Protein AF-A0A9D9ZDJ6-F1 (afdb_monomer_lite)

pLDDT: mean 80.18, std 16.84, range [27.55, 97.69]

Structure (mmCIF, N/CA/C/O backbone):
data_AF-A0A9D9ZDJ6-F1
#
_entry.id   AF-A0A9D9ZDJ6-F1
#
loop_
_atom_site.group_PDB
_atom_site.id
_atom_site.type_symbol
_atom_site.label_atom_id
_atom_site.label_alt_id
_atom_site.label_comp_id
_atom_site.label_asym_id
_atom_site.label_entity_id
_atom_site.label_seq_id
_atom_site.pdbx_PDB_ins_code
_atom_site.Cartn_x
_atom_site.Cartn_y
_atom_site.Cartn_z
_atom_site.occupancy
_atom_site.B_iso_or_equiv
_atom_site.auth_seq_id
_atom_site.auth_comp_id
_atom_site.auth_asym_id
_atom_site.auth_atom_id
_atom_site.pdbx_PDB_model_num
ATOM 1 N N . MET A 1 1 ? 28.593 -0.647 -3.769 1.00 45.50 1 MET A N 1
ATOM 2 C CA . MET A 1 1 ? 28.976 -0.254 -5.151 1.00 45.50 1 MET A CA 1
ATOM 3 C C . MET A 1 1 ? 28.340 -1.105 -6.255 1.00 45.50 1 MET A C 1
ATOM 5 O O . MET A 1 1 ? 27.781 -0.520 -7.170 1.00 45.50 1 MET A O 1
ATOM 9 N N . LYS A 1 2 ? 28.355 -2.447 -6.188 1.00 47.50 2 LYS A N 1
ATOM 10 C CA . LYS A 1 2 ? 27.922 -3.322 -7.303 1.00 47.50 2 LYS A CA 1
ATOM 11 C C . LYS A 1 2 ? 26.455 -3.158 -7.761 1.00 47.50 2 LYS A C 1
ATOM 13 O O . LYS A 1 2 ? 26.200 -3.196 -8.957 1.00 47.50 2 LYS A O 1
ATOM 18 N N . LEU A 1 3 ? 25.512 -2.895 -6.850 1.00 37.53 3 LEU A N 1
ATOM 19 C CA . LEU A 1 3 ? 24.085 -2.752 -7.193 1.00 37.53 3 LEU A CA 1
ATOM 20 C C . LEU A 1 3 ? 23.770 -1.459 -7.970 1.00 37.53 3 LEU A C 1
ATOM 22 O O . LEU A 1 3 ? 22.987 -1.479 -8.913 1.00 37.53 3 LEU A O 1
ATOM 26 N N . ARG A 1 4 ? 24.439 -0.346 -7.633 1.00 35.84 4 ARG A N 1
ATOM 27 C CA . ARG A 1 4 ? 24.275 0.941 -8.335 1.00 35.84 4 ARG A CA 1
ATOM 28 C C . ARG A 1 4 ? 24.712 0.852 -9.796 1.00 35.84 4 ARG A C 1
ATOM 30 O O . ARG A 1 4 ? 24.039 1.408 -10.649 1.00 35.84 4 ARG A O 1
ATOM 37 N N . HIS A 1 5 ? 25.798 0.138 -10.094 1.00 45.09 5 HIS A N 1
ATOM 38 C CA . HIS A 1 5 ? 26.274 -0.042 -11.472 1.00 45.09 5 HIS A CA 1
ATOM 39 C C . HIS A 1 5 ? 25.372 -0.971 -12.289 1.00 45.09 5 HIS A C 1
ATOM 41 O O . HIS A 1 5 ? 25.206 -0.756 -13.484 1.00 45.09 5 HIS A O 1
ATOM 47 N N . LEU A 1 6 ? 24.734 -1.947 -11.640 1.00 39.38 6 LEU A N 1
ATOM 48 C CA . LEU A 1 6 ? 23.770 -2.841 -12.280 1.00 39.38 6 LEU A CA 1
ATOM 49 C C . LEU A 1 6 ? 22.470 -2.101 -12.637 1.00 39.38 6 LEU A C 1
ATOM 51 O O . LEU A 1 6 ? 21.963 -2.253 -13.743 1.00 39.38 6 LEU A O 1
ATOM 55 N N . ILE A 1 7 ? 21.996 -1.221 -11.746 1.00 42.19 7 ILE A N 1
ATOM 56 C CA . ILE A 1 7 ? 20.846 -0.332 -11.991 1.00 42.19 7 ILE A CA 1
ATOM 57 C C . ILE A 1 7 ? 21.171 0.701 -13.079 1.00 42.19 7 ILE A C 1
ATOM 59 O O . ILE A 1 7 ? 20.355 0.923 -13.969 1.00 42.19 7 ILE A O 1
ATOM 63 N N . LEU A 1 8 ? 22.368 1.296 -13.058 1.00 37.19 8 LEU A N 1
ATOM 64 C CA . LEU A 1 8 ? 22.795 2.250 -14.087 1.00 37.19 8 LEU A CA 1
ATOM 65 C C . LEU A 1 8 ? 22.929 1.577 -15.464 1.00 37.19 8 LEU A C 1
ATOM 67 O O . LEU A 1 8 ? 22.479 2.132 -16.460 1.00 37.19 8 LEU A O 1
ATOM 71 N N . GLY A 1 9 ? 23.490 0.363 -15.515 1.00 36.59 9 GLY A N 1
ATOM 72 C CA . GLY A 1 9 ? 23.576 -0.443 -16.735 1.00 36.59 9 GLY A CA 1
ATOM 73 C C . GLY A 1 9 ? 22.201 -0.849 -17.268 1.00 36.59 9 GLY A C 1
ATOM 74 O O . GLY A 1 9 ? 21.970 -0.801 -18.473 1.00 36.59 9 GLY A O 1
ATOM 75 N N . PHE A 1 10 ? 21.261 -1.166 -16.376 1.00 45.09 10 PHE A N 1
ATOM 76 C CA . PHE A 1 10 ? 19.872 -1.470 -16.723 1.00 45.09 10 PHE A CA 1
ATOM 77 C C . PHE A 1 10 ? 19.115 -0.244 -17.266 1.00 45.09 10 PHE A C 1
ATOM 79 O O . PHE A 1 10 ? 18.423 -0.350 -18.277 1.00 45.09 10 PHE A O 1
ATOM 86 N N . LEU A 1 11 ? 19.297 0.933 -16.656 1.00 38.56 11 LEU A N 1
ATOM 87 C CA . LEU A 1 11 ? 18.736 2.202 -17.141 1.00 38.56 11 LEU A CA 1
ATOM 88 C C . LEU A 1 11 ? 19.340 2.621 -18.491 1.00 38.56 11 LEU A C 1
ATOM 90 O O . LEU A 1 11 ? 18.616 3.101 -19.360 1.00 38.56 11 LEU A O 1
ATOM 94 N N . LEU A 1 12 ? 20.639 2.381 -18.700 1.00 41.00 12 LEU A N 1
ATOM 95 C CA . LEU A 1 12 ? 21.308 2.588 -19.989 1.00 41.00 12 LEU A CA 1
ATOM 96 C C . LEU A 1 12 ? 20.769 1.638 -21.068 1.00 41.00 12 LEU A C 1
ATOM 98 O O . LEU A 1 12 ? 20.484 2.083 -22.174 1.00 41.00 12 LEU A O 1
ATOM 102 N N . LEU A 1 13 ? 20.555 0.357 -20.748 1.00 44.22 13 LEU A N 1
ATOM 103 C CA . LEU A 1 13 ? 19.951 -0.621 -21.663 1.00 44.22 13 LEU A CA 1
ATOM 104 C C . LEU A 1 13 ? 18.507 -0.252 -22.035 1.00 44.22 13 LEU A C 1
ATOM 106 O O . LEU A 1 13 ? 18.166 -0.297 -23.212 1.00 44.22 13 LEU A O 1
ATOM 110 N N . LEU A 1 14 ? 17.682 0.186 -21.076 1.00 40.25 14 LEU A N 1
ATOM 111 C CA . LEU A 1 14 ? 16.331 0.708 -21.339 1.00 40.25 14 LEU A CA 1
ATOM 112 C C . LEU A 1 14 ? 16.350 1.986 -22.198 1.00 40.25 14 LEU A C 1
ATOM 114 O O . LEU A 1 14 ? 15.518 2.141 -23.094 1.00 40.25 14 LEU A O 1
ATOM 118 N N . GLY A 1 15 ? 17.317 2.880 -21.969 1.00 34.09 15 GLY A N 1
ATOM 119 C CA . GLY A 1 15 ? 17.536 4.069 -22.795 1.00 34.09 15 GLY A CA 1
ATOM 120 C C . GLY A 1 15 ? 17.919 3.734 -24.241 1.00 34.09 15 GLY A C 1
ATOM 121 O O . GLY A 1 15 ? 17.436 4.389 -25.167 1.00 34.09 15 GLY A O 1
ATOM 122 N N . ILE A 1 16 ? 18.717 2.680 -24.450 1.00 41.81 16 ILE A N 1
ATOM 123 C CA . ILE A 1 16 ? 19.115 2.176 -25.777 1.00 41.81 16 ILE A CA 1
ATOM 124 C C . ILE A 1 16 ? 17.918 1.566 -26.528 1.00 41.81 16 ILE A C 1
ATOM 126 O O . ILE A 1 16 ? 17.799 1.760 -27.736 1.00 41.81 16 ILE A O 1
ATOM 130 N N . VAL A 1 17 ? 16.990 0.893 -25.833 1.00 43.97 17 VAL A N 1
ATOM 131 C CA . VAL A 1 17 ? 15.765 0.334 -26.446 1.00 43.97 17 VAL A CA 1
ATOM 132 C C . VAL A 1 17 ? 14.890 1.437 -27.049 1.00 43.97 17 VAL A C 1
ATOM 134 O O . VAL A 1 17 ? 14.493 1.333 -28.207 1.00 43.97 17 VAL A O 1
ATOM 137 N N . ASN A 1 18 ? 14.643 2.524 -26.311 1.00 35.16 18 ASN A N 1
ATOM 138 C CA . ASN A 1 18 ? 13.823 3.635 -26.810 1.00 35.16 18 ASN A CA 1
ATOM 139 C C . ASN A 1 18 ? 14.508 4.431 -27.928 1.00 35.16 18 ASN A C 1
ATOM 141 O O . ASN A 1 18 ? 13.839 4.893 -28.849 1.00 35.16 18 ASN A O 1
ATOM 145 N N . SER A 1 19 ? 15.835 4.572 -27.880 1.00 34.38 19 SER A N 1
ATOM 146 C CA . SER A 1 19 ? 16.583 5.307 -28.908 1.00 34.38 19 SER A CA 1
ATOM 147 C C . SER A 1 19 ? 16.812 4.493 -30.188 1.00 34.38 19 SER A C 1
ATOM 149 O O . SER A 1 19 ? 16.868 5.079 -31.267 1.00 34.38 19 SER A O 1
ATOM 151 N N . MET A 1 20 ? 16.860 3.155 -30.118 1.00 40.81 20 MET A N 1
ATOM 152 C CA . MET A 1 20 ? 16.918 2.301 -31.315 1.00 40.81 20 MET A CA 1
ATOM 153 C C . MET A 1 20 ? 15.549 1.986 -31.923 1.00 40.81 20 MET A C 1
ATOM 155 O O . MET A 1 20 ? 15.468 1.832 -33.138 1.00 40.81 20 MET A O 1
ATOM 159 N N . ALA A 1 21 ? 14.469 1.994 -31.135 1.00 39.56 21 ALA A N 1
ATOM 160 C CA . ALA A 1 21 ? 13.101 1.939 -31.662 1.00 39.56 21 ALA A CA 1
ATOM 161 C C . ALA A 1 21 ? 12.709 3.204 -32.460 1.00 39.56 21 ALA A C 1
ATOM 163 O O . ALA A 1 21 ? 11.774 3.168 -33.255 1.00 39.56 21 ALA A O 1
ATOM 164 N N . GLN A 1 22 ? 13.432 4.318 -32.278 1.00 33.66 22 GLN A N 1
ATOM 165 C CA . GLN A 1 22 ? 13.225 5.584 -32.996 1.00 33.66 22 GLN A CA 1
ATOM 166 C C . GLN A 1 22 ? 14.108 5.756 -34.245 1.00 33.66 22 GLN A C 1
ATOM 168 O O . GLN A 1 22 ? 14.016 6.780 -34.924 1.00 33.66 22 GLN A O 1
ATOM 173 N N . LEU A 1 23 ? 14.961 4.783 -34.587 1.00 34.88 23 LEU A N 1
ATOM 174 C CA . LEU A 1 23 ? 15.835 4.871 -35.760 1.00 34.88 23 LEU A CA 1
ATOM 175 C C . LEU A 1 23 ? 15.060 4.550 -37.047 1.00 34.88 23 LEU A C 1
ATOM 177 O O . LEU A 1 23 ? 15.150 3.455 -37.597 1.00 34.88 23 LEU A O 1
ATOM 181 N N . HIS A 1 24 ? 14.315 5.536 -37.550 1.00 37.00 24 HIS A N 1
ATOM 182 C CA . HIS A 1 24 ? 13.721 5.483 -38.883 1.00 37.00 24 HIS A CA 1
ATOM 183 C C . HIS A 1 24 ? 14.638 6.111 -39.948 1.00 37.00 24 HIS A C 1
ATOM 185 O O . HIS A 1 24 ? 15.231 7.166 -39.742 1.00 37.00 24 HIS A O 1
ATOM 191 N N . HIS A 1 25 ? 14.730 5.396 -41.077 1.00 42.84 25 HIS A N 1
ATOM 192 C CA . HIS A 1 25 ? 15.232 5.740 -42.415 1.00 42.84 25 HIS A CA 1
ATOM 193 C C . HIS A 1 25 ? 16.458 6.664 -42.564 1.00 42.84 25 HIS A C 1
ATOM 195 O O . HIS A 1 25 ? 16.370 7.880 -42.431 1.00 42.84 25 HIS A O 1
ATOM 201 N N . GLY A 1 26 ? 17.580 6.106 -43.053 1.00 37.84 26 GLY A N 1
ATOM 202 C CA . GLY A 1 26 ? 18.521 6.950 -43.803 1.00 37.84 26 GLY A CA 1
ATOM 203 C C . GLY A 1 26 ? 19.908 6.415 -44.157 1.00 37.84 26 GLY A C 1
ATOM 204 O O . GLY A 1 26 ? 20.477 6.898 -45.130 1.00 37.84 26 GLY A O 1
ATOM 205 N N . LYS A 1 27 ? 20.501 5.454 -43.434 1.00 44.69 27 LYS A N 1
ATOM 206 C CA . LYS A 1 27 ? 21.886 5.022 -43.734 1.00 44.69 27 LYS A CA 1
ATOM 207 C C . LYS A 1 27 ? 22.084 3.509 -43.651 1.00 44.69 27 LYS A C 1
ATOM 209 O O . LYS A 1 27 ? 21.646 2.858 -42.700 1.00 44.69 27 LYS A O 1
ATOM 214 N N . HIS A 1 28 ? 22.766 2.950 -44.655 1.00 53.06 28 HIS A N 1
ATOM 215 C CA . HIS A 1 28 ? 23.314 1.594 -44.625 1.00 53.06 28 HIS A CA 1
ATOM 216 C C . HIS A 1 28 ? 24.345 1.507 -43.491 1.00 53.06 28 HIS A C 1
ATOM 218 O O . HIS A 1 28 ? 25.485 1.930 -43.654 1.00 53.06 28 HIS A O 1
ATOM 224 N N . ASN A 1 29 ? 23.949 0.994 -42.323 1.00 61.12 29 ASN A N 1
ATOM 225 C CA . ASN A 1 29 ? 24.905 0.673 -41.264 1.00 61.12 29 ASN A CA 1
ATOM 226 C C . ASN A 1 29 ? 25.916 -0.360 -41.787 1.00 61.12 29 ASN A C 1
ATOM 228 O O . ASN A 1 29 ? 25.536 -1.307 -42.480 1.00 61.12 29 ASN A O 1
ATOM 232 N N . THR A 1 30 ? 27.187 -0.181 -41.441 1.00 73.56 30 THR A N 1
ATOM 233 C CA . THR A 1 30 ? 28.295 -1.036 -41.875 1.00 73.56 30 THR A CA 1
ATOM 234 C C . THR A 1 30 ? 28.044 -2.498 -41.500 1.00 73.56 30 THR A C 1
ATOM 236 O O . THR A 1 30 ? 27.839 -2.813 -40.330 1.00 73.56 30 THR A O 1
ATOM 239 N N . ASN A 1 31 ? 28.063 -3.395 -42.490 1.00 81.62 31 ASN A N 1
ATOM 240 C CA . ASN A 1 31 ? 28.054 -4.838 -42.259 1.00 81.62 31 ASN A CA 1
ATOM 241 C C . ASN A 1 31 ? 29.501 -5.315 -42.068 1.00 81.62 31 ASN A C 1
ATOM 243 O O . ASN A 1 31 ? 30.268 -5.338 -43.029 1.00 81.62 31 ASN A O 1
ATOM 247 N N . ILE A 1 32 ? 29.876 -5.679 -40.840 1.00 86.12 32 ILE A N 1
ATOM 248 C CA . ILE A 1 32 ? 31.195 -6.240 -40.503 1.00 86.12 32 ILE A CA 1
ATOM 249 C C . ILE A 1 32 ? 31.020 -7.750 -40.341 1.00 86.12 32 ILE A C 1
ATOM 251 O O . ILE A 1 32 ? 31.068 -8.287 -39.229 1.00 86.12 32 ILE A O 1
ATOM 255 N N . ALA A 1 33 ? 30.735 -8.416 -41.459 1.00 84.75 33 ALA A N 1
ATOM 256 C CA . ALA A 1 33 ? 30.451 -9.841 -41.492 1.00 84.75 33 ALA A CA 1
ATOM 257 C C . ALA A 1 33 ? 30.849 -10.493 -42.817 1.00 84.75 33 ALA A C 1
ATOM 259 O O . ALA A 1 33 ? 30.777 -9.885 -43.887 1.00 84.75 33 ALA A O 1
ATOM 260 N N . LEU A 1 34 ? 31.265 -11.752 -42.719 1.00 85.44 34 LEU A N 1
ATOM 261 C CA . LEU A 1 34 ? 31.530 -12.638 -43.841 1.00 85.44 34 LEU A CA 1
ATOM 262 C C . LEU A 1 34 ? 30.254 -13.424 -44.127 1.00 85.44 34 LEU A C 1
ATOM 264 O O . LEU A 1 34 ? 29.711 -14.085 -43.243 1.00 85.44 34 LEU A O 1
ATOM 268 N N . GLY A 1 35 ? 29.765 -13.363 -45.362 1.00 84.56 35 GLY A N 1
ATOM 269 C CA . GLY A 1 35 ? 28.516 -14.025 -45.697 1.00 84.56 35 GLY A CA 1
ATOM 270 C C . GLY A 1 35 ? 28.356 -14.397 -47.161 1.00 84.56 35 GLY A C 1
ATOM 271 O O . GLY A 1 35 ? 28.913 -13.761 -48.056 1.00 84.56 35 GLY A O 1
ATOM 272 N N . ILE A 1 36 ? 27.549 -15.430 -47.390 1.00 87.94 36 ILE A N 1
ATOM 273 C CA . ILE A 1 36 ? 27.058 -15.851 -48.699 1.00 87.94 36 ILE A CA 1
ATOM 274 C C . ILE A 1 36 ? 25.866 -14.956 -49.034 1.00 87.94 36 ILE A C 1
ATOM 276 O O . ILE A 1 36 ? 24.720 -15.238 -48.668 1.00 87.94 36 ILE A O 1
ATOM 280 N N . ASN A 1 37 ? 26.166 -13.850 -49.709 1.00 86.56 37 ASN A N 1
ATOM 281 C CA . ASN A 1 37 ? 25.207 -12.800 -50.018 1.00 86.56 37 ASN A CA 1
ATOM 282 C C . ASN A 1 37 ? 24.910 -12.753 -51.520 1.00 86.56 37 ASN A C 1
ATOM 284 O O . ASN A 1 37 ? 25.816 -12.820 -52.348 1.00 86.56 37 ASN A O 1
ATOM 288 N N . ARG A 1 38 ? 23.639 -12.571 -51.871 1.00 86.06 38 ARG A N 1
ATOM 289 C CA . ARG A 1 38 ? 23.169 -12.266 -53.221 1.00 86.06 38 ARG A CA 1
ATOM 290 C C . ARG A 1 38 ? 22.625 -10.843 -53.223 1.00 86.06 38 ARG A C 1
ATOM 292 O O . ARG A 1 38 ? 21.746 -10.525 -52.427 1.00 86.06 38 ARG A O 1
ATOM 299 N N . LYS A 1 39 ? 23.130 -9.998 -54.122 1.00 83.38 39 LYS A N 1
ATOM 300 C CA . LYS A 1 39 ? 22.530 -8.684 -54.372 1.00 83.38 39 LYS A CA 1
ATOM 301 C C . LYS A 1 39 ? 21.405 -8.817 -55.398 1.00 83.38 39 LYS A C 1
ATOM 303 O O . LYS A 1 39 ? 21.621 -9.396 -56.463 1.00 83.38 39 LYS A O 1
ATOM 308 N N . GLY A 1 40 ? 20.216 -8.337 -55.051 1.00 74.88 40 GLY A N 1
ATOM 309 C CA . GLY A 1 40 ? 19.085 -8.201 -55.966 1.00 74.88 40 GLY A CA 1
ATOM 310 C C . GLY A 1 40 ? 19.298 -7.067 -56.972 1.00 74.88 40 GLY A C 1
ATOM 311 O O . GLY A 1 40 ? 20.179 -6.223 -56.804 1.00 74.88 40 GLY A O 1
ATOM 312 N N . SER A 1 41 ? 18.473 -7.030 -58.020 1.00 71.81 41 SER A N 1
ATOM 313 C CA . SER A 1 41 ? 18.459 -5.942 -59.012 1.00 71.81 41 SER A CA 1
ATOM 314 C C . SER A 1 41 ? 18.052 -4.591 -58.415 1.00 71.81 41 SER A C 1
ATOM 316 O O . SER A 1 41 ? 18.408 -3.548 -58.948 1.00 71.81 41 SER A O 1
ATOM 318 N N . ASP A 1 42 ? 17.342 -4.606 -57.288 1.00 75.25 42 ASP A N 1
ATOM 319 C CA . ASP A 1 42 ? 16.957 -3.446 -56.480 1.00 75.25 42 ASP A CA 1
ATOM 320 C C . ASP A 1 42 ? 18.013 -3.074 -55.418 1.00 75.25 42 ASP A C 1
ATOM 322 O O . ASP A 1 42 ? 17.730 -2.334 -54.481 1.00 75.25 42 ASP A O 1
ATOM 326 N N . SER A 1 43 ? 19.242 -3.587 -55.557 1.00 76.88 43 SER A N 1
ATOM 327 C CA . SER A 1 43 ? 20.356 -3.425 -54.610 1.00 76.88 43 SER A CA 1
ATOM 328 C C . SER A 1 43 ? 20.151 -4.065 -53.232 1.00 76.88 43 SER A C 1
ATOM 330 O O . SER A 1 43 ? 20.992 -3.871 -52.353 1.00 76.88 43 SER A O 1
ATOM 332 N N . THR A 1 44 ? 19.101 -4.869 -53.035 1.00 80.19 44 THR A N 1
ATOM 333 C CA . THR A 1 44 ? 18.877 -5.574 -51.763 1.00 80.19 44 THR A CA 1
ATOM 334 C C . THR A 1 44 ? 19.928 -6.636 -51.495 1.00 80.19 44 THR A C 1
ATOM 336 O O . THR A 1 44 ? 20.266 -7.439 -52.364 1.00 80.19 44 THR A O 1
ATOM 339 N N . LEU A 1 45 ? 20.432 -6.682 -50.267 1.00 81.88 45 LEU A N 1
ATOM 340 C CA . LEU A 1 45 ? 21.338 -7.721 -49.804 1.00 81.88 45 LEU A CA 1
ATOM 341 C C . LEU A 1 45 ? 20.549 -8.881 -49.182 1.00 81.88 45 LEU A C 1
ATOM 343 O O . LEU A 1 45 ? 20.172 -8.827 -48.009 1.00 81.88 45 LEU A O 1
ATOM 347 N N . VAL A 1 46 ? 20.340 -9.946 -49.961 1.00 89.00 46 VAL A N 1
ATOM 348 C CA . VAL A 1 46 ? 19.751 -11.205 -49.484 1.00 89.00 46 VAL A CA 1
ATOM 349 C C . VAL A 1 46 ? 20.868 -12.148 -49.060 1.00 89.00 46 VAL A C 1
ATOM 351 O O . VAL A 1 46 ? 21.710 -12.521 -49.877 1.00 89.00 46 VAL A O 1
ATOM 354 N N . SER A 1 47 ? 20.884 -12.566 -47.799 1.00 90.12 47 SER A N 1
ATOM 355 C CA . SER A 1 47 ? 21.909 -13.477 -47.289 1.00 90.12 47 SER A CA 1
ATOM 356 C C . SER A 1 47 ? 21.367 -14.869 -47.000 1.00 90.12 47 SER A C 1
ATOM 358 O O . SER A 1 47 ? 20.295 -15.007 -46.417 1.00 90.12 47 SER A O 1
ATOM 360 N N . LYS A 1 48 ? 22.126 -15.906 -47.373 1.00 91.94 48 LYS A N 1
ATOM 361 C CA . LYS A 1 48 ? 21.874 -17.296 -46.948 1.00 91.94 48 LYS A CA 1
ATOM 362 C C . LYS A 1 48 ? 22.694 -17.689 -45.718 1.00 91.94 48 LYS A C 1
ATOM 364 O O . LYS A 1 48 ? 22.280 -18.545 -44.943 1.00 91.94 48 LYS A O 1
ATOM 369 N N . ALA A 1 49 ? 23.862 -17.078 -45.551 1.00 91.81 49 ALA A N 1
ATOM 370 C CA . ALA A 1 49 ? 24.738 -17.273 -44.406 1.00 91.81 49 ALA A CA 1
ATOM 371 C C . ALA A 1 49 ? 25.464 -15.955 -44.129 1.00 91.81 49 ALA A C 1
ATOM 373 O O . ALA A 1 49 ? 26.092 -15.442 -45.049 1.00 91.81 49 ALA A O 1
ATOM 374 N N . ASN A 1 50 ? 25.410 -15.411 -42.914 1.00 92.06 50 ASN A N 1
ATOM 375 C CA . ASN A 1 50 ? 26.111 -14.170 -42.564 1.00 92.06 50 ASN A CA 1
ATOM 376 C C . ASN A 1 50 ? 26.672 -14.231 -41.141 1.00 92.06 50 ASN A C 1
ATOM 378 O O . ASN A 1 50 ? 25.907 -14.257 -40.182 1.00 92.06 50 ASN A O 1
ATOM 382 N N . ILE A 1 51 ? 27.995 -14.256 -40.992 1.0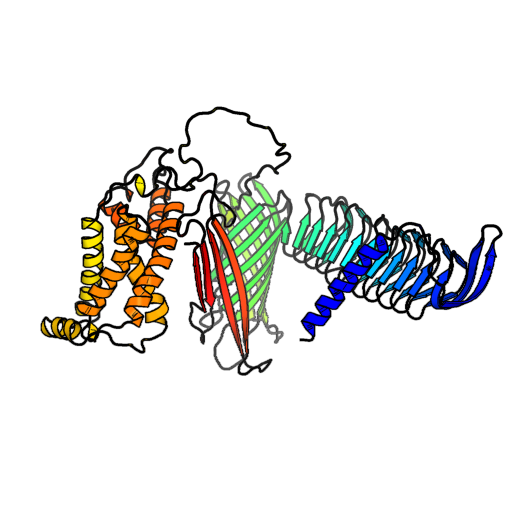0 93.50 51 ILE A N 1
ATOM 383 C CA . ILE A 1 51 ? 28.677 -14.426 -39.705 1.00 93.50 51 ILE A CA 1
ATOM 384 C C . ILE A 1 51 ? 29.673 -13.284 -39.508 1.00 93.50 51 ILE A C 1
ATOM 386 O O . ILE A 1 51 ? 30.569 -13.084 -40.327 1.00 93.50 51 ILE A O 1
ATOM 390 N N . GLY A 1 52 ? 29.546 -12.522 -38.424 1.00 90.12 52 GLY A N 1
ATOM 391 C CA . GLY A 1 52 ? 30.423 -11.377 -38.179 1.00 90.12 52 GLY A CA 1
ATOM 392 C C . GLY A 1 52 ? 30.244 -10.723 -36.825 1.00 90.12 52 GLY A C 1
ATOM 393 O O . GLY A 1 52 ? 29.449 -11.178 -36.017 1.00 90.12 52 GLY A O 1
ATOM 394 N N . LEU A 1 53 ? 30.973 -9.634 -36.572 1.00 87.88 53 LEU A N 1
ATOM 395 C CA . LEU A 1 53 ? 30.844 -8.865 -35.330 1.00 87.88 53 LEU A CA 1
ATOM 396 C C . LEU A 1 53 ? 29.563 -8.017 -35.337 1.00 87.88 53 LEU A C 1
ATOM 398 O O . LEU A 1 53 ? 28.824 -7.998 -34.354 1.00 87.88 53 LEU A O 1
ATOM 402 N N . ILE A 1 54 ? 29.288 -7.361 -36.466 1.00 89.38 54 ILE A N 1
ATOM 403 C CA . ILE A 1 54 ? 28.061 -6.602 -36.732 1.00 89.38 54 ILE A CA 1
ATOM 404 C C . ILE A 1 54 ? 27.467 -7.184 -38.009 1.00 89.38 54 ILE A C 1
ATOM 406 O O . ILE A 1 54 ? 27.894 -6.831 -39.109 1.00 89.38 54 ILE A O 1
ATOM 410 N N . ALA A 1 55 ? 26.523 -8.111 -37.862 1.00 89.44 55 ALA A N 1
ATOM 411 C CA . ALA A 1 55 ? 25.871 -8.758 -38.989 1.00 89.44 55 ALA A CA 1
ATOM 412 C C . ALA A 1 55 ? 24.654 -7.925 -39.408 1.00 89.44 55 ALA A C 1
ATOM 414 O O . ALA A 1 55 ? 23.700 -7.791 -38.652 1.00 89.44 55 ALA A O 1
ATOM 415 N N . ASN A 1 56 ? 24.679 -7.351 -40.606 1.00 90.81 56 ASN A N 1
ATOM 416 C CA . ASN A 1 56 ? 23.623 -6.482 -41.115 1.00 90.81 56 ASN A CA 1
ATOM 417 C C . ASN A 1 56 ? 23.255 -6.846 -42.559 1.00 90.81 56 ASN A C 1
ATOM 419 O O . ASN A 1 56 ? 24.107 -6.798 -43.448 1.00 90.81 56 ASN A O 1
ATOM 423 N N . THR A 1 57 ? 21.993 -7.203 -42.789 1.00 89.69 57 THR A N 1
ATOM 424 C CA . THR A 1 57 ? 21.458 -7.634 -44.093 1.00 89.69 57 THR A CA 1
ATOM 425 C C . THR A 1 57 ? 20.092 -7.021 -44.357 1.00 89.69 57 THR A C 1
ATOM 427 O O . THR A 1 57 ? 19.346 -6.730 -43.424 1.00 89.69 57 THR A O 1
ATOM 430 N N . ASP A 1 58 ? 19.720 -6.867 -45.628 1.00 89.31 58 ASP A N 1
ATOM 431 C CA . ASP A 1 58 ? 18.373 -6.400 -45.958 1.00 89.31 58 ASP A CA 1
ATOM 432 C C . ASP A 1 58 ? 17.351 -7.520 -45.776 1.00 89.31 58 ASP A C 1
ATOM 434 O O . ASP A 1 58 ? 16.294 -7.296 -45.199 1.00 89.31 58 ASP A O 1
ATOM 438 N N . SER A 1 59 ? 17.662 -8.742 -46.213 1.00 91.62 59 SER A N 1
ATOM 439 C CA . SER A 1 59 ? 16.811 -9.917 -45.989 1.00 91.62 59 SER A CA 1
ATOM 440 C C . SER A 1 59 ? 17.648 -11.154 -45.688 1.00 91.62 59 SER A C 1
ATOM 442 O O . SER A 1 59 ? 18.701 -11.365 -46.294 1.00 91.62 59 SER A O 1
ATOM 444 N N . LEU A 1 60 ? 17.171 -11.987 -44.767 1.00 94.06 60 LEU A N 1
ATOM 445 C CA . LEU A 1 60 ? 17.818 -13.239 -44.383 1.00 94.06 60 LEU A CA 1
ATOM 446 C C . LEU A 1 60 ? 16.984 -14.425 -44.882 1.00 94.06 60 LEU A C 1
ATOM 448 O O . LEU A 1 60 ? 15.788 -14.500 -44.625 1.00 94.06 60 LEU A O 1
ATOM 452 N N . GLN A 1 61 ? 17.617 -15.353 -45.595 1.00 94.38 61 GLN A N 1
ATOM 453 C CA . GLN A 1 61 ? 17.043 -16.621 -46.058 1.00 94.38 61 GLN A CA 1
ATOM 454 C C . GLN A 1 61 ? 17.996 -17.771 -45.699 1.00 94.38 61 GLN A C 1
ATOM 456 O O . GLN A 1 61 ? 18.585 -18.410 -46.574 1.00 94.38 61 GLN A O 1
ATOM 461 N N . GLY A 1 62 ? 18.218 -17.981 -44.401 1.00 93.75 62 GLY A N 1
ATOM 462 C CA . GLY A 1 62 ? 19.167 -18.967 -43.891 1.00 93.75 62 GLY A CA 1
ATOM 463 C C . GLY A 1 62 ? 19.654 -18.643 -42.481 1.00 93.75 62 GLY A C 1
ATOM 464 O O . GLY A 1 62 ? 18.837 -18.500 -41.576 1.00 93.75 62 GLY A O 1
ATOM 465 N N . VAL A 1 63 ? 20.972 -18.572 -42.274 1.00 95.69 63 VAL A N 1
ATOM 466 C CA . VAL A 1 63 ? 21.574 -18.424 -40.934 1.00 95.69 63 VAL A CA 1
ATOM 467 C C . VAL A 1 63 ? 22.359 -17.120 -40.803 1.00 95.69 63 VAL A C 1
ATOM 469 O O . VAL A 1 63 ? 23.217 -16.820 -41.630 1.00 95.69 63 VAL A O 1
ATOM 472 N N . GLN A 1 64 ? 22.124 -16.367 -39.732 1.00 95.44 64 GLN A N 1
ATOM 473 C CA . GLN A 1 64 ? 22.903 -15.183 -39.376 1.00 95.44 64 GLN A CA 1
ATOM 474 C C . GLN A 1 64 ? 23.424 -15.283 -37.943 1.00 95.44 64 GLN A C 1
ATOM 476 O O . GLN A 1 64 ? 22.676 -15.641 -37.038 1.00 95.44 64 GLN A O 1
ATOM 481 N N . ILE A 1 65 ? 24.702 -14.960 -37.738 1.00 94.88 65 ILE A N 1
ATOM 482 C CA . ILE A 1 65 ? 25.359 -14.931 -36.428 1.00 94.88 65 ILE A CA 1
ATOM 483 C C . ILE A 1 65 ? 26.134 -13.615 -36.298 1.00 94.88 65 ILE A C 1
ATOM 485 O O . ILE A 1 65 ? 27.176 -13.424 -36.923 1.00 94.88 65 ILE A O 1
ATOM 489 N N . GLY A 1 66 ? 25.623 -12.701 -35.480 1.00 92.69 66 GLY A N 1
ATOM 490 C CA . GLY A 1 66 ? 26.280 -11.454 -35.104 1.00 92.69 66 GLY A CA 1
ATOM 491 C C . GLY A 1 66 ? 26.912 -11.560 -33.719 1.00 92.69 66 GLY A C 1
ATOM 492 O O . GLY A 1 66 ? 26.206 -11.814 -32.753 1.00 92.69 66 GLY A O 1
ATOM 493 N N . GLY A 1 67 ? 28.219 -11.343 -33.586 1.00 86.81 67 GLY A N 1
ATOM 494 C CA . GLY A 1 67 ? 28.943 -11.413 -32.313 1.00 86.81 67 GLY A CA 1
ATOM 495 C C . GLY A 1 67 ? 28.552 -10.312 -31.323 1.00 86.81 67 GLY A C 1
ATOM 496 O O . GLY A 1 67 ? 28.516 -10.560 -30.124 1.00 86.81 67 GLY A O 1
ATOM 497 N N . LEU A 1 68 ? 28.213 -9.115 -31.811 1.00 87.94 68 LEU A N 1
ATOM 498 C CA . LEU A 1 68 ? 27.686 -8.008 -31.006 1.00 87.94 68 LEU A CA 1
ATOM 499 C C . LEU A 1 68 ? 26.229 -7.714 -31.365 1.00 87.94 68 LEU A C 1
ATOM 501 O O . LEU A 1 68 ? 25.370 -7.681 -30.481 1.00 87.94 68 LEU A O 1
ATOM 505 N N . SER A 1 69 ? 25.936 -7.545 -32.655 1.00 90.31 69 SER A N 1
ATOM 506 C CA . SER A 1 69 ? 24.579 -7.289 -33.138 1.00 90.31 69 SER A CA 1
ATOM 507 C C . SER A 1 69 ? 24.259 -8.032 -34.428 1.00 90.31 69 SER A C 1
ATOM 509 O O . SER A 1 69 ? 25.128 -8.255 -35.276 1.00 90.31 69 SER A O 1
ATOM 511 N N . SER A 1 70 ? 22.984 -8.388 -34.564 1.00 92.56 70 SER A N 1
ATOM 512 C CA . SER A 1 70 ? 22.397 -8.899 -35.795 1.00 92.56 70 SER A CA 1
ATOM 513 C C . SER A 1 70 ? 21.199 -8.042 -36.206 1.00 92.56 70 SER A C 1
ATOM 515 O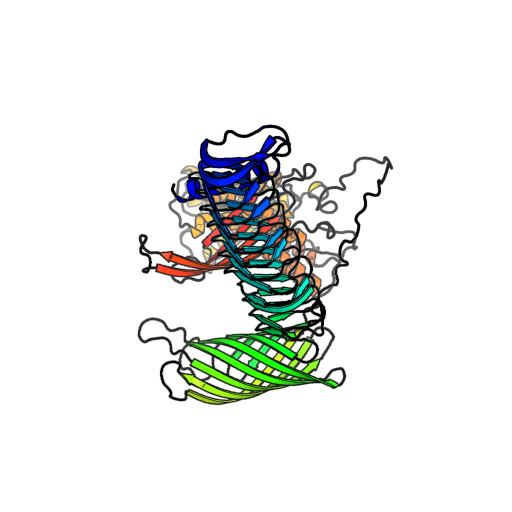 O . SER A 1 70 ? 20.296 -7.817 -35.403 1.00 92.56 70 SER A O 1
ATOM 517 N N . ILE A 1 71 ? 21.207 -7.515 -37.428 1.00 92.06 71 ILE A N 1
ATOM 518 C CA . ILE A 1 71 ? 20.203 -6.581 -37.945 1.00 92.06 71 ILE A CA 1
ATOM 519 C C . ILE A 1 71 ? 19.692 -7.097 -39.294 1.00 92.06 71 ILE A C 1
ATOM 521 O O . ILE A 1 71 ? 20.473 -7.312 -40.225 1.00 92.06 71 ILE A O 1
ATOM 525 N N . VAL A 1 72 ? 18.371 -7.247 -39.406 1.00 92.19 72 VAL A N 1
ATOM 526 C CA . VAL A 1 72 ? 17.664 -7.582 -40.649 1.00 92.19 72 VAL A CA 1
ATOM 527 C C . VAL A 1 72 ? 16.633 -6.491 -40.942 1.00 92.19 72 VAL A C 1
ATOM 529 O O . VAL A 1 72 ? 15.759 -6.222 -40.126 1.00 92.19 72 VAL A O 1
ATOM 532 N N . ARG A 1 73 ? 16.731 -5.815 -42.089 1.00 89.06 73 ARG A N 1
ATOM 533 C CA . ARG A 1 73 ? 15.877 -4.640 -42.379 1.00 89.06 73 ARG A CA 1
ATOM 534 C C . ARG A 1 73 ? 14.512 -4.965 -42.976 1.00 89.06 73 ARG A C 1
ATOM 536 O O . ARG A 1 73 ? 13.645 -4.107 -42.998 1.00 89.06 73 ARG A O 1
ATOM 543 N N . ARG A 1 74 ? 14.345 -6.154 -43.538 1.00 89.06 74 ARG A N 1
ATOM 544 C CA . ARG A 1 74 ? 13.083 -6.639 -44.095 1.00 89.06 74 ARG A CA 1
ATOM 545 C C . ARG A 1 74 ? 12.778 -7.976 -43.431 1.00 89.06 74 ARG A C 1
ATOM 547 O O . ARG A 1 74 ? 12.717 -8.044 -42.209 1.00 89.06 74 ARG A O 1
ATOM 554 N N . GLU A 1 75 ? 12.636 -9.037 -44.211 1.00 92.69 75 GLU A N 1
ATOM 555 C CA . GLU A 1 75 ? 12.232 -10.346 -43.715 1.00 92.69 75 GLU A CA 1
ATOM 556 C C . GLU A 1 75 ? 13.416 -11.213 -43.282 1.00 92.69 75 GLU A C 1
ATOM 558 O O . GLU A 1 75 ? 14.481 -11.222 -43.913 1.00 92.69 75 GLU A O 1
ATOM 563 N N . SER A 1 76 ? 13.191 -11.993 -42.225 1.00 95.38 76 SER A N 1
ATOM 564 C CA . SER A 1 76 ? 14.113 -13.004 -41.722 1.00 95.38 76 SER A CA 1
ATOM 565 C C . SER A 1 76 ? 13.468 -14.384 -41.760 1.00 95.38 76 SER A C 1
ATOM 567 O O . SER A 1 76 ? 12.689 -14.744 -40.882 1.00 95.38 76 SER A O 1
ATOM 569 N N . ASN A 1 77 ? 13.851 -15.188 -42.745 1.00 96.69 77 ASN A N 1
ATOM 570 C CA . ASN A 1 77 ? 13.415 -16.568 -42.913 1.00 96.69 77 ASN A CA 1
ATOM 571 C C . ASN A 1 77 ? 14.576 -17.508 -42.548 1.00 96.69 77 ASN A C 1
ATOM 573 O O . ASN A 1 77 ? 15.506 -17.687 -43.337 1.00 96.69 77 ASN A O 1
ATOM 577 N N . GLY A 1 78 ? 14.549 -18.089 -41.345 1.00 95.06 78 GLY A N 1
ATOM 578 C CA . GLY A 1 78 ? 15.586 -19.001 -40.848 1.00 95.06 78 GLY A CA 1
ATOM 579 C C . GLY A 1 78 ? 16.024 -18.737 -39.404 1.00 95.06 78 GLY A C 1
ATOM 580 O O . GLY A 1 78 ? 15.189 -18.524 -38.527 1.00 95.06 78 GLY A O 1
ATOM 581 N N . LEU A 1 79 ? 17.334 -18.812 -39.144 1.00 96.56 79 LEU A N 1
ATOM 582 C CA . LEU A 1 79 ? 17.934 -18.677 -37.812 1.00 96.56 79 LEU A CA 1
ATOM 583 C C . LEU A 1 79 ? 18.763 -17.393 -37.718 1.00 96.56 79 LEU A C 1
ATOM 585 O O . LEU A 1 79 ? 19.760 -17.241 -38.419 1.00 96.56 79 LEU A O 1
ATOM 589 N N . ASN A 1 80 ? 18.391 -16.505 -36.804 1.00 96.19 80 ASN A N 1
ATOM 590 C CA . ASN A 1 80 ? 19.092 -15.255 -36.543 1.00 96.19 80 ASN A CA 1
ATOM 591 C C . ASN A 1 80 ? 19.613 -15.222 -35.094 1.00 96.19 80 ASN A C 1
ATOM 593 O O . ASN A 1 80 ? 18.832 -15.266 -34.147 1.00 96.19 80 ASN A O 1
ATOM 597 N N . ILE A 1 81 ? 20.930 -15.140 -34.908 1.00 95.88 81 ILE A N 1
ATOM 598 C CA . ILE A 1 81 ? 21.591 -15.107 -33.600 1.00 95.88 81 ILE A CA 1
ATOM 599 C C . ILE A 1 81 ? 22.354 -13.788 -33.453 1.00 95.88 81 ILE A C 1
ATOM 601 O O . ILE A 1 81 ? 23.224 -13.482 -34.263 1.00 95.88 81 ILE A O 1
ATOM 605 N N . GLY A 1 82 ? 22.066 -13.015 -32.405 1.00 93.31 82 GLY A N 1
ATOM 606 C CA . GLY A 1 82 ? 22.802 -11.796 -32.048 1.00 93.31 82 GLY A CA 1
ATOM 607 C C . GLY A 1 82 ? 23.435 -11.889 -30.660 1.00 93.31 82 GLY A C 1
ATOM 608 O O . GLY A 1 82 ? 22.780 -12.287 -29.706 1.00 93.31 82 GLY A O 1
ATOM 609 N N . GLY A 1 83 ? 24.698 -11.504 -30.503 1.00 89.38 83 GLY A N 1
ATOM 610 C CA . GLY A 1 83 ? 25.412 -11.627 -29.231 1.00 89.38 83 GLY A CA 1
ATOM 611 C C . GLY A 1 83 ? 24.776 -10.804 -28.117 1.00 89.38 83 GLY A C 1
ATOM 612 O O . GLY A 1 83 ? 24.383 -11.362 -27.101 1.00 89.38 83 GLY A O 1
ATOM 613 N N . LEU A 1 84 ? 24.599 -9.496 -28.318 1.00 88.50 84 LEU A N 1
ATOM 614 C CA . LEU A 1 84 ? 23.861 -8.632 -27.389 1.00 88.50 84 LEU A CA 1
ATOM 615 C C . LEU A 1 84 ? 22.496 -8.248 -27.956 1.00 88.50 84 LEU A C 1
ATOM 617 O O . LEU A 1 84 ? 21.485 -8.363 -27.263 1.00 88.50 84 LEU A O 1
ATOM 621 N N . PHE A 1 85 ? 22.466 -7.835 -29.222 1.00 90.62 85 PHE A N 1
ATOM 622 C CA . PHE A 1 85 ? 21.276 -7.264 -29.844 1.00 90.62 85 PHE A CA 1
ATOM 623 C C . PHE A 1 85 ? 20.858 -8.034 -31.092 1.00 90.62 85 PHE A C 1
ATOM 625 O O . PHE A 1 85 ? 21.700 -8.384 -31.922 1.00 90.62 85 PHE A O 1
ATOM 632 N N . SER A 1 86 ? 19.557 -8.245 -31.259 1.00 92.62 86 SER A N 1
ATOM 633 C CA . SER A 1 86 ? 18.985 -8.721 -32.515 1.00 92.62 86 SER A CA 1
ATOM 634 C C . SER A 1 86 ? 17.776 -7.869 -32.894 1.00 92.62 86 SER A C 1
ATOM 636 O O . SER A 1 86 ? 16.834 -7.753 -32.114 1.00 92.62 86 SER A O 1
ATOM 638 N N . PHE A 1 87 ? 17.814 -7.255 -34.074 1.00 93.38 87 PHE A N 1
ATOM 639 C CA . PHE A 1 87 ? 16.762 -6.376 -34.580 1.00 93.38 87 PHE A CA 1
ATOM 640 C C . PHE A 1 87 ? 16.270 -6.878 -35.935 1.00 93.38 87 PHE A C 1
ATOM 642 O O . PHE A 1 87 ? 17.069 -7.150 -36.832 1.00 93.38 87 PHE A O 1
ATOM 649 N N . THR A 1 88 ? 14.958 -7.003 -36.104 1.00 93.75 88 THR A N 1
ATOM 650 C CA . THR A 1 88 ? 14.335 -7.279 -37.402 1.00 93.75 88 THR A CA 1
ATOM 651 C C . THR A 1 88 ? 13.163 -6.338 -37.626 1.00 93.75 88 THR A C 1
ATOM 653 O O . THR A 1 88 ? 12.250 -6.294 -36.811 1.00 93.75 88 THR A O 1
ATOM 656 N N . ASP A 1 89 ? 13.201 -5.553 -38.698 1.00 90.81 89 ASP A N 1
ATOM 657 C CA . ASP A 1 89 ? 12.158 -4.550 -38.958 1.00 90.81 89 ASP A CA 1
ATOM 658 C C . ASP A 1 89 ? 10.938 -5.137 -39.695 1.00 90.81 89 ASP A C 1
ATOM 660 O O . ASP A 1 89 ? 9.829 -4.630 -39.577 1.00 90.81 89 ASP A O 1
ATOM 664 N N . GLY A 1 90 ? 11.112 -6.238 -40.430 1.00 90.81 90 GLY A N 1
ATOM 665 C CA . GLY A 1 90 ? 10.012 -6.967 -41.065 1.00 90.81 90 GLY A CA 1
ATOM 666 C C . GLY A 1 90 ? 9.582 -8.215 -40.294 1.00 90.81 90 GLY A C 1
ATOM 667 O O . GLY A 1 90 ? 9.755 -8.326 -39.077 1.00 90.81 90 GLY A O 1
ATOM 668 N N . ASP A 1 91 ? 9.016 -9.167 -41.034 1.00 95.00 91 ASP A N 1
ATOM 669 C CA . ASP A 1 91 ? 8.517 -10.425 -40.487 1.00 95.00 91 ASP A CA 1
ATOM 670 C C . ASP A 1 91 ? 9.645 -11.443 -40.261 1.00 95.00 91 ASP A C 1
ATOM 672 O O . ASP A 1 91 ? 10.619 -11.527 -41.018 1.00 95.00 91 ASP A O 1
ATOM 676 N N . VAL A 1 92 ? 9.491 -12.257 -39.218 1.00 96.69 92 VAL A N 1
ATOM 677 C CA . VAL A 1 92 ? 10.421 -13.329 -38.854 1.00 96.69 92 VAL A CA 1
ATOM 678 C C . VAL A 1 92 ? 9.703 -14.667 -38.957 1.00 96.69 92 VAL A C 1
ATOM 680 O O . VAL A 1 92 ? 8.764 -14.932 -38.210 1.00 96.69 92 VAL A O 1
ATOM 683 N N . HIS A 1 93 ? 10.194 -15.550 -39.823 1.00 97.38 93 HIS A N 1
ATOM 684 C CA . HIS A 1 93 ? 9.759 -16.941 -39.912 1.00 97.38 93 HIS A CA 1
ATOM 685 C C . HIS A 1 93 ? 10.926 -17.849 -39.515 1.00 97.38 93 HIS A C 1
ATOM 687 O O . HIS A 1 93 ? 11.873 -18.034 -40.281 1.00 97.38 93 HIS A O 1
ATOM 693 N N . GLY A 1 94 ? 10.878 -18.413 -38.308 1.00 96.00 94 GLY A N 1
ATOM 694 C CA . GLY A 1 94 ? 11.948 -19.265 -37.781 1.00 96.00 94 GLY A CA 1
ATOM 695 C C . GLY A 1 94 ? 12.340 -18.925 -36.346 1.00 96.00 94 GLY A C 1
ATOM 696 O O . GLY A 1 94 ? 11.474 -18.813 -35.481 1.00 96.00 94 GLY A O 1
ATOM 697 N N . ALA A 1 95 ? 13.640 -18.823 -36.066 1.00 96.69 95 ALA A N 1
ATOM 698 C CA . ALA A 1 95 ? 14.156 -18.629 -34.712 1.00 96.69 95 ALA A CA 1
ATOM 699 C C . ALA A 1 95 ? 15.067 -17.402 -34.610 1.00 96.69 95 ALA A C 1
ATOM 701 O O . ALA A 1 95 ? 15.990 -17.240 -35.408 1.00 96.69 95 ALA A O 1
ATOM 702 N N . GLN A 1 96 ? 14.848 -16.577 -33.587 1.00 96.06 96 GLN A N 1
ATOM 703 C CA . GLN A 1 96 ? 15.681 -15.416 -33.291 1.00 96.06 96 GLN A CA 1
ATOM 704 C C . GLN A 1 96 ? 16.164 -15.452 -31.843 1.00 96.06 96 GLN A C 1
ATOM 706 O O . GLN A 1 96 ? 15.363 -15.412 -30.909 1.00 96.06 96 GLN A O 1
ATOM 711 N N . LEU A 1 97 ? 17.479 -15.521 -31.651 1.00 96.19 97 LEU A N 1
ATOM 712 C CA . LEU A 1 97 ? 18.120 -15.667 -30.346 1.00 96.19 97 LEU A CA 1
ATOM 713 C C . LEU A 1 97 ? 19.041 -14.480 -30.085 1.00 96.19 97 LEU A C 1
ATOM 715 O O . LEU A 1 97 ? 19.823 -14.104 -30.961 1.00 96.19 97 LEU A O 1
ATOM 719 N N . CYS A 1 98 ? 19.023 -13.925 -28.875 1.00 92.81 98 CYS A N 1
ATOM 720 C CA . CYS A 1 98 ? 20.053 -12.975 -28.481 1.00 92.81 98 CYS A CA 1
ATOM 721 C C . CYS A 1 98 ? 20.448 -13.022 -27.006 1.00 92.81 98 CYS A C 1
ATOM 723 O O . CYS A 1 98 ? 19.716 -13.526 -26.156 1.00 92.81 98 CYS A O 1
ATOM 725 N N . GLY A 1 99 ? 21.610 -12.449 -26.687 1.00 88.00 99 GLY A N 1
ATOM 726 C CA . GLY A 1 99 ? 22.089 -12.376 -25.309 1.00 88.00 99 GLY A CA 1
ATOM 727 C C . GLY A 1 99 ? 21.421 -11.299 -24.457 1.00 88.00 99 GLY A C 1
ATOM 728 O O . GLY A 1 99 ? 21.349 -11.491 -23.253 1.00 88.00 99 GLY A O 1
ATOM 729 N N . ALA A 1 100 ? 20.900 -10.198 -25.016 1.00 89.75 100 ALA A N 1
ATOM 730 C CA . ALA A 1 100 ? 20.265 -9.144 -24.213 1.00 89.75 100 ALA A CA 1
ATOM 731 C C . ALA A 1 100 ? 18.887 -8.713 -24.729 1.00 89.75 100 ALA A C 1
ATOM 733 O O . ALA A 1 100 ? 17.893 -8.983 -24.055 1.00 89.75 100 ALA A O 1
ATOM 734 N N . ILE A 1 101 ? 18.816 -8.042 -25.882 1.00 90.00 101 ILE A N 1
ATOM 735 C CA . ILE A 1 101 ? 17.579 -7.431 -26.399 1.00 90.00 101 ILE A CA 1
ATOM 736 C C . ILE A 1 101 ? 17.279 -7.922 -27.814 1.00 90.00 101 ILE A C 1
ATOM 738 O O . ILE A 1 101 ? 18.117 -7.819 -28.712 1.00 90.00 101 ILE A O 1
ATOM 742 N N . ASN A 1 102 ? 16.055 -8.405 -27.997 1.00 92.81 102 ASN A N 1
ATOM 743 C CA . ASN A 1 102 ? 15.519 -8.896 -29.254 1.00 92.81 102 ASN A CA 1
ATOM 744 C C . ASN A 1 102 ? 14.290 -8.065 -29.629 1.00 92.81 102 ASN A C 1
ATOM 746 O O . ASN A 1 102 ? 13.367 -7.946 -28.824 1.00 92.81 102 ASN A O 1
ATOM 750 N N . SER A 1 103 ? 14.257 -7.487 -30.823 1.00 94.50 103 SER A N 1
ATOM 751 C CA . SER A 1 103 ? 13.121 -6.683 -31.273 1.00 94.50 103 SER A CA 1
ATOM 752 C C . SER A 1 103 ? 12.735 -7.034 -32.699 1.00 94.50 103 SER A C 1
ATOM 754 O O . SER A 1 103 ? 13.578 -7.032 -33.597 1.00 94.50 103 SER A O 1
ATOM 756 N N . VAL A 1 104 ? 11.444 -7.289 -32.894 1.00 94.12 104 VAL A N 1
ATOM 757 C CA . VAL A 1 104 ? 10.825 -7.592 -34.184 1.00 94.12 104 VAL A CA 1
ATOM 758 C C . VAL A 1 104 ? 9.680 -6.619 -34.418 1.00 94.12 104 VAL A C 1
ATOM 760 O O . VAL A 1 104 ? 8.666 -6.689 -33.727 1.00 94.12 104 VAL A O 1
ATOM 763 N N . SER A 1 105 ? 9.833 -5.696 -35.363 1.00 92.12 105 SER A N 1
ATOM 764 C CA . SER A 1 105 ? 8.784 -4.711 -35.661 1.00 92.12 105 SER A CA 1
ATOM 765 C C . SER A 1 105 ? 7.601 -5.334 -36.418 1.00 92.12 105 SER A C 1
ATOM 767 O O . SER A 1 105 ? 6.497 -4.801 -36.349 1.00 92.12 105 SER A O 1
ATOM 769 N N . GLY A 1 106 ? 7.806 -6.462 -37.110 1.00 90.38 106 GLY A N 1
ATOM 770 C CA . GLY A 1 106 ? 6.763 -7.215 -37.810 1.00 90.38 106 GLY A CA 1
ATOM 771 C C . GLY A 1 106 ? 6.184 -8.394 -37.018 1.00 90.38 106 GLY A C 1
ATOM 772 O O . GLY A 1 106 ? 6.232 -8.462 -35.784 1.00 90.38 106 GLY A O 1
ATOM 773 N N . ASN A 1 107 ? 5.618 -9.347 -37.754 1.00 94.62 107 ASN A N 1
ATOM 774 C CA . ASN A 1 107 ? 5.066 -10.586 -37.224 1.00 94.62 107 ASN A CA 1
ATOM 775 C C . ASN A 1 107 ? 6.175 -11.622 -37.017 1.00 94.62 107 ASN A C 1
ATOM 777 O O . ASN A 1 107 ? 6.955 -11.904 -37.926 1.00 94.62 107 ASN A O 1
ATOM 781 N N . LEU A 1 108 ? 6.210 -12.248 -35.842 1.00 96.00 108 LEU A N 1
ATOM 782 C CA . LEU A 1 108 ? 7.077 -13.387 -35.569 1.00 96.00 108 LEU A CA 1
ATOM 783 C C . LEU A 1 108 ? 6.274 -14.686 -35.606 1.00 96.00 108 LEU A C 1
ATOM 785 O O . LEU A 1 108 ? 5.408 -14.920 -34.765 1.00 96.00 108 LEU A O 1
ATOM 789 N N . SER A 1 109 ? 6.608 -15.565 -36.545 1.00 97.38 109 SER A N 1
ATOM 790 C CA . SER A 1 109 ? 6.117 -16.938 -36.618 1.00 97.38 109 SER A CA 1
ATOM 791 C C . SER A 1 109 ? 7.252 -17.909 -36.289 1.00 97.38 109 SER A C 1
ATOM 793 O O . SER A 1 109 ? 8.054 -18.259 -37.158 1.00 97.38 109 SER A O 1
ATOM 795 N N . GLY A 1 110 ? 7.324 -18.353 -35.032 1.00 96.44 110 GLY A N 1
ATOM 796 C CA . GLY A 1 110 ? 8.353 -19.288 -34.569 1.00 96.44 110 GLY A CA 1
ATOM 797 C C . GLY A 1 110 ? 8.828 -19.044 -33.135 1.00 96.44 110 GLY A C 1
ATOM 798 O O . GLY A 1 110 ? 8.006 -18.964 -32.223 1.00 96.44 110 GLY A O 1
ATOM 799 N N . PHE A 1 111 ? 10.145 -18.992 -32.917 1.00 97.38 111 PHE A N 1
ATOM 800 C CA . PHE A 1 111 ? 10.762 -18.933 -31.586 1.00 97.38 111 PHE A CA 1
ATOM 801 C C . PHE A 1 111 ? 11.592 -17.662 -31.383 1.00 97.38 111 PHE A C 1
ATOM 803 O O . PHE A 1 111 ? 12.439 -17.330 -32.211 1.00 97.38 111 PHE A O 1
ATOM 810 N N . GLN A 1 112 ? 11.409 -16.988 -30.249 1.00 96.69 112 GLN A N 1
ATOM 811 C CA . GLN A 1 112 ? 12.183 -15.805 -29.877 1.00 96.69 112 GLN A CA 1
ATOM 812 C C . GLN A 1 112 ? 12.772 -15.957 -28.471 1.00 96.69 112 GLN A C 1
ATOM 814 O O . GLN A 1 112 ? 12.057 -16.307 -27.529 1.00 96.69 112 GLN A O 1
ATOM 819 N N . PHE A 1 113 ? 14.065 -15.663 -28.320 1.00 97.00 113 PHE A N 1
ATOM 820 C CA . PHE A 1 113 ? 14.765 -15.712 -27.037 1.00 97.00 113 PHE A CA 1
ATOM 821 C C . PHE A 1 113 ? 15.651 -14.490 -26.793 1.00 97.00 113 PHE A C 1
ATOM 823 O O . PHE A 1 113 ? 16.372 -14.051 -27.694 1.00 97.00 113 PHE A O 1
ATOM 830 N N . ALA A 1 114 ? 15.647 -14.019 -25.543 1.00 94.19 114 ALA A N 1
ATOM 831 C CA . ALA A 1 114 ? 16.545 -12.994 -25.017 1.00 94.19 114 ALA A CA 1
ATOM 832 C C . ALA A 1 114 ? 16.731 -13.153 -23.501 1.00 94.19 114 ALA A C 1
ATOM 834 O O . ALA A 1 114 ? 15.797 -13.534 -22.805 1.00 94.19 114 ALA A O 1
ATOM 835 N N . PHE A 1 115 ? 17.879 -12.791 -22.919 1.00 89.12 115 PHE A N 1
ATOM 836 C CA . PHE A 1 115 ? 17.962 -12.761 -21.447 1.00 89.12 115 PHE A CA 1
ATOM 837 C C . PHE A 1 115 ? 17.239 -11.563 -20.829 1.00 89.12 115 PHE A C 1
ATOM 839 O O . PHE A 1 115 ? 16.719 -11.686 -19.725 1.00 89.12 115 PHE A O 1
ATOM 846 N N . ILE A 1 116 ? 17.186 -10.410 -21.501 1.00 87.81 116 ILE A N 1
ATOM 847 C CA . ILE A 1 116 ? 16.547 -9.215 -20.940 1.00 87.81 116 ILE A CA 1
ATOM 848 C C . ILE A 1 116 ? 15.167 -9.040 -21.559 1.00 87.81 116 ILE A C 1
ATOM 850 O O . ILE A 1 116 ? 14.169 -9.335 -20.907 1.00 87.81 116 ILE A O 1
ATOM 854 N N . ASN A 1 117 ? 15.086 -8.577 -22.802 1.00 89.75 117 ASN A N 1
ATOM 855 C CA . ASN A 1 117 ? 13.810 -8.170 -23.378 1.00 89.75 117 ASN A CA 1
ATOM 856 C C . ASN A 1 117 ? 13.589 -8.769 -24.763 1.00 89.75 117 ASN A C 1
ATOM 858 O O . ASN A 1 117 ? 14.472 -8.680 -25.614 1.00 89.75 117 ASN A O 1
ATOM 862 N N . ASN A 1 118 ? 12.397 -9.319 -24.984 1.00 94.75 118 ASN A N 1
ATOM 863 C CA . ASN A 1 118 ? 11.885 -9.563 -26.323 1.00 94.75 118 ASN A CA 1
ATOM 864 C C . ASN A 1 118 ? 10.718 -8.617 -26.612 1.00 94.75 118 ASN A C 1
ATOM 866 O O . ASN A 1 118 ? 9.744 -8.581 -25.860 1.00 94.75 118 ASN A O 1
ATOM 870 N N . THR A 1 119 ? 10.772 -7.919 -27.739 1.00 94.19 119 THR A N 1
ATOM 871 C CA . THR A 1 119 ? 9.666 -7.118 -28.266 1.00 94.19 119 THR A CA 1
ATOM 872 C C . THR A 1 119 ? 9.255 -7.661 -29.630 1.00 94.19 119 THR A C 1
ATOM 874 O O . THR A 1 119 ? 10.102 -7.983 -30.463 1.00 94.19 119 THR A O 1
ATOM 877 N N . THR A 1 120 ? 7.952 -7.794 -29.854 1.00 93.38 120 THR A N 1
ATOM 878 C CA . THR A 1 120 ? 7.376 -8.179 -31.145 1.00 93.38 120 THR A CA 1
ATOM 879 C C . THR A 1 120 ? 6.072 -7.427 -31.399 1.00 93.38 120 THR A C 1
ATOM 881 O O . THR A 1 120 ? 5.406 -7.002 -30.448 1.00 93.38 120 THR A O 1
ATOM 884 N N . HIS A 1 121 ? 5.688 -7.238 -32.661 1.00 92.25 121 HIS A N 1
ATOM 885 C CA . HIS A 1 121 ? 4.366 -6.711 -32.972 1.00 92.25 121 HIS A CA 1
ATOM 886 C C . HIS A 1 121 ? 3.291 -7.774 -32.758 1.00 92.25 121 HIS A C 1
ATOM 888 O O . HIS A 1 121 ? 2.471 -7.636 -31.855 1.00 92.25 121 HIS A O 1
ATOM 894 N N . SER A 1 122 ? 3.334 -8.879 -33.501 1.00 93.19 122 SER A N 1
ATOM 895 C CA . SER A 1 122 ? 2.454 -10.034 -33.285 1.00 93.19 122 SER A CA 1
ATOM 896 C C . SER A 1 122 ? 3.265 -11.319 -33.239 1.00 93.19 122 SER A C 1
ATOM 898 O O . SER A 1 122 ? 4.172 -11.516 -34.042 1.00 93.19 122 SER A O 1
ATOM 900 N N . LEU A 1 123 ? 2.908 -12.214 -32.320 1.00 95.25 123 LEU A N 1
ATOM 901 C CA . LEU A 1 123 ? 3.541 -13.518 -32.164 1.00 95.25 123 LEU A CA 1
ATOM 902 C C . LEU A 1 123 ? 2.583 -14.642 -32.584 1.00 95.25 123 LEU A C 1
ATOM 904 O O . LEU A 1 123 ? 1.432 -14.706 -32.149 1.00 95.25 123 LEU A O 1
ATOM 908 N N . ASN A 1 124 ? 3.085 -15.571 -33.386 1.00 97.50 124 ASN A N 1
ATOM 909 C CA . ASN A 1 124 ? 2.513 -16.891 -33.603 1.00 97.50 124 ASN A CA 1
ATOM 910 C C . ASN A 1 124 ? 3.576 -17.945 -33.270 1.00 97.50 124 ASN A C 1
ATOM 912 O O . ASN A 1 124 ? 4.331 -18.380 -34.139 1.00 97.50 124 ASN A O 1
ATOM 916 N N . GLY A 1 125 ? 3.692 -18.308 -31.992 1.00 96.25 125 GLY A N 1
ATOM 917 C CA . GLY A 1 125 ? 4.746 -19.216 -31.541 1.00 96.25 125 GLY A CA 1
ATOM 918 C C . GLY A 1 125 ? 5.145 -19.045 -30.079 1.00 96.25 125 GLY A C 1
ATOM 919 O O . GLY A 1 125 ? 4.287 -18.949 -29.203 1.00 96.25 125 GLY A O 1
ATOM 920 N N . PHE A 1 126 ? 6.446 -19.063 -29.801 1.00 97.50 126 PHE A N 1
ATOM 921 C CA . PHE A 1 126 ? 6.986 -19.111 -28.444 1.00 97.50 126 PHE A CA 1
ATOM 922 C C . PHE A 1 126 ? 8.010 -18.004 -28.199 1.00 97.50 126 PHE A C 1
ATOM 924 O O . PHE A 1 126 ? 8.953 -17.835 -28.970 1.00 97.50 126 PHE A O 1
ATOM 931 N N . GLN A 1 127 ? 7.846 -17.283 -27.095 1.00 96.50 127 GLN A N 1
ATOM 932 C CA . GLN A 1 127 ? 8.705 -16.170 -26.708 1.00 96.50 127 GLN A CA 1
ATOM 933 C C . GLN A 1 127 ? 9.204 -16.382 -25.275 1.00 96.50 127 GLN A C 1
ATOM 935 O O . GLN A 1 127 ? 8.403 -16.538 -24.351 1.00 96.50 127 GLN A O 1
ATOM 940 N N . LEU A 1 128 ? 10.525 -16.403 -25.088 1.00 97.50 128 LEU A N 1
ATOM 941 C CA . LEU A 1 128 ? 11.174 -16.649 -23.799 1.00 97.50 128 LEU A CA 1
ATOM 942 C C . LEU A 1 128 ? 12.150 -15.528 -23.452 1.00 97.50 128 LEU A C 1
ATOM 944 O O . LEU A 1 128 ? 13.137 -15.324 -24.160 1.00 97.50 128 LEU A O 1
ATOM 948 N N . ALA A 1 129 ? 11.898 -14.841 -22.337 1.00 94.56 129 ALA A N 1
ATOM 949 C CA . ALA A 1 129 ? 12.784 -13.812 -21.804 1.00 94.56 129 ALA A CA 1
ATOM 950 C C . ALA A 1 129 ? 13.237 -14.112 -20.374 1.00 94.56 129 ALA A C 1
ATOM 952 O O . ALA A 1 129 ? 12.471 -14.623 -19.564 1.00 94.56 129 ALA A O 1
ATOM 953 N N . GLY A 1 130 ? 14.452 -13.713 -20.004 1.00 88.06 130 GLY A N 1
ATOM 954 C CA . GLY A 1 130 ? 14.839 -13.698 -18.589 1.00 88.06 130 GLY A CA 1
ATOM 955 C C . GLY A 1 130 ? 14.138 -12.583 -17.799 1.00 88.06 130 GLY A C 1
ATOM 956 O O . GLY A 1 130 ? 13.749 -12.811 -16.658 1.00 88.06 130 GLY A O 1
ATOM 957 N N . PHE A 1 131 ? 13.899 -11.408 -18.399 1.00 87.75 131 PHE A N 1
ATOM 958 C CA . PHE A 1 131 ? 13.230 -10.282 -17.730 1.00 87.75 131 PHE A CA 1
ATOM 959 C C . PHE A 1 131 ? 11.808 -10.040 -18.261 1.00 87.75 131 PHE A C 1
ATOM 961 O O . PHE A 1 131 ? 10.851 -10.258 -17.516 1.00 87.75 131 PHE A O 1
ATOM 968 N N . SER A 1 132 ? 11.639 -9.616 -19.521 1.00 90.62 132 SER A N 1
ATOM 969 C CA . SER A 1 132 ? 10.323 -9.215 -20.043 1.00 90.62 132 SER A CA 1
ATOM 970 C C . SER A 1 132 ? 10.062 -9.577 -21.507 1.00 90.62 132 SER A C 1
ATOM 972 O O . SER A 1 132 ? 10.949 -9.465 -22.349 1.00 90.62 132 SER A O 1
ATOM 974 N N . ASN A 1 133 ? 8.820 -9.963 -21.808 1.00 95.12 133 ASN A N 1
ATOM 975 C CA . ASN A 1 133 ? 8.307 -10.097 -23.173 1.00 95.12 133 ASN A CA 1
ATOM 976 C C . ASN A 1 133 ? 7.205 -9.068 -23.437 1.00 95.12 133 ASN A C 1
ATOM 978 O O . ASN A 1 133 ? 6.317 -8.885 -22.601 1.00 95.12 133 ASN A O 1
ATOM 982 N N . ILE A 1 134 ? 7.220 -8.446 -24.616 1.00 93.81 134 ILE A N 1
ATOM 983 C CA . ILE A 1 134 ? 6.253 -7.428 -25.036 1.00 93.81 134 ILE A CA 1
ATOM 984 C C . ILE A 1 134 ? 5.693 -7.786 -26.420 1.00 93.81 134 ILE A C 1
ATOM 986 O O . ILE A 1 134 ? 6.455 -8.022 -27.355 1.00 93.81 134 ILE A O 1
ATOM 990 N N . SER A 1 135 ? 4.361 -7.792 -26.547 1.00 93.69 135 SER A N 1
ATOM 991 C CA . SER A 1 135 ? 3.626 -7.929 -27.815 1.00 93.69 135 SER A CA 1
ATOM 992 C C . SER A 1 135 ? 2.699 -6.729 -28.027 1.00 93.69 135 SER A C 1
ATOM 994 O O . SER A 1 135 ? 1.747 -6.538 -27.261 1.00 93.69 135 SER A O 1
ATOM 996 N N . THR A 1 136 ? 2.951 -5.917 -29.057 1.00 91.88 136 THR A N 1
ATOM 997 C CA . THR A 1 136 ? 2.171 -4.689 -29.342 1.00 91.88 136 THR A CA 1
ATOM 998 C C . THR A 1 136 ? 0.911 -4.930 -30.183 1.00 91.88 136 THR A C 1
ATOM 1000 O O . THR A 1 136 ? 0.165 -4.008 -30.484 1.00 91.88 136 THR A O 1
ATOM 1003 N N . ALA A 1 137 ? 0.613 -6.178 -30.523 1.00 92.19 137 ALA A N 1
ATOM 1004 C CA . ALA A 1 137 ? -0.631 -6.620 -31.134 1.00 92.19 137 ALA A CA 1
ATOM 1005 C C . ALA A 1 137 ? -1.065 -7.967 -30.527 1.00 92.19 137 ALA A C 1
ATOM 1007 O O . ALA A 1 137 ? -0.297 -8.604 -29.791 1.00 92.19 137 ALA A O 1
ATOM 1008 N N . PRO A 1 138 ? -2.306 -8.420 -30.791 1.00 94.44 138 PRO A N 1
ATOM 1009 C CA . PRO A 1 138 ? -2.771 -9.703 -30.292 1.00 94.44 138 PRO A CA 1
ATOM 1010 C C . PRO A 1 138 ? -1.954 -10.875 -30.837 1.00 94.44 138 PRO A C 1
ATOM 1012 O O . PRO A 1 138 ? -1.708 -10.948 -32.044 1.00 94.44 138 PRO A O 1
ATOM 1015 N N . PHE A 1 139 ? -1.608 -11.822 -29.966 1.00 95.19 139 PHE A N 1
ATOM 1016 C CA . PHE A 1 139 ? -0.775 -12.970 -30.322 1.00 95.19 139 PHE A CA 1
ATOM 1017 C C . PHE A 1 139 ? -1.460 -14.326 -30.093 1.00 95.19 139 PHE A C 1
ATOM 1019 O O . PHE A 1 139 ? -2.471 -14.429 -29.387 1.00 95.19 139 PHE A O 1
ATOM 1026 N N . ARG A 1 140 ? -0.893 -15.374 -30.701 1.00 97.62 140 ARG A N 1
ATOM 1027 C CA . ARG A 1 140 ? -1.221 -16.790 -30.490 1.00 97.62 140 ARG A CA 1
ATOM 1028 C C . ARG A 1 140 ? 0.042 -17.547 -30.074 1.00 97.62 140 ARG A C 1
ATOM 1030 O O . ARG A 1 140 ? 1.063 -17.453 -30.745 1.00 97.62 140 ARG A O 1
ATOM 1037 N N . GLY A 1 141 ? -0.017 -18.303 -28.981 1.00 96.56 141 GLY A N 1
ATOM 1038 C CA . GLY A 1 141 ? 1.122 -19.093 -28.501 1.00 96.56 141 GLY A CA 1
ATOM 1039 C C . GLY A 1 141 ? 1.500 -18.835 -27.044 1.00 96.56 141 GLY A C 1
ATOM 1040 O O . GLY A 1 141 ? 0.621 -18.639 -26.210 1.00 96.56 141 GLY A O 1
ATOM 1041 N N . ILE A 1 142 ? 2.789 -18.894 -26.705 1.00 97.69 142 ILE A N 1
ATOM 1042 C CA . ILE A 1 142 ? 3.261 -18.914 -25.310 1.00 97.69 142 ILE A CA 1
ATOM 1043 C C . ILE A 1 142 ? 4.306 -17.819 -25.074 1.00 97.69 142 ILE A C 1
ATOM 1045 O O . ILE A 1 142 ? 5.291 -17.730 -25.804 1.00 97.69 142 ILE A O 1
ATOM 1049 N N . GLN A 1 143 ? 4.116 -17.037 -24.011 1.00 97.25 143 GLN A N 1
ATOM 1050 C CA . GLN A 1 143 ? 5.115 -16.118 -23.468 1.00 97.25 143 GLN A CA 1
ATOM 1051 C C . GLN A 1 143 ? 5.574 -16.602 -22.089 1.00 97.25 143 GLN A C 1
ATOM 1053 O O . GLN A 1 143 ? 4.763 -16.724 -21.168 1.00 97.25 143 GLN A O 1
ATOM 1058 N N . LEU A 1 144 ? 6.874 -16.856 -21.944 1.00 97.62 144 LEU A N 1
ATOM 1059 C CA . LEU A 1 144 ? 7.521 -17.190 -20.677 1.00 97.62 144 LEU A CA 1
ATOM 1060 C C . LEU A 1 144 ? 8.518 -16.095 -20.309 1.00 97.62 144 LEU A C 1
ATOM 1062 O O . LEU A 1 144 ? 9.424 -15.800 -21.093 1.00 97.62 144 LEU A O 1
ATOM 1066 N N . SER A 1 145 ? 8.397 -15.516 -19.118 1.00 95.19 145 SER A N 1
ATOM 1067 C CA . SER A 1 145 ? 9.391 -14.565 -18.622 1.00 95.19 145 SER A CA 1
ATOM 1068 C C . SER A 1 145 ? 9.744 -14.779 -17.162 1.00 95.19 145 SER A C 1
ATOM 1070 O O . SER A 1 145 ? 8.977 -15.365 -16.401 1.00 95.19 145 SER A O 1
ATOM 1072 N N . GLY A 1 146 ? 10.910 -14.290 -16.741 1.00 86.62 146 GLY A N 1
ATOM 1073 C CA . GLY A 1 146 ? 11.222 -14.237 -15.317 1.00 86.62 146 GLY A CA 1
ATOM 1074 C C . GLY A 1 146 ? 10.343 -13.222 -14.586 1.00 86.62 146 GLY A C 1
ATOM 1075 O O . GLY A 1 146 ? 9.814 -13.526 -13.524 1.00 86.62 146 GLY A O 1
ATOM 1076 N N . ILE A 1 147 ? 10.137 -12.026 -15.144 1.00 87.94 147 ILE A N 1
ATOM 1077 C CA . ILE A 1 147 ? 9.484 -10.929 -14.416 1.00 87.94 147 ILE A CA 1
ATOM 1078 C C . ILE A 1 147 ? 8.142 -10.563 -15.039 1.00 87.94 147 ILE A C 1
ATOM 1080 O O . ILE A 1 147 ? 7.124 -10.754 -14.372 1.00 87.94 147 ILE A O 1
ATOM 1084 N N . THR A 1 148 ? 8.104 -10.053 -16.275 1.00 89.38 148 THR A N 1
ATOM 1085 C CA . THR A 1 148 ? 6.843 -9.562 -16.858 1.00 89.38 148 THR A CA 1
ATOM 1086 C C . THR A 1 148 ? 6.536 -10.064 -18.261 1.00 89.38 148 THR A C 1
ATOM 1088 O O . THR A 1 148 ? 7.420 -10.192 -19.103 1.00 89.38 148 THR A O 1
ATOM 1091 N N . ASN A 1 149 ? 5.268 -10.344 -18.545 1.00 95.25 149 ASN A N 1
ATOM 1092 C CA . ASN A 1 149 ? 4.769 -10.498 -19.912 1.00 95.25 149 ASN A CA 1
ATOM 1093 C C . ASN A 1 149 ? 3.693 -9.444 -20.163 1.00 95.25 149 ASN A C 1
ATOM 1095 O O . ASN A 1 149 ? 2.726 -9.366 -19.405 1.00 95.25 149 ASN A O 1
ATOM 1099 N N . THR A 1 150 ? 3.834 -8.674 -21.238 1.00 94.38 150 THR A N 1
ATOM 1100 C CA . THR A 1 150 ? 2.880 -7.636 -21.633 1.00 94.38 150 THR A CA 1
ATOM 1101 C C . THR A 1 150 ? 2.374 -7.918 -23.037 1.00 94.38 150 THR A C 1
ATOM 1103 O O . THR A 1 150 ? 3.160 -8.112 -23.964 1.00 94.38 150 THR A O 1
ATOM 1106 N N . ALA A 1 151 ? 1.058 -7.908 -23.217 1.00 93.25 151 ALA A N 1
ATOM 1107 C CA . ALA A 1 151 ? 0.450 -8.057 -24.530 1.00 93.25 151 ALA A CA 1
ATOM 1108 C C . ALA A 1 151 ? -0.759 -7.143 -24.709 1.00 93.25 151 ALA A C 1
ATOM 1110 O O . ALA A 1 151 ? -1.563 -6.957 -23.794 1.00 93.25 151 ALA A O 1
ATOM 1111 N N . MET A 1 152 ? -0.943 -6.628 -25.923 1.00 91.56 152 MET A N 1
ATOM 1112 C CA . MET A 1 152 ? -2.185 -5.938 -26.276 1.00 91.56 152 MET A CA 1
ATOM 1113 C C . MET A 1 152 ? -3.367 -6.902 -26.440 1.00 91.56 152 MET A C 1
ATOM 1115 O O . MET A 1 152 ? -4.506 -6.472 -26.321 1.00 91.56 152 MET A O 1
ATOM 1119 N N . GLY A 1 153 ? -3.133 -8.203 -26.644 1.00 92.69 153 GLY A N 1
ATOM 1120 C CA . GLY A 1 153 ? -4.176 -9.232 -26.621 1.00 92.69 153 GLY A CA 1
ATOM 1121 C C . GLY A 1 153 ? -3.619 -10.654 -26.707 1.00 92.69 153 GLY A C 1
ATOM 1122 O O . GLY A 1 153 ? -2.550 -10.877 -27.273 1.00 92.69 153 GLY A O 1
ATOM 1123 N N . VAL A 1 154 ? -4.359 -11.631 -26.184 1.00 96.06 154 VAL A N 1
ATOM 1124 C CA . VAL A 1 154 ? -4.028 -13.063 -26.265 1.00 96.06 154 VAL A CA 1
ATOM 1125 C C . VAL A 1 154 ? -5.209 -13.799 -26.894 1.00 96.06 154 VAL A C 1
ATOM 1127 O O . VAL A 1 154 ? -6.237 -14.006 -26.246 1.00 96.06 154 VAL A O 1
ATOM 1130 N N . LYS A 1 155 ? -5.075 -14.183 -28.170 1.00 94.38 155 LYS A N 1
ATOM 1131 C CA . LYS A 1 155 ? -6.133 -14.866 -28.936 1.00 94.38 155 LYS A CA 1
ATOM 1132 C C . LYS A 1 155 ? -6.340 -16.300 -28.484 1.00 94.38 155 LYS A C 1
ATOM 1134 O O . LYS A 1 155 ? -7.469 -16.697 -28.230 1.00 94.38 155 LYS A O 1
ATOM 1139 N N . GLU A 1 156 ? -5.257 -17.063 -28.436 1.00 95.06 156 GLU A N 1
ATOM 1140 C CA . GLU A 1 156 ? -5.204 -18.429 -27.917 1.00 95.06 156 GLU A CA 1
ATOM 1141 C C . GLU A 1 156 ? -3.779 -18.649 -27.417 1.00 95.06 156 GLU A C 1
ATOM 1143 O O . GLU A 1 156 ? -2.847 -18.731 -28.221 1.00 95.06 156 GLU A O 1
ATOM 1148 N N . GLY A 1 157 ? -3.577 -18.662 -26.101 1.00 95.00 157 GLY A N 1
ATOM 1149 C CA . GLY A 1 157 ? -2.212 -18.713 -25.597 1.00 95.00 157 GLY A CA 1
ATOM 1150 C C . GLY A 1 157 ? -2.033 -18.768 -24.092 1.00 95.00 157 GLY A C 1
ATOM 1151 O O . GLY A 1 157 ? -2.988 -18.863 -23.323 1.00 95.00 157 GLY A O 1
ATOM 1152 N N . MET A 1 158 ? -0.770 -18.720 -23.680 1.00 97.38 158 MET A N 1
ATOM 1153 C CA . MET A 1 158 ? -0.367 -18.758 -22.280 1.00 97.38 158 MET A CA 1
ATOM 1154 C C . MET A 1 158 ? 0.636 -17.649 -21.979 1.00 97.38 158 MET A C 1
ATOM 1156 O O . MET A 1 158 ? 1.550 -17.408 -22.766 1.00 97.38 158 MET A O 1
ATOM 1160 N N . GLN A 1 159 ? 0.488 -17.007 -20.825 1.00 97.56 159 GLN A N 1
ATOM 1161 C CA . GLN A 1 159 ? 1.496 -16.101 -20.277 1.00 97.56 159 GLN A CA 1
ATOM 1162 C C . GLN A 1 159 ? 1.904 -16.606 -18.896 1.00 97.56 159 GLN A C 1
ATOM 1164 O O . GLN A 1 159 ? 1.058 -16.746 -18.012 1.00 97.56 159 GLN A O 1
ATOM 1169 N N . ILE A 1 160 ? 3.188 -16.905 -18.721 1.00 97.56 160 ILE A N 1
ATOM 1170 C CA . ILE A 1 160 ? 3.734 -17.407 -17.460 1.00 97.56 160 ILE A CA 1
ATOM 1171 C C . ILE A 1 160 ? 4.911 -16.523 -17.055 1.00 97.56 160 ILE A C 1
ATOM 1173 O O . ILE A 1 160 ? 5.858 -16.344 -17.823 1.00 97.56 160 ILE A O 1
ATOM 1177 N N . SER A 1 161 ? 4.841 -15.971 -15.848 1.00 95.50 161 SER A N 1
ATOM 1178 C CA . SER A 1 161 ? 5.899 -15.159 -15.246 1.00 95.50 161 SER A CA 1
ATOM 1179 C C . SER A 1 161 ? 5.958 -15.369 -13.737 1.00 95.50 161 SER A C 1
ATOM 1181 O O . SER A 1 161 ? 4.986 -15.840 -13.147 1.00 95.50 161 SER A O 1
ATOM 1183 N N . PHE A 1 162 ? 7.070 -15.021 -13.079 1.00 87.19 162 PHE A N 1
ATOM 1184 C CA . PHE A 1 162 ? 7.085 -15.038 -11.611 1.00 87.19 162 PHE A CA 1
ATOM 1185 C C . PHE A 1 162 ? 6.324 -13.847 -11.022 1.00 87.19 162 PHE A C 1
ATOM 1187 O O . PHE A 1 162 ? 5.655 -14.008 -10.002 1.00 87.19 162 PHE A O 1
ATOM 1194 N N . ILE A 1 163 ? 6.392 -12.669 -11.657 1.00 86.00 163 ILE A N 1
ATOM 1195 C CA . ILE A 1 163 ? 5.844 -11.428 -11.093 1.00 86.00 163 ILE A CA 1
ATOM 1196 C C . ILE A 1 163 ? 4.527 -11.030 -11.755 1.00 86.00 163 ILE A C 1
ATOM 1198 O O . ILE A 1 163 ? 3.507 -11.071 -11.073 1.00 86.00 163 ILE A O 1
ATOM 1202 N N . ALA A 1 164 ? 4.520 -10.620 -13.029 1.00 88.62 164 ALA A N 1
ATOM 1203 C CA . ALA A 1 164 ? 3.332 -10.007 -13.626 1.00 88.62 164 ALA A CA 1
ATOM 1204 C C . ALA A 1 164 ? 3.030 -10.426 -15.071 1.00 88.62 164 ALA A C 1
ATOM 1206 O O . ALA A 1 164 ? 3.860 -10.283 -15.965 1.00 88.62 164 ALA A O 1
ATOM 1207 N N . ASN A 1 165 ? 1.782 -10.816 -15.339 1.00 95.06 165 ASN A N 1
ATOM 1208 C CA . ASN A 1 165 ? 1.249 -10.931 -16.699 1.00 95.06 165 ASN A CA 1
ATOM 1209 C C . ASN A 1 165 ? 0.166 -9.875 -16.927 1.00 95.06 165 ASN A C 1
ATOM 1211 O O . ASN A 1 165 ? -0.797 -9.799 -16.164 1.00 95.06 165 ASN A O 1
ATOM 1215 N N . ILE A 1 166 ? 0.312 -9.071 -17.979 1.00 93.81 166 ILE A N 1
ATOM 1216 C CA . ILE A 1 166 ? -0.570 -7.945 -18.290 1.00 93.81 166 ILE A CA 1
ATOM 1217 C C . ILE A 1 166 ? -1.110 -8.106 -19.711 1.00 93.81 166 ILE A C 1
ATOM 1219 O O . ILE A 1 166 ? -0.350 -8.224 -20.673 1.00 93.81 166 ILE A O 1
ATOM 1223 N N . CYS A 1 167 ? -2.437 -8.079 -19.843 1.00 93.50 167 CYS A N 1
ATOM 1224 C CA . CYS A 1 167 ? -3.129 -8.107 -21.126 1.00 93.50 167 CYS A CA 1
ATOM 1225 C C . CYS A 1 167 ? -4.157 -6.970 -21.234 1.00 93.50 167 CYS A C 1
ATOM 1227 O O . CYS A 1 167 ? -5.227 -7.027 -20.631 1.00 93.50 167 CYS A O 1
ATOM 1229 N N . SER A 1 168 ? -3.873 -5.954 -22.046 1.00 90.88 168 SER A N 1
ATOM 1230 C CA . SER A 1 168 ? -4.679 -4.722 -22.091 1.00 90.88 168 SER A CA 1
ATOM 1231 C C . SER A 1 168 ? -5.990 -4.811 -22.890 1.00 90.88 168 SER A C 1
ATOM 1233 O O . SER A 1 168 ? -6.709 -3.825 -22.943 1.00 90.88 168 SER A O 1
ATOM 1235 N N . SER A 1 169 ? -6.325 -5.942 -23.527 1.00 90.81 169 SER A N 1
ATOM 1236 C CA . SER A 1 169 ? -7.584 -6.076 -24.290 1.00 90.81 169 SER A CA 1
ATOM 1237 C C . SER A 1 169 ? -8.379 -7.333 -23.929 1.00 90.81 169 SER A C 1
ATOM 1239 O O . SER A 1 169 ? -9.254 -7.297 -23.065 1.00 90.81 169 SER A O 1
ATOM 1241 N N . TYR A 1 170 ? -8.087 -8.467 -24.562 1.00 92.62 170 TYR A N 1
ATOM 1242 C CA . TYR A 1 170 ? -8.771 -9.731 -24.307 1.00 92.62 170 TYR A CA 1
ATOM 1243 C C . TYR A 1 170 ? -7.760 -10.857 -24.149 1.00 92.62 170 TYR A C 1
ATOM 1245 O O . TYR A 1 170 ? -6.777 -10.925 -24.886 1.00 92.62 170 TYR A O 1
ATOM 1253 N N . MET A 1 171 ? -8.024 -11.754 -23.204 1.00 94.06 171 MET A N 1
ATOM 1254 C CA . MET A 1 171 ? -7.226 -12.950 -22.975 1.00 94.06 171 MET A CA 1
ATOM 1255 C C . MET A 1 171 ? -8.113 -14.180 -23.097 1.00 94.06 171 MET A C 1
ATOM 1257 O O . MET A 1 171 ? -9.077 -14.339 -22.345 1.00 94.06 171 MET A O 1
ATOM 1261 N N . ARG A 1 172 ? -7.771 -15.063 -24.034 1.00 95.62 172 ARG A N 1
ATOM 1262 C CA . ARG A 1 172 ? -8.343 -16.404 -24.146 1.00 95.62 172 ARG A CA 1
ATOM 1263 C C . ARG A 1 172 ? -7.229 -17.436 -24.001 1.00 95.62 172 ARG A C 1
ATOM 1265 O O . ARG A 1 172 ? -6.426 -17.641 -24.910 1.00 95.62 172 ARG A O 1
ATOM 1272 N N . GLY A 1 173 ? -7.178 -18.069 -22.831 1.00 94.06 173 GLY A N 1
ATOM 1273 C CA . GLY A 1 173 ? -6.121 -19.016 -22.484 1.00 94.06 173 GLY A CA 1
ATOM 1274 C C . GLY A 1 173 ? -5.808 -19.070 -20.989 1.00 94.06 173 GLY A C 1
ATOM 1275 O O . GLY A 1 173 ? -6.733 -19.050 -20.175 1.00 94.06 173 GLY A O 1
ATOM 1276 N N . LEU A 1 174 ? -4.519 -19.154 -20.632 1.00 95.88 174 LEU A N 1
ATOM 1277 C CA . LEU A 1 174 ? -4.044 -19.274 -19.242 1.00 95.88 174 LEU A CA 1
ATOM 1278 C C . LEU A 1 174 ? -2.996 -18.209 -18.876 1.00 95.88 174 LEU A C 1
ATOM 1280 O O . LEU A 1 174 ? -2.046 -17.978 -19.619 1.00 95.88 174 LEU A O 1
ATOM 1284 N N . GLN A 1 175 ? -3.150 -17.591 -17.709 1.00 96.81 175 GLN A N 1
ATOM 1285 C CA . GLN A 1 175 ? -2.166 -16.688 -17.107 1.00 96.81 175 GLN A CA 1
ATOM 1286 C C . GLN A 1 175 ? -1.706 -17.262 -15.764 1.00 96.81 175 GLN A C 1
ATOM 1288 O O . GLN A 1 175 ? -2.547 -17.573 -14.918 1.00 96.81 175 GLN A O 1
ATOM 1293 N N . ILE A 1 176 ? -0.391 -17.409 -15.575 1.00 96.94 176 ILE A N 1
ATOM 1294 C CA . ILE A 1 176 ? 0.211 -17.872 -14.318 1.00 96.94 176 ILE A CA 1
ATOM 1295 C C . ILE A 1 176 ? 1.285 -16.885 -13.866 1.00 96.94 176 ILE A C 1
ATOM 1297 O O . ILE A 1 176 ? 2.258 -16.657 -14.583 1.00 96.94 176 ILE A O 1
ATOM 1301 N N . GLY A 1 177 ? 1.134 -16.326 -12.670 1.00 92.94 177 GLY A N 1
ATOM 1302 C CA . GLY A 1 177 ? 2.122 -15.430 -12.067 1.00 92.94 177 GLY A CA 1
ATOM 1303 C C . GLY A 1 177 ? 1.626 -14.827 -10.763 1.00 92.94 177 GLY A C 1
ATOM 1304 O O . GLY A 1 177 ? 0.459 -14.990 -10.420 1.00 92.94 177 GLY A O 1
ATOM 1305 N N . ALA A 1 178 ? 2.490 -14.148 -10.003 1.00 87.56 178 ALA A N 1
ATOM 1306 C CA . ALA A 1 178 ? 2.066 -13.541 -8.740 1.00 87.56 178 ALA A CA 1
ATOM 1307 C C . ALA A 1 178 ? 0.929 -12.522 -8.946 1.00 87.56 178 ALA A C 1
ATOM 1309 O O . ALA A 1 178 ? -0.021 -12.504 -8.162 1.00 87.56 178 ALA A O 1
ATOM 1310 N N . TYR A 1 179 ? 0.997 -11.737 -10.022 1.00 91.31 179 TYR A N 1
ATOM 1311 C CA . TYR A 1 179 ? 0.003 -10.752 -10.429 1.00 91.31 179 TYR A CA 1
ATOM 1312 C C . TYR A 1 179 ? -0.454 -10.992 -11.874 1.00 91.31 179 TYR A C 1
ATOM 1314 O O . TYR A 1 179 ? 0.351 -10.988 -12.802 1.00 91.31 179 TYR A O 1
ATOM 1322 N N . ASN A 1 180 ? -1.756 -11.157 -12.089 1.00 94.62 180 ASN A N 1
ATOM 1323 C CA . ASN A 1 180 ? -2.331 -11.279 -13.428 1.00 94.62 180 ASN A CA 1
ATOM 1324 C C . ASN A 1 180 ? -3.377 -10.185 -13.651 1.00 94.62 180 ASN A C 1
ATOM 1326 O O . ASN A 1 180 ? -4.318 -10.060 -12.866 1.00 94.62 180 ASN A O 1
ATOM 1330 N N . TYR A 1 181 ? -3.237 -9.427 -14.737 1.00 94.00 181 TYR A N 1
ATOM 1331 C CA . TYR A 1 181 ? -4.166 -8.374 -15.135 1.00 94.00 181 TYR A CA 1
ATOM 1332 C C . TYR A 1 181 ? -4.689 -8.604 -16.552 1.00 94.00 181 TYR A C 1
ATOM 1334 O O . TYR A 1 181 ? -3.917 -8.842 -17.486 1.00 94.00 181 TYR A O 1
ATOM 1342 N N . VAL A 1 182 ? -6.005 -8.471 -16.724 1.00 92.56 182 VAL A N 1
ATOM 1343 C CA . VAL A 1 182 ? -6.638 -8.447 -18.044 1.00 92.56 182 VAL A CA 1
ATOM 1344 C C . VAL A 1 182 ? -7.864 -7.540 -18.087 1.00 92.56 182 VAL A C 1
ATOM 1346 O O . VAL A 1 182 ? -8.655 -7.504 -17.152 1.00 92.56 182 VAL A O 1
ATOM 1349 N N . ASP A 1 183 ? -8.101 -6.873 -19.209 1.00 89.19 183 ASP A N 1
ATOM 1350 C CA . ASP A 1 183 ? -9.368 -6.171 -19.416 1.00 89.19 183 ASP A CA 1
ATOM 1351 C C . ASP A 1 183 ? -10.546 -7.151 -19.579 1.00 89.19 183 ASP A C 1
ATOM 1353 O O . ASP A 1 183 ? -11.447 -7.147 -18.745 1.00 89.19 183 ASP A O 1
ATOM 1357 N N . THR A 1 184 ? -10.538 -8.040 -20.579 1.00 90.81 184 THR A N 1
ATOM 1358 C CA . THR A 1 184 ? -11.577 -9.077 -20.770 1.00 90.81 184 THR A CA 1
ATOM 1359 C C . THR A 1 184 ? -11.017 -10.499 -20.660 1.00 90.81 184 THR A C 1
ATOM 1361 O O . THR A 1 184 ? -10.227 -10.923 -21.506 1.00 90.81 184 THR A O 1
ATOM 1364 N N . LEU A 1 185 ? -11.461 -11.266 -19.658 1.00 92.44 185 LEU A N 1
ATOM 1365 C CA . LEU A 1 185 ? -11.026 -12.646 -19.416 1.00 92.44 185 LEU A CA 1
ATOM 1366 C C . LEU A 1 185 ? -12.002 -13.680 -20.004 1.00 92.44 185 LEU A C 1
ATOM 1368 O O . LEU A 1 185 ? -13.142 -13.804 -19.559 1.00 92.44 185 LEU A O 1
ATOM 1372 N N . ASN A 1 186 ? -11.519 -14.461 -20.970 1.00 92.50 186 ASN A N 1
ATOM 1373 C CA . ASN A 1 186 ? -12.150 -15.664 -21.522 1.00 92.50 186 ASN A CA 1
ATOM 1374 C C . ASN A 1 186 ? -11.241 -16.882 -21.288 1.00 92.50 186 ASN A C 1
ATOM 1376 O O . ASN A 1 186 ? -10.840 -17.578 -22.224 1.00 92.50 186 ASN A O 1
ATOM 1380 N N . GLY A 1 187 ? -10.858 -17.112 -20.035 1.00 91.06 187 GLY A N 1
ATOM 1381 C CA . GLY A 1 187 ? -9.814 -18.071 -19.692 1.00 91.06 187 GLY A CA 1
ATOM 1382 C C . GLY A 1 187 ? -9.564 -18.167 -18.194 1.00 91.06 187 GLY A C 1
ATOM 1383 O O . GLY A 1 187 ? -10.409 -17.784 -17.384 1.00 91.06 187 GLY A O 1
ATOM 1384 N N . SER A 1 188 ? -8.396 -18.682 -17.828 1.00 93.38 188 SER A N 1
ATOM 1385 C CA . SER A 1 188 ? -8.038 -18.912 -16.431 1.00 93.38 188 SER A CA 1
ATOM 1386 C C . SER A 1 188 ? -6.865 -18.046 -15.987 1.00 93.38 188 SER A C 1
ATOM 1388 O O . SER A 1 188 ? -5.898 -17.863 -16.725 1.00 93.38 188 SER A O 1
ATOM 1390 N N . GLN A 1 189 ? -6.939 -17.545 -14.758 1.00 94.94 189 GLN A N 1
ATOM 1391 C CA . GLN A 1 189 ? -5.833 -16.859 -14.089 1.00 94.94 189 GLN A CA 1
ATOM 1392 C C . GLN A 1 189 ? -5.473 -17.616 -12.816 1.00 94.94 189 GLN A C 1
ATOM 1394 O O . GLN A 1 189 ? -6.357 -17.944 -12.025 1.00 94.94 189 GLN A O 1
ATOM 1399 N N . ILE A 1 190 ? -4.186 -17.891 -12.624 1.00 93.69 190 ILE A N 1
ATOM 1400 C CA . ILE A 1 190 ? -3.648 -18.546 -11.433 1.00 93.69 190 ILE A CA 1
ATOM 1401 C C . ILE A 1 190 ? -2.544 -17.656 -10.871 1.00 93.69 190 ILE A C 1
ATOM 1403 O O . ILE A 1 190 ? -1.539 -17.404 -11.534 1.00 93.69 190 ILE A O 1
ATOM 1407 N N . GLY A 1 191 ? -2.727 -17.161 -9.652 1.00 90.06 191 GLY A N 1
ATOM 1408 C CA . GLY A 1 191 ? -1.796 -16.196 -9.081 1.00 90.06 191 GLY A CA 1
ATOM 1409 C C . GLY A 1 191 ? -2.111 -15.803 -7.656 1.00 90.06 191 GLY A C 1
ATOM 1410 O O . GLY A 1 191 ? -3.135 -16.192 -7.114 1.00 90.06 191 GLY A O 1
ATOM 1411 N N . LEU A 1 192 ? -1.244 -15.016 -7.024 1.00 87.44 192 LEU A N 1
ATOM 1412 C CA . LEU A 1 192 ? -1.569 -14.455 -5.710 1.00 87.44 192 LEU A CA 1
ATOM 1413 C C . LEU A 1 192 ? -2.676 -13.408 -5.855 1.00 87.44 192 LEU A C 1
ATOM 1415 O O . LEU A 1 192 ? -3.610 -13.379 -5.055 1.00 87.44 192 LEU A O 1
ATOM 1419 N N . ILE A 1 193 ? -2.596 -12.588 -6.902 1.00 88.69 193 ILE A N 1
ATOM 1420 C CA . ILE A 1 193 ? -3.531 -11.509 -7.194 1.00 88.69 193 ILE A CA 1
ATOM 1421 C C . ILE A 1 193 ? -3.965 -11.611 -8.656 1.00 88.69 193 ILE A C 1
ATOM 1423 O O . ILE A 1 193 ? -3.156 -11.469 -9.569 1.00 88.69 193 ILE A O 1
ATOM 1427 N N . ASN A 1 194 ? -5.261 -11.808 -8.876 1.00 91.69 194 ASN A N 1
ATOM 1428 C CA . ASN A 1 194 ? -5.864 -11.849 -10.202 1.00 91.69 194 ASN A CA 1
ATOM 1429 C C . ASN A 1 194 ? -6.868 -10.705 -10.344 1.00 91.69 194 ASN A C 1
ATOM 1431 O O . ASN A 1 194 ? -7.774 -10.553 -9.520 1.00 91.69 194 ASN A O 1
ATOM 1435 N N . VAL A 1 195 ? -6.714 -9.901 -11.390 1.00 90.38 195 VAL A N 1
ATOM 1436 C CA . VAL A 1 195 ? -7.535 -8.721 -11.658 1.00 90.38 195 VAL A CA 1
ATOM 1437 C C . VAL A 1 195 ? -8.082 -8.815 -13.074 1.00 90.38 195 VAL A C 1
ATOM 1439 O O . VAL A 1 195 ? -7.326 -8.972 -14.035 1.00 90.38 195 VAL A O 1
ATOM 1442 N N . CYS A 1 196 ? -9.401 -8.677 -13.210 1.00 87.12 196 CYS A N 1
ATOM 1443 C CA . CYS A 1 196 ? -10.024 -8.463 -14.507 1.00 87.12 196 CYS A CA 1
ATOM 1444 C C . CYS A 1 196 ? -11.105 -7.377 -14.490 1.00 87.12 196 CYS A C 1
ATOM 1446 O O . CYS A 1 196 ? -11.767 -7.148 -13.473 1.00 87.12 196 CYS A O 1
ATOM 1448 N N . ASN A 1 197 ? -11.293 -6.688 -15.618 1.00 84.75 197 ASN A N 1
ATOM 1449 C CA . ASN A 1 197 ? -12.376 -5.715 -15.753 1.00 84.75 197 ASN A CA 1
ATOM 1450 C C . ASN A 1 197 ? -13.694 -6.434 -16.093 1.00 84.75 197 ASN A C 1
ATOM 1452 O O . ASN A 1 197 ? -14.653 -6.325 -15.336 1.00 84.75 197 ASN A O 1
ATOM 1456 N N . SER A 1 198 ? -13.713 -7.249 -17.149 1.00 82.19 198 SER A N 1
ATOM 1457 C CA . SER A 1 198 ? -14.830 -8.121 -17.523 1.00 82.19 198 SER A CA 1
ATOM 1458 C C . SER A 1 198 ? -14.420 -9.597 -17.499 1.00 82.19 198 SER A C 1
ATOM 1460 O O . SER A 1 198 ? -13.331 -9.965 -17.938 1.00 82.19 198 SER A O 1
ATOM 1462 N N . HIS A 1 199 ? -15.301 -10.452 -16.979 1.00 80.25 199 HIS A N 1
ATOM 1463 C CA . HIS A 1 199 ? -15.118 -11.899 -16.832 1.00 80.25 199 HIS A CA 1
ATOM 1464 C C . HIS A 1 199 ? -16.321 -12.664 -17.398 1.00 80.25 199 HIS A C 1
ATOM 1466 O O . HIS A 1 199 ? -17.137 -13.206 -16.644 1.00 80.25 199 HIS A O 1
ATOM 1472 N N . PRO A 1 200 ? -16.468 -12.709 -18.729 1.00 69.75 200 PRO A N 1
ATOM 1473 C CA . PRO A 1 200 ? -17.546 -13.455 -19.361 1.00 69.75 200 PRO A CA 1
ATOM 1474 C C . PRO A 1 200 ? -17.466 -14.963 -19.088 1.00 69.75 200 PRO A C 1
ATOM 1476 O O . PRO A 1 200 ? -18.500 -15.586 -18.840 1.00 69.75 200 PRO A O 1
ATOM 1479 N N . ARG A 1 201 ? -16.269 -15.572 -19.138 1.00 78.19 201 ARG A N 1
ATOM 1480 C CA . ARG A 1 201 ? -16.075 -17.023 -18.949 1.00 78.19 201 ARG A CA 1
ATOM 1481 C C . ARG A 1 201 ? -14.704 -17.355 -18.357 1.00 78.19 201 ARG A C 1
ATOM 1483 O O . ARG A 1 201 ? -13.712 -16.710 -18.674 1.00 78.19 201 ARG A O 1
ATOM 1490 N N . GLY A 1 202 ? -14.650 -18.437 -17.578 1.00 82.56 202 GLY A N 1
ATOM 1491 C CA . GLY A 1 202 ? -13.415 -19.003 -17.024 1.00 82.56 202 GLY A CA 1
ATOM 1492 C C . GLY A 1 202 ? -13.316 -18.891 -15.502 1.00 82.56 202 GLY A C 1
ATOM 1493 O O . GLY A 1 202 ? -14.329 -18.631 -14.844 1.00 82.56 202 GLY A O 1
ATOM 1494 N N . VAL A 1 203 ? -12.121 -19.104 -14.940 1.00 86.56 203 VAL A N 1
ATOM 1495 C CA . VAL A 1 203 ? -11.902 -19.202 -13.483 1.00 86.56 203 VAL A CA 1
ATOM 1496 C C . VAL A 1 203 ? -10.679 -18.398 -13.044 1.00 86.56 203 VAL A C 1
ATOM 1498 O O . VAL A 1 203 ? -9.618 -18.483 -13.655 1.00 86.56 203 VAL A O 1
ATOM 1501 N N . GLN A 1 204 ? -10.807 -17.650 -11.950 1.00 89.44 204 GLN A N 1
ATOM 1502 C CA . GLN A 1 204 ? -9.658 -17.061 -11.255 1.00 89.44 204 GLN A CA 1
ATOM 1503 C C . GLN A 1 204 ? -9.345 -17.875 -9.997 1.00 89.44 204 GLN A C 1
ATOM 1505 O O . GLN A 1 204 ? -10.242 -18.111 -9.184 1.00 89.44 204 GLN A O 1
ATOM 1510 N N . ILE A 1 205 ? -8.092 -18.297 -9.843 1.00 87.25 205 ILE A N 1
ATOM 1511 C CA . ILE A 1 205 ? -7.590 -19.033 -8.682 1.00 87.25 205 ILE A CA 1
ATOM 1512 C C . ILE A 1 205 ? -6.475 -18.213 -8.047 1.00 87.25 205 ILE A C 1
ATOM 1514 O O . ILE A 1 205 ? -5.415 -18.025 -8.648 1.00 87.25 205 ILE A O 1
ATOM 1518 N N . GLY A 1 206 ? -6.701 -17.716 -6.835 1.00 85.50 206 GLY A N 1
ATOM 1519 C CA . GLY A 1 206 ? -5.701 -16.894 -6.169 1.00 85.50 206 GLY A CA 1
ATOM 1520 C C . GLY A 1 206 ? -6.039 -16.455 -4.763 1.00 85.50 206 GLY A C 1
ATOM 1521 O O . GLY A 1 206 ? -7.137 -16.697 -4.278 1.00 85.50 206 GLY A O 1
ATOM 1522 N N . ILE A 1 207 ? -5.094 -15.806 -4.084 1.00 81.06 207 ILE A N 1
ATOM 1523 C CA . ILE A 1 207 ? -5.348 -15.258 -2.744 1.00 81.06 207 ILE A CA 1
ATOM 1524 C C . ILE A 1 207 ? -6.374 -14.127 -2.847 1.00 81.06 207 ILE A C 1
ATOM 1526 O O . ILE A 1 207 ? -7.355 -14.117 -2.105 1.00 81.06 207 ILE A O 1
ATOM 1530 N N . ILE A 1 208 ? -6.195 -13.226 -3.812 1.00 83.75 208 ILE A N 1
ATOM 1531 C CA . ILE A 1 208 ? -7.113 -12.126 -4.103 1.00 83.75 208 ILE A CA 1
ATOM 1532 C C . ILE A 1 208 ? -7.585 -12.247 -5.550 1.00 83.75 208 ILE A C 1
ATOM 1534 O O . ILE A 1 208 ? -6.778 -12.186 -6.473 1.00 83.75 208 ILE A O 1
ATOM 1538 N N . ASN A 1 209 ? -8.899 -12.349 -5.753 1.00 86.88 209 ASN A N 1
ATOM 1539 C CA . ASN A 1 209 ? -9.505 -12.298 -7.083 1.00 86.88 209 ASN A CA 1
ATOM 1540 C C . ASN A 1 209 ? -10.485 -11.128 -7.179 1.00 86.88 209 ASN A C 1
ATOM 1542 O O . ASN A 1 209 ? -11.516 -11.087 -6.490 1.00 86.88 209 ASN A O 1
ATOM 1546 N N . TYR A 1 210 ? -10.183 -10.198 -8.075 1.00 86.38 210 TYR A N 1
ATOM 1547 C CA . TYR A 1 210 ? -11.008 -9.040 -8.371 1.00 86.38 210 TYR A CA 1
ATOM 1548 C C . TYR A 1 210 ? -11.588 -9.131 -9.784 1.00 86.38 210 TYR A C 1
ATOM 1550 O O . TYR A 1 210 ? -10.860 -9.331 -10.755 1.00 86.38 210 TYR A O 1
ATOM 1558 N N . SER A 1 211 ? -12.900 -8.914 -9.893 1.00 82.31 211 SER A N 1
ATOM 1559 C CA . SER A 1 211 ? -13.598 -8.736 -11.168 1.00 82.31 211 SER A CA 1
ATOM 1560 C C . SER A 1 211 ? -14.640 -7.627 -11.037 1.00 82.31 211 SER A C 1
ATOM 1562 O O . SER A 1 211 ? -15.237 -7.478 -9.967 1.00 82.31 211 SER A O 1
ATOM 1564 N N . ARG A 1 212 ? -14.918 -6.840 -12.090 1.00 78.19 212 ARG A N 1
ATOM 1565 C CA . ARG A 1 212 ? -16.131 -5.996 -12.055 1.00 78.19 212 ARG A CA 1
ATOM 1566 C C . ARG A 1 212 ? -17.406 -6.809 -12.286 1.00 78.19 212 ARG A C 1
ATOM 1568 O O . ARG A 1 212 ? -18.470 -6.388 -11.824 1.00 78.19 212 ARG A O 1
ATOM 1575 N N . ASP A 1 213 ? -17.298 -7.982 -12.908 1.00 74.88 213 ASP A N 1
ATOM 1576 C CA . ASP A 1 213 ? -18.438 -8.833 -13.231 1.00 74.88 213 ASP A CA 1
ATOM 1577 C C . ASP A 1 213 ? -18.904 -9.693 -12.051 1.00 74.88 213 ASP A C 1
ATOM 1579 O O . ASP A 1 213 ? -18.141 -10.255 -11.265 1.00 74.88 213 ASP A O 1
ATOM 1583 N N . THR A 1 214 ? -20.227 -9.817 -11.927 1.00 60.12 214 THR A N 1
ATOM 1584 C CA . THR A 1 214 ? -20.868 -10.495 -10.784 1.00 60.12 214 THR A CA 1
ATOM 1585 C C . THR A 1 214 ? -21.112 -11.990 -10.988 1.00 60.12 214 THR A C 1
ATOM 1587 O O . THR A 1 214 ? -21.489 -12.666 -10.034 1.00 60.12 214 THR A O 1
ATOM 1590 N N . ILE A 1 215 ? -20.891 -12.497 -12.205 1.00 61.34 215 ILE A N 1
ATOM 1591 C CA . ILE A 1 215 ? -21.145 -13.892 -12.616 1.00 61.34 215 ILE A CA 1
ATOM 1592 C C . ILE A 1 215 ? -19.841 -14.721 -12.623 1.00 61.34 215 ILE A C 1
ATOM 1594 O O . ILE A 1 215 ? -19.866 -15.934 -12.793 1.00 61.34 215 ILE A O 1
ATOM 1598 N N . ALA A 1 216 ? -18.691 -14.080 -12.395 1.00 66.19 216 ALA A N 1
ATOM 1599 C CA . ALA A 1 216 ? -17.382 -14.721 -12.444 1.00 66.19 216 ALA A CA 1
ATOM 1600 C C . ALA A 1 216 ? -17.226 -15.861 -11.421 1.00 66.19 216 ALA A C 1
ATOM 1602 O O . ALA A 1 216 ? -17.466 -15.668 -10.224 1.00 66.19 216 ALA A O 1
ATOM 1603 N N . HIS A 1 217 ? -16.741 -17.019 -11.880 1.00 74.56 217 HIS A N 1
ATOM 1604 C CA . HIS A 1 217 ? -16.325 -18.121 -11.012 1.00 74.56 217 HIS A CA 1
ATOM 1605 C C . HIS A 1 217 ? -14.925 -17.827 -10.467 1.00 74.56 217 HIS A C 1
ATOM 1607 O O . HIS A 1 217 ? -13.957 -17.736 -11.222 1.00 74.56 217 HIS A O 1
ATOM 1613 N N . LYS A 1 218 ? -14.820 -17.640 -9.151 1.00 75.88 218 LYS A N 1
ATOM 1614 C CA . LYS A 1 218 ? -13.577 -17.235 -8.486 1.00 75.88 218 LYS A CA 1
ATOM 1615 C C . LYS A 1 218 ? -13.341 -18.097 -7.259 1.00 75.88 218 LYS A C 1
ATOM 1617 O O . LYS A 1 218 ? -14.239 -18.257 -6.433 1.00 75.88 218 LYS A O 1
ATOM 1622 N N . ILE A 1 219 ? -12.131 -18.618 -7.133 1.00 69.50 219 ILE A N 1
ATOM 1623 C CA . ILE A 1 219 ? -11.709 -19.494 -6.046 1.00 69.50 219 ILE A CA 1
ATOM 1624 C C . ILE A 1 219 ? -10.529 -18.805 -5.365 1.00 69.50 219 ILE A C 1
ATOM 1626 O O . ILE A 1 219 ? -9.467 -18.635 -5.960 1.00 69.50 219 ILE A O 1
ATOM 1630 N N . GLY A 1 220 ? -10.731 -18.331 -4.137 1.00 67.31 220 GLY A N 1
ATOM 1631 C CA . GLY A 1 220 ? -9.702 -17.563 -3.450 1.00 67.31 220 GLY A CA 1
ATOM 1632 C C . GLY A 1 220 ? -10.053 -17.113 -2.048 1.00 67.31 220 GLY A C 1
ATOM 1633 O O . GLY A 1 220 ? -11.226 -17.120 -1.663 1.00 67.31 220 GLY A O 1
ATOM 1634 N N . LEU A 1 221 ? -9.027 -16.698 -1.295 1.00 69.69 221 LEU A N 1
ATOM 1635 C CA . LEU A 1 221 ? -9.195 -16.212 0.077 1.00 69.69 221 LEU A CA 1
ATOM 1636 C C . LEU A 1 221 ? -10.111 -14.979 0.099 1.00 69.69 221 LEU A C 1
ATOM 1638 O O . LEU A 1 221 ? -11.058 -14.904 0.886 1.00 69.69 221 LEU A O 1
ATOM 1642 N N . VAL A 1 222 ? -9.892 -14.047 -0.828 1.00 75.38 222 VAL A N 1
ATOM 1643 C CA . VAL A 1 222 ? -10.640 -12.796 -0.927 1.00 75.38 222 VAL A CA 1
ATOM 1644 C C . VAL A 1 222 ? -11.153 -12.606 -2.353 1.00 75.38 222 VAL A C 1
ATOM 1646 O O . VAL A 1 222 ? -10.405 -12.304 -3.279 1.00 75.38 222 VAL A O 1
ATOM 1649 N N . ASN A 1 223 ? -12.467 -12.753 -2.529 1.00 81.06 223 ASN A N 1
ATOM 1650 C CA . ASN A 1 223 ? -13.143 -12.561 -3.811 1.00 81.06 223 ASN A CA 1
ATOM 1651 C C . ASN A 1 223 ? -13.944 -11.254 -3.787 1.00 81.06 223 ASN A C 1
ATOM 1653 O O . ASN A 1 223 ? -14.992 -11.191 -3.141 1.00 81.06 223 ASN A O 1
ATOM 1657 N N . VAL A 1 224 ? -13.498 -10.234 -4.527 1.00 79.88 224 VAL A N 1
ATOM 1658 C CA . VAL A 1 224 ? -14.094 -8.884 -4.503 1.00 79.88 224 VAL A CA 1
ATOM 1659 C C . VAL A 1 224 ? -14.713 -8.523 -5.849 1.00 79.88 224 VAL A C 1
ATOM 1661 O O . VAL A 1 224 ? -14.120 -8.765 -6.894 1.00 79.88 224 VAL A O 1
ATOM 1664 N N . ASN A 1 225 ? -15.904 -7.931 -5.796 1.00 80.38 225 ASN A N 1
ATOM 1665 C CA 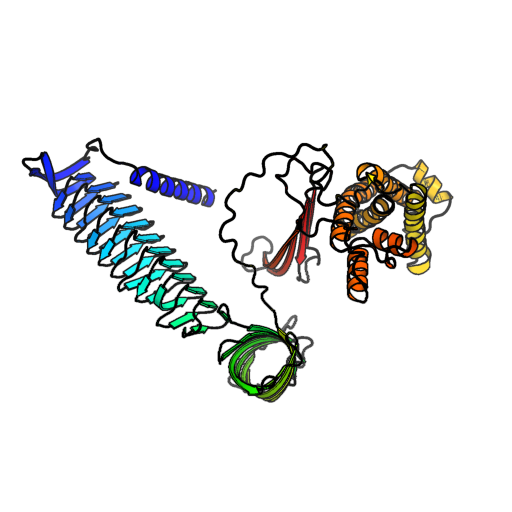. ASN A 1 225 ? -16.670 -7.332 -6.884 1.00 80.38 225 ASN A CA 1
ATOM 1666 C C . ASN A 1 225 ? -17.230 -5.968 -6.423 1.00 80.38 225 ASN A C 1
ATOM 1668 O O . ASN A 1 225 ? -17.342 -5.718 -5.219 1.00 80.38 225 ASN A O 1
ATOM 1672 N N . PRO A 1 226 ? -17.695 -5.094 -7.335 1.00 76.31 226 PRO A N 1
ATOM 1673 C CA . PRO A 1 226 ? -18.340 -3.826 -6.979 1.00 76.31 226 PRO A CA 1
ATOM 1674 C C . PRO A 1 226 ? -19.569 -3.963 -6.065 1.00 76.31 226 PRO A C 1
ATOM 1676 O O . PRO A 1 226 ? -19.891 -3.034 -5.330 1.00 76.31 226 PRO A O 1
ATOM 1679 N N . LYS A 1 227 ? -20.258 -5.114 -6.100 1.00 79.00 227 LYS A N 1
ATOM 1680 C CA . LYS A 1 227 ? -21.416 -5.422 -5.238 1.00 79.00 227 LYS A CA 1
ATOM 1681 C C . LYS A 1 227 ? -21.057 -6.206 -3.965 1.00 79.00 227 LYS A C 1
ATOM 1683 O O . LYS A 1 227 ? -21.965 -6.538 -3.206 1.00 79.00 227 LYS A O 1
ATOM 1688 N N . THR A 1 228 ? -19.782 -6.535 -3.737 1.00 83.62 228 THR A N 1
ATOM 1689 C CA . THR A 1 228 ? -19.353 -7.285 -2.546 1.00 83.62 228 THR A CA 1
ATOM 1690 C C . THR A 1 228 ? -19.599 -6.454 -1.296 1.00 83.62 228 THR A C 1
ATOM 1692 O O . THR A 1 228 ? -19.155 -5.308 -1.205 1.00 83.62 228 THR A O 1
ATOM 1695 N N . LYS A 1 229 ? -20.302 -7.038 -0.326 1.00 86.88 229 LYS A N 1
ATOM 1696 C CA . LYS A 1 229 ? -20.526 -6.422 0.985 1.00 86.88 229 LYS A CA 1
ATOM 1697 C C . LYS A 1 229 ? -19.411 -6.881 1.919 1.00 86.88 229 LYS A C 1
ATOM 1699 O O . LYS A 1 229 ? -19.164 -8.081 2.023 1.00 86.88 229 LYS A O 1
ATOM 1704 N N . ILE A 1 230 ? -18.735 -5.931 2.559 1.00 89.75 230 ILE A N 1
ATOM 1705 C CA . ILE A 1 230 ? -17.657 -6.207 3.511 1.00 89.75 230 ILE A CA 1
ATOM 1706 C C . ILE A 1 230 ? -18.219 -5.971 4.907 1.00 89.75 230 ILE A C 1
ATOM 1708 O O . ILE A 1 230 ? -18.624 -4.852 5.223 1.00 89.75 230 ILE A O 1
ATOM 1712 N N . ASP A 1 231 ? -18.256 -7.018 5.722 1.00 91.06 231 ASP A N 1
ATOM 1713 C CA . ASP A 1 231 ? -18.666 -6.929 7.117 1.00 91.06 231 ASP A CA 1
ATOM 1714 C C . ASP A 1 231 ? -17.435 -7.142 8.018 1.00 91.06 231 ASP A C 1
ATOM 1716 O O . ASP A 1 231 ? -16.711 -8.125 7.866 1.00 91.06 231 ASP A O 1
ATOM 1720 N N . VAL A 1 232 ? -17.199 -6.230 8.960 1.00 92.25 232 VAL A N 1
ATOM 1721 C CA . VAL A 1 232 ? -16.196 -6.368 10.025 1.00 92.25 232 VAL A CA 1
ATOM 1722 C C . VAL A 1 232 ? -16.870 -7.023 11.225 1.00 92.25 232 VAL A C 1
ATOM 1724 O O . VAL A 1 232 ? -17.879 -6.520 11.711 1.00 92.25 232 VAL A O 1
ATOM 1727 N N . MET A 1 233 ? -16.347 -8.154 11.683 1.00 93.19 233 MET A N 1
ATOM 1728 C CA . MET A 1 233 ? -16.985 -9.032 12.659 1.00 93.19 233 MET A CA 1
ATOM 1729 C C . MET A 1 233 ? -16.198 -9.073 13.967 1.00 93.19 233 MET A C 1
ATOM 1731 O O . MET A 1 233 ? -14.980 -9.252 13.956 1.00 93.19 233 MET A O 1
ATOM 1735 N N . TYR A 1 234 ? -16.927 -8.990 15.079 1.00 92.06 234 TYR A N 1
ATOM 1736 C CA . TYR A 1 234 ? -16.423 -9.188 16.435 1.00 92.06 234 TYR A CA 1
ATOM 1737 C C . TYR A 1 234 ? -17.289 -10.233 17.123 1.00 92.06 234 TYR A C 1
ATOM 1739 O O . TYR A 1 234 ? -18.509 -10.065 17.202 1.00 92.06 234 TYR A O 1
ATOM 1747 N N . TYR A 1 235 ? -16.684 -11.320 17.593 1.00 90.75 235 TYR A N 1
ATOM 1748 C CA . TYR A 1 235 ? -17.445 -12.417 18.186 1.00 90.75 235 TYR A CA 1
ATOM 1749 C C . TYR A 1 235 ? -16.641 -13.240 19.180 1.00 90.75 235 TYR A C 1
ATOM 1751 O O . TYR A 1 235 ? -15.416 -13.333 19.101 1.00 90.75 235 TYR A O 1
ATOM 1759 N N . ALA A 1 236 ? -17.361 -13.865 20.100 1.00 88.69 236 ALA A N 1
ATOM 1760 C CA . ALA A 1 236 ? -16.821 -14.761 21.108 1.00 88.69 236 ALA A CA 1
ATOM 1761 C C . ALA A 1 236 ? -17.421 -16.154 20.921 1.00 88.69 236 ALA A C 1
ATOM 1763 O O . ALA A 1 236 ? -18.541 -16.290 20.420 1.00 88.69 236 ALA A O 1
ATOM 1764 N N . GLY A 1 237 ? -16.694 -17.188 21.331 1.00 85.69 237 GLY A N 1
ATOM 1765 C CA . GLY A 1 237 ? -17.225 -18.541 21.305 1.00 85.69 237 GLY A CA 1
ATOM 1766 C C . GLY A 1 237 ? -16.495 -19.524 22.201 1.00 85.69 237 GLY A C 1
ATOM 1767 O O . GLY A 1 237 ? -15.567 -19.187 22.934 1.00 85.69 237 GLY A O 1
ATOM 1768 N N . THR A 1 238 ? -16.931 -20.777 22.131 1.00 82.12 238 THR A N 1
ATOM 1769 C CA . THR A 1 238 ? -16.393 -21.873 22.952 1.00 82.12 238 THR A CA 1
ATOM 1770 C C . THR A 1 238 ? -15.003 -22.339 22.511 1.00 82.12 238 THR A C 1
ATOM 1772 O O . THR A 1 238 ? -14.285 -22.946 23.307 1.00 82.12 238 THR A O 1
ATOM 1775 N N . SER A 1 239 ? -14.612 -22.057 21.261 1.00 75.94 239 SER A N 1
ATOM 1776 C CA . SER A 1 239 ? -13.298 -22.404 20.706 1.00 75.94 239 SER A CA 1
ATOM 1777 C C . SER A 1 239 ? -12.248 -21.319 20.972 1.00 75.94 239 SER A C 1
ATOM 1779 O O . SER A 1 239 ? -11.134 -21.636 21.378 1.00 75.94 239 SER A O 1
ATOM 1781 N N . SER A 1 240 ? -12.595 -20.049 20.771 1.00 80.38 240 SER A N 1
ATOM 1782 C CA . SER A 1 240 ? -11.725 -18.883 20.966 1.00 80.38 240 SER A CA 1
ATOM 1783 C C . SER A 1 240 ? -12.490 -17.779 21.693 1.00 80.38 240 SER A C 1
ATOM 1785 O O . SER A 1 240 ? -13.638 -17.481 21.350 1.00 80.38 240 SER A O 1
ATOM 1787 N N . LYS A 1 241 ? -11.852 -17.170 22.703 1.00 82.06 241 LYS A N 1
ATOM 1788 C CA . LYS A 1 241 ? -12.504 -16.188 23.585 1.00 82.06 241 LYS A CA 1
ATOM 1789 C C . LYS A 1 241 ? -12.962 -14.945 22.830 1.00 82.06 241 LYS A C 1
ATOM 1791 O O . LYS A 1 241 ? -14.094 -14.515 23.011 1.00 82.06 241 LYS A O 1
ATOM 1796 N N . LEU A 1 242 ? -12.094 -14.374 21.999 1.00 85.62 242 LEU A N 1
ATOM 1797 C CA . LEU A 1 242 ? -12.392 -13.186 21.202 1.00 85.62 242 LEU A CA 1
ATOM 1798 C C . LEU A 1 242 ? -11.865 -13.373 19.787 1.00 85.62 242 LEU A C 1
ATOM 1800 O O . LEU A 1 242 ? -10.751 -13.852 19.594 1.00 85.62 242 LEU A O 1
ATOM 1804 N N . ASN A 1 243 ? -12.656 -12.978 18.798 1.00 89.25 243 ASN A N 1
ATOM 1805 C CA . ASN A 1 243 ? -12.304 -13.065 17.389 1.00 89.25 243 ASN A CA 1
ATOM 1806 C C . ASN A 1 243 ? -12.581 -11.742 16.691 1.00 89.25 243 ASN A C 1
ATOM 1808 O O . ASN A 1 243 ? -13.616 -11.108 16.916 1.00 89.25 243 ASN A O 1
ATOM 1812 N N . PHE A 1 244 ? -11.667 -11.383 15.800 1.00 92.06 244 PHE A N 1
ATOM 1813 C CA . PHE A 1 244 ? -11.788 -10.278 14.869 1.00 92.06 244 PHE A CA 1
ATOM 1814 C C . PHE A 1 244 ? -11.666 -10.821 13.450 1.00 92.06 244 PHE A C 1
ATOM 1816 O O . PHE A 1 244 ? -10.694 -11.505 13.127 1.00 92.06 244 PHE A O 1
ATOM 1823 N N . ALA A 1 245 ? -12.642 -10.533 12.593 1.00 92.50 245 ALA A N 1
ATOM 1824 C CA . ALA A 1 245 ? -12.631 -11.042 11.229 1.00 92.50 245 ALA A CA 1
ATOM 1825 C C . ALA A 1 245 ? -13.226 -10.067 10.218 1.00 92.50 245 ALA A C 1
ATOM 1827 O O . ALA A 1 245 ? -14.074 -9.240 10.543 1.00 92.50 245 ALA A O 1
ATOM 1828 N N . MET A 1 246 ? -12.824 -10.212 8.961 1.00 92.31 246 MET A N 1
ATOM 1829 C CA . MET A 1 246 ? -13.453 -9.559 7.820 1.00 92.31 246 MET A CA 1
ATOM 1830 C C . MET A 1 246 ? -14.168 -10.602 6.973 1.00 92.31 246 MET A C 1
ATOM 1832 O O . MET A 1 246 ? -13.578 -11.608 6.574 1.00 92.31 246 MET A O 1
ATOM 1836 N N . ARG A 1 247 ? -15.444 -10.348 6.681 1.00 92.06 247 ARG A N 1
ATOM 1837 C CA . ARG A 1 247 ? -16.297 -11.206 5.863 1.00 92.06 247 ARG A CA 1
ATOM 1838 C C . ARG A 1 247 ? -16.640 -10.528 4.547 1.00 92.06 247 ARG A C 1
ATOM 1840 O O . ARG A 1 247 ? -17.243 -9.457 4.524 1.00 92.06 247 ARG A O 1
ATOM 1847 N N . PHE A 1 248 ? -16.312 -11.197 3.449 1.00 90.19 248 PHE A N 1
ATOM 1848 C CA . PHE A 1 248 ? -16.564 -10.746 2.085 1.00 90.19 248 PHE A CA 1
ATOM 1849 C C . PHE A 1 248 ? -17.769 -11.498 1.521 1.00 90.19 248 PHE A C 1
ATOM 1851 O O . PHE A 1 248 ? -17.648 -12.647 1.098 1.00 90.19 248 PHE A O 1
ATOM 1858 N N . ARG A 1 249 ? -18.948 -10.868 1.527 1.00 87.56 249 ARG A N 1
ATOM 1859 C CA . ARG A 1 249 ? -20.193 -11.456 1.009 1.00 87.56 249 ARG A CA 1
ATOM 1860 C C . ARG A 1 249 ? -20.387 -11.123 -0.465 1.00 87.56 249 ARG A C 1
ATOM 1862 O O . ARG A 1 249 ? -20.500 -9.953 -0.841 1.00 87.56 249 ARG A O 1
ATOM 1869 N N . ASN A 1 250 ? -20.465 -12.165 -1.284 1.00 84.56 250 ASN A N 1
ATOM 1870 C CA . ASN A 1 250 ? -20.824 -12.110 -2.698 1.00 84.56 250 ASN A CA 1
ATOM 1871 C C . ASN A 1 250 ? -22.292 -12.526 -2.887 1.00 84.56 250 ASN A C 1
ATOM 1873 O O . ASN A 1 250 ? -23.048 -12.535 -1.929 1.00 84.56 250 ASN A O 1
ATOM 1877 N N . ARG A 1 251 ? -22.743 -12.810 -4.117 1.00 80.44 251 ARG A N 1
ATOM 1878 C CA . ARG A 1 251 ? -24.174 -13.032 -4.416 1.00 80.44 251 ARG A CA 1
ATOM 1879 C C . ARG A 1 251 ? -24.821 -14.174 -3.611 1.00 80.44 251 ARG A C 1
ATOM 1881 O O . ARG A 1 251 ? -25.987 -14.058 -3.269 1.00 80.44 251 ARG A O 1
ATOM 1888 N N . SER A 1 252 ? -24.090 -15.260 -3.363 1.00 79.69 252 SER A N 1
ATOM 1889 C CA . SER A 1 252 ? -24.565 -16.427 -2.590 1.00 79.69 252 SER A CA 1
ATOM 1890 C C . SER A 1 252 ? -23.474 -17.044 -1.708 1.00 79.69 252 SER A C 1
ATOM 1892 O O . SER A 1 252 ? -23.768 -17.803 -0.793 1.00 79.69 252 SER A O 1
ATOM 1894 N N . THR A 1 253 ? -22.207 -16.700 -1.933 1.00 86.75 253 THR A N 1
ATOM 1895 C CA . THR A 1 253 ? -21.069 -17.212 -1.165 1.00 86.75 253 THR A CA 1
ATOM 1896 C C . THR A 1 253 ? -20.428 -16.113 -0.336 1.00 86.75 253 THR A C 1
ATOM 1898 O O . THR A 1 253 ? -20.561 -14.922 -0.638 1.00 86.75 253 THR A O 1
ATOM 1901 N N . TYR A 1 254 ? -19.700 -16.506 0.700 1.00 89.19 254 TYR A N 1
ATOM 1902 C CA . TYR A 1 254 ? -18.842 -15.607 1.453 1.00 89.19 254 TYR A CA 1
ATOM 1903 C C . TYR A 1 254 ? -17.528 -16.280 1.820 1.00 89.19 254 TYR A C 1
ATOM 1905 O O . TYR A 1 254 ? -17.440 -17.504 1.923 1.00 89.19 254 TYR A O 1
ATOM 1913 N N . SER A 1 255 ? -16.516 -15.453 2.050 1.00 90.56 255 SER A N 1
ATOM 1914 C CA . SER A 1 255 ? -15.288 -15.865 2.718 1.00 90.56 255 SER A CA 1
ATOM 1915 C C . SER A 1 255 ? -15.051 -15.015 3.961 1.00 90.56 255 SER A C 1
ATOM 1917 O O . SER A 1 255 ? -15.469 -13.856 4.016 1.00 90.56 255 SER A O 1
ATOM 1919 N N . ILE A 1 256 ? -14.421 -15.603 4.976 1.00 90.19 256 ILE A N 1
ATOM 1920 C CA . ILE A 1 256 ? -14.040 -14.934 6.221 1.00 90.19 256 ILE A CA 1
ATOM 1921 C C . ILE A 1 256 ? -12.550 -15.152 6.436 1.00 90.19 256 ILE A C 1
ATOM 1923 O O . ILE A 1 256 ? -12.083 -16.288 6.399 1.00 90.19 256 ILE A O 1
ATOM 1927 N N . VAL A 1 257 ? -11.826 -14.071 6.695 1.00 91.19 257 VAL A N 1
ATOM 1928 C CA . VAL A 1 257 ? -10.433 -14.103 7.148 1.00 91.19 257 VAL A CA 1
ATOM 1929 C C . VAL A 1 257 ? -10.383 -13.391 8.489 1.00 91.19 257 VAL A C 1
ATOM 1931 O O . VAL A 1 257 ? -10.939 -12.299 8.621 1.00 91.19 257 VAL A O 1
ATOM 1934 N N . GLY A 1 258 ? -9.752 -13.995 9.489 1.00 89.81 258 GLY A N 1
ATOM 1935 C CA . GLY A 1 258 ? -9.705 -13.396 10.814 1.00 89.81 258 GLY A CA 1
ATOM 1936 C C . GLY A 1 258 ? -8.640 -13.969 11.728 1.00 89.81 258 GLY A C 1
ATOM 1937 O O . GLY A 1 258 ? -7.964 -14.948 11.411 1.00 89.81 258 GLY A O 1
ATOM 1938 N N . VAL A 1 259 ? -8.520 -13.314 12.877 1.00 90.62 259 VAL A N 1
ATOM 1939 C CA . VAL A 1 259 ? -7.635 -13.679 13.977 1.00 90.62 259 VAL A CA 1
ATOM 1940 C C . VAL A 1 259 ? -8.451 -13.851 15.256 1.00 90.62 259 VAL A C 1
ATOM 1942 O O . VAL A 1 259 ? -9.412 -13.120 15.502 1.00 90.62 259 VAL A O 1
ATOM 1945 N N . GLY A 1 260 ? -8.089 -14.837 16.067 1.00 85.12 260 GLY A N 1
ATOM 1946 C CA . GLY A 1 260 ? -8.719 -15.143 17.346 1.00 85.12 260 GLY A CA 1
ATOM 1947 C C . GLY A 1 260 ? -7.697 -15.177 18.473 1.00 85.12 260 GLY A C 1
ATOM 1948 O O . GLY A 1 260 ? -6.558 -15.591 18.265 1.00 85.12 260 GLY A O 1
ATOM 1949 N N . THR A 1 261 ? -8.096 -14.760 19.672 1.00 81.06 261 THR A N 1
ATOM 1950 C CA . THR A 1 261 ? -7.259 -14.814 20.873 1.00 81.06 261 THR A CA 1
ATOM 1951 C C . THR A 1 261 ? -7.806 -15.801 21.894 1.00 81.06 261 THR A C 1
ATOM 1953 O O . THR A 1 261 ? -9.015 -15.999 22.047 1.00 81.06 261 THR A O 1
ATOM 1956 N N . HIS A 1 262 ? -6.852 -16.427 22.578 1.00 68.12 262 HIS A N 1
ATOM 1957 C CA . HIS A 1 262 ? -6.994 -17.451 23.600 1.00 68.12 262 HIS A CA 1
ATOM 1958 C C . HIS A 1 262 ? -7.929 -18.600 23.193 1.00 68.12 262 HIS A C 1
ATOM 1960 O O . HIS A 1 262 ? -9.135 -18.589 23.459 1.00 68.12 262 HIS A O 1
ATOM 1966 N N . TYR A 1 263 ? -7.342 -19.617 22.563 1.00 63.69 263 TYR A N 1
ATOM 1967 C CA . TYR A 1 263 ? -8.015 -20.876 22.262 1.00 63.69 263 TYR A CA 1
ATOM 1968 C C . TYR A 1 263 ? -8.274 -21.661 23.560 1.00 63.69 263 TYR A C 1
ATOM 1970 O O . TYR A 1 263 ? -7.352 -21.914 24.340 1.00 63.69 263 TYR A O 1
ATOM 1978 N N . MET A 1 264 ? -9.537 -22.001 23.816 1.00 60.12 264 MET A N 1
ATOM 1979 C CA . MET A 1 264 ? -9.998 -22.514 25.110 1.00 60.12 264 MET A CA 1
ATOM 1980 C C . MET A 1 264 ? -9.543 -23.973 25.326 1.00 60.12 264 MET A C 1
ATOM 1982 O O . MET A 1 264 ? -9.891 -24.850 24.532 1.00 60.12 264 MET A O 1
ATOM 1986 N N . GLY A 1 265 ? -8.798 -24.244 26.408 1.00 53.16 265 GLY A N 1
ATOM 1987 C CA . GLY A 1 265 ? -8.261 -25.577 26.755 1.00 53.16 265 GLY A CA 1
ATOM 1988 C C . GLY A 1 265 ? -6.729 -25.702 26.730 1.00 53.16 265 GLY A C 1
ATOM 1989 O O . GLY A 1 265 ? -6.200 -26.766 27.043 1.00 53.16 265 GLY A O 1
ATOM 1990 N N . LEU A 1 266 ? -6.007 -24.634 26.373 1.00 54.41 266 LEU A N 1
ATOM 1991 C CA . LEU A 1 266 ? -4.546 -24.564 26.476 1.00 54.41 266 LEU A CA 1
ATOM 1992 C C . LEU A 1 266 ? -4.152 -23.903 27.809 1.00 54.41 266 LEU A C 1
ATOM 1994 O O . LEU A 1 266 ? -4.442 -22.727 28.006 1.00 54.41 266 LEU A O 1
ATOM 1998 N N . ASP A 1 267 ? -3.438 -24.617 28.686 1.00 50.66 267 ASP A N 1
ATOM 1999 C CA . ASP A 1 267 ? -3.017 -24.170 30.037 1.00 50.66 267 ASP A CA 1
ATOM 2000 C C . ASP A 1 267 ? -1.997 -22.998 30.069 1.00 50.66 267 ASP A C 1
ATOM 2002 O O . ASP A 1 267 ? -1.362 -22.738 31.091 1.00 50.66 267 ASP A O 1
ATOM 2006 N N . LYS A 1 268 ? -1.785 -22.269 28.962 1.00 53.72 268 LYS A N 1
ATOM 2007 C CA . LYS A 1 268 ? -0.763 -21.205 28.849 1.00 53.72 268 LYS A CA 1
ATOM 2008 C C . LYS A 1 268 ? -1.380 -19.807 28.728 1.00 53.72 268 LYS A C 1
ATOM 2010 O O . LYS A 1 268 ? -2.459 -19.622 28.172 1.00 53.72 268 LYS A O 1
ATOM 2015 N N . ARG A 1 269 ? -0.647 -18.799 29.227 1.00 55.44 269 ARG A N 1
ATOM 2016 C CA . ARG A 1 269 ? -1.112 -17.410 29.434 1.00 55.44 269 ARG A CA 1
ATOM 2017 C C . ARG A 1 269 ? -1.587 -16.682 28.158 1.00 55.44 269 ARG A C 1
ATOM 2019 O O . ARG A 1 269 ? -2.414 -15.784 28.279 1.00 55.44 269 ARG A O 1
ATOM 2026 N N . PHE A 1 270 ? -1.152 -17.075 26.952 1.00 62.12 270 PHE A N 1
ATOM 2027 C CA . PHE A 1 270 ? -1.617 -16.481 25.687 1.00 62.12 270 PHE A CA 1
ATOM 2028 C C . PHE A 1 270 ? -1.497 -17.451 24.488 1.00 62.12 270 PHE A C 1
ATOM 2030 O O . PHE A 1 270 ? -0.464 -18.093 24.296 1.00 62.12 270 PHE A O 1
ATOM 2037 N N . SER A 1 271 ? -2.551 -17.558 23.669 1.00 68.81 271 SER A N 1
ATOM 2038 C CA . SER A 1 271 ? -2.562 -18.293 22.391 1.00 68.81 271 SER A CA 1
ATOM 2039 C C . SER A 1 271 ? -3.293 -17.483 21.322 1.00 68.81 271 SER A C 1
ATOM 2041 O O . SER A 1 271 ? -4.230 -16.742 21.633 1.00 68.81 271 SER A O 1
ATOM 2043 N N . GLY A 1 272 ? -2.848 -17.603 20.074 1.00 79.62 272 GLY A N 1
ATOM 2044 C CA . GLY A 1 272 ? -3.445 -16.931 18.922 1.00 79.62 272 GLY A CA 1
ATOM 2045 C C . GLY A 1 272 ? -3.891 -17.938 17.873 1.00 79.62 272 GLY A C 1
ATOM 2046 O O . GLY A 1 272 ? -3.311 -19.016 17.749 1.00 79.62 272 GLY A O 1
ATOM 2047 N N . ALA A 1 273 ? -4.933 -17.592 17.125 1.00 83.31 273 ALA A N 1
ATOM 2048 C CA . ALA A 1 273 ? -5.421 -18.379 16.006 1.00 83.31 273 ALA A CA 1
ATOM 2049 C C . ALA A 1 273 ? -5.567 -17.500 14.762 1.00 83.31 273 ALA A C 1
ATOM 2051 O O . ALA A 1 273 ? -6.160 -16.428 14.835 1.00 83.31 273 ALA A O 1
ATOM 2052 N N . LEU A 1 274 ? -5.073 -17.969 13.622 1.00 87.44 274 LEU A N 1
ATOM 2053 C CA . LEU A 1 274 ? -5.354 -17.407 12.304 1.00 87.44 274 LEU A CA 1
ATOM 2054 C C . LEU A 1 274 ? -6.314 -18.352 11.589 1.00 87.44 274 LEU A C 1
ATOM 2056 O O . LEU A 1 274 ? -6.067 -19.558 11.547 1.00 87.44 274 LEU A O 1
ATOM 2060 N N . PHE A 1 275 ? -7.401 -17.836 11.024 1.00 88.31 275 PHE A N 1
ATOM 2061 C CA . PHE A 1 275 ? -8.387 -18.694 10.379 1.00 88.31 275 PHE A CA 1
ATOM 2062 C C . PHE A 1 275 ? -8.926 -18.154 9.065 1.00 88.31 275 PHE A C 1
ATOM 2064 O O . PHE A 1 275 ? -9.037 -16.947 8.834 1.00 88.31 275 PHE A O 1
ATOM 2071 N N . TYR A 1 276 ? -9.316 -19.105 8.223 1.00 89.62 276 TYR A N 1
ATOM 2072 C CA . TYR A 1 276 ? -9.992 -18.877 6.961 1.00 89.62 276 TYR A CA 1
ATOM 2073 C C . TYR A 1 276 ? -11.258 -19.726 6.891 1.00 89.62 276 TYR A C 1
ATOM 2075 O O . TYR A 1 276 ? -11.222 -20.914 7.208 1.00 89.62 276 TYR A O 1
ATOM 2083 N N . ARG A 1 277 ? -12.375 -19.128 6.472 1.00 91.19 277 ARG A N 1
ATOM 2084 C CA . ARG A 1 277 ? -13.662 -19.814 6.291 1.00 91.19 277 ARG A CA 1
ATOM 2085 C C . ARG A 1 277 ? -14.223 -19.512 4.912 1.00 91.19 277 ARG A C 1
ATOM 2087 O O . ARG A 1 277 ? -14.138 -18.375 4.444 1.00 91.19 277 ARG A O 1
ATOM 2094 N N . ILE A 1 278 ? -14.855 -20.505 4.302 1.00 90.44 278 ILE A N 1
ATOM 2095 C CA . ILE A 1 278 ? -15.612 -20.357 3.061 1.00 90.44 278 ILE A CA 1
ATOM 2096 C C . ILE A 1 278 ? -16.983 -20.998 3.228 1.00 90.44 278 ILE A C 1
ATOM 2098 O O . ILE A 1 278 ? -17.103 -22.109 3.744 1.00 90.44 278 ILE A O 1
ATOM 2102 N N . GLY A 1 279 ? -18.022 -20.285 2.805 1.00 89.50 279 GLY A N 1
ATOM 2103 C CA . GLY A 1 279 ? -19.390 -20.735 3.000 1.00 89.50 279 GLY A CA 1
ATOM 2104 C C . GLY A 1 279 ? -20.378 -20.205 1.984 1.00 89.50 279 GLY A C 1
ATOM 2105 O O . GLY A 1 279 ? -20.075 -19.352 1.142 1.00 89.50 279 GLY A O 1
ATOM 2106 N N . GLN A 1 280 ? -21.591 -20.722 2.105 1.00 90.69 280 GLN A N 1
ATOM 2107 C CA . GLN A 1 280 ? -22.750 -20.322 1.328 1.00 90.69 280 GLN A CA 1
ATOM 2108 C C . GLN A 1 280 ? -23.823 -19.778 2.266 1.00 90.69 280 GLN A C 1
ATOM 2110 O O . GLN A 1 280 ? -23.983 -20.263 3.386 1.00 90.69 280 GLN A O 1
ATOM 2115 N N . TYR A 1 281 ? -24.539 -18.747 1.824 1.00 92.06 281 TYR A N 1
ATOM 2116 C CA . TYR A 1 281 ? -25.630 -18.153 2.584 1.00 92.06 281 TYR A CA 1
ATOM 2117 C C . TYR A 1 281 ? -26.874 -17.952 1.719 1.00 92.06 281 TYR A C 1
ATOM 2119 O O . TYR A 1 281 ? -26.791 -17.789 0.497 1.00 92.06 281 TYR A O 1
ATOM 2127 N N . PHE A 1 282 ? -28.020 -17.944 2.390 1.00 91.00 282 PHE A N 1
ATOM 2128 C CA . PHE A 1 282 ? -29.340 -17.756 1.815 1.00 91.00 282 PHE A CA 1
ATOM 2129 C C . PHE A 1 282 ? -30.127 -16.783 2.692 1.00 91.00 282 PHE A C 1
ATOM 2131 O O . PHE A 1 282 ? -30.209 -16.957 3.909 1.00 91.00 282 PHE A O 1
ATOM 2138 N N . ASP A 1 283 ? -30.709 -15.759 2.076 1.00 90.19 283 ASP A N 1
ATOM 2139 C CA . ASP A 1 283 ? -31.617 -14.837 2.755 1.00 90.19 283 ASP A CA 1
ATOM 2140 C C . ASP A 1 283 ? -33.009 -15.492 2.809 1.00 90.19 283 ASP A C 1
ATOM 2142 O O . ASP A 1 283 ? -33.654 -15.666 1.776 1.00 90.19 283 ASP A O 1
ATOM 2146 N N . ILE A 1 284 ? -33.462 -15.897 3.999 1.00 90.62 284 ILE A N 1
ATOM 2147 C CA . ILE A 1 284 ? -34.783 -16.527 4.204 1.00 90.62 284 ILE A CA 1
ATOM 2148 C C . ILE A 1 284 ? -35.864 -15.451 4.362 1.00 90.62 284 ILE A C 1
ATOM 2150 O O . ILE A 1 284 ? -37.005 -15.626 3.942 1.00 90.62 284 ILE A O 1
ATOM 2154 N N . ALA A 1 285 ? -35.499 -14.309 4.948 1.00 90.62 285 ALA A N 1
ATOM 2155 C CA . ALA A 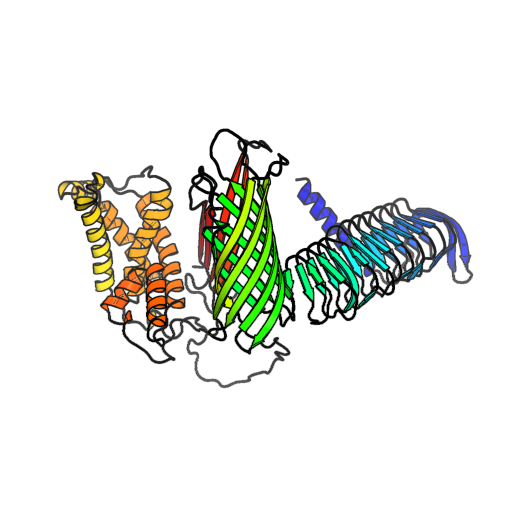1 285 ? -36.354 -13.134 5.061 1.00 90.62 285 ALA A CA 1
ATOM 2156 C C . ALA A 1 285 ? -35.515 -11.860 4.855 1.00 90.62 285 ALA A C 1
ATOM 2158 O O . ALA A 1 285 ? -34.292 -11.913 4.973 1.00 90.62 285 ALA A O 1
ATOM 2159 N N . PRO A 1 286 ? -36.125 -10.677 4.643 1.00 85.69 286 PRO A N 1
ATOM 2160 C CA . PRO A 1 286 ? -35.385 -9.436 4.375 1.00 85.69 286 PRO A CA 1
ATOM 2161 C C . PRO A 1 286 ? -34.344 -9.043 5.437 1.00 85.69 286 PRO A C 1
ATOM 2163 O O . PRO A 1 286 ? -33.452 -8.246 5.157 1.00 85.69 286 PRO A O 1
ATOM 2166 N N . ARG A 1 287 ? -34.471 -9.568 6.662 1.00 90.56 287 ARG A N 1
ATOM 2167 C CA . ARG A 1 287 ? -33.538 -9.348 7.777 1.00 90.56 287 ARG A CA 1
ATOM 2168 C C . ARG A 1 287 ? -32.887 -10.626 8.306 1.00 90.56 287 ARG A C 1
ATOM 2170 O O . ARG A 1 287 ? -32.083 -10.519 9.223 1.00 90.56 287 ARG A O 1
ATOM 2177 N N . TRP A 1 288 ? -33.227 -11.798 7.773 1.00 91.88 288 TRP A N 1
ATOM 2178 C CA . TRP A 1 288 ? -32.730 -13.082 8.266 1.00 91.88 288 TRP A CA 1
ATOM 2179 C C . TRP A 1 288 ? -32.014 -13.832 7.160 1.00 91.88 288 TRP A C 1
ATOM 2181 O O . TRP A 1 288 ? -32.596 -14.106 6.110 1.00 91.88 288 TRP A O 1
ATOM 2191 N N . SER A 1 289 ? -30.777 -14.222 7.436 1.00 93.38 289 SER A N 1
ATOM 2192 C CA . SER A 1 289 ? -30.001 -15.064 6.536 1.00 93.38 289 SER A CA 1
ATOM 2193 C C . SER A 1 289 ? -29.418 -16.250 7.283 1.00 93.38 289 SER A C 1
ATOM 2195 O O . SER A 1 289 ? -28.920 -16.093 8.396 1.00 93.38 289 SER A O 1
ATOM 2197 N N . VAL A 1 290 ? -29.476 -17.421 6.661 1.00 94.06 290 VAL A N 1
ATOM 2198 C CA . VAL A 1 290 ? -28.879 -18.657 7.170 1.00 94.06 290 VAL A CA 1
ATOM 2199 C C . VAL A 1 290 ? -27.716 -19.029 6.273 1.00 94.06 290 VAL A C 1
ATOM 2201 O O . VAL A 1 290 ? -27.755 -18.838 5.058 1.00 94.06 290 VAL A O 1
ATOM 2204 N N . SER A 1 291 ? -26.653 -19.532 6.879 1.00 94.19 291 SER A N 1
ATOM 2205 C CA . SER A 1 291 ? -25.421 -19.870 6.190 1.00 94.19 291 SER A CA 1
ATOM 2206 C C . SER A 1 291 ? -24.787 -21.129 6.744 1.00 94.19 291 SER A C 1
ATOM 2208 O O . SER A 1 291 ? -25.035 -21.517 7.882 1.00 94.19 291 SER A O 1
ATOM 2210 N N . SER A 1 292 ? -23.937 -21.751 5.939 1.00 93.50 292 SER A N 1
ATOM 2211 C CA . SER A 1 292 ? -23.047 -22.813 6.385 1.00 93.50 292 SER A CA 1
ATOM 2212 C C . SER A 1 292 ? -21.665 -22.596 5.786 1.00 93.50 292 SER A C 1
ATOM 2214 O O . SER A 1 292 ? -21.543 -22.158 4.639 1.00 93.50 292 SER A O 1
ATOM 2216 N N . ASP A 1 293 ? -20.629 -22.879 6.571 1.00 93.75 293 ASP A N 1
ATOM 2217 C CA . ASP A 1 293 ? -19.240 -22.797 6.133 1.00 93.75 293 ASP A CA 1
ATOM 2218 C C . ASP A 1 293 ? -18.380 -23.929 6.670 1.00 93.75 293 ASP A C 1
ATOM 2220 O O . ASP A 1 293 ? -18.669 -24.548 7.697 1.00 93.75 293 ASP A O 1
ATOM 2224 N N . ILE A 1 294 ? -17.282 -24.134 5.950 1.00 92.25 294 ILE A N 1
ATOM 2225 C CA . ILE A 1 294 ? -16.129 -24.901 6.385 1.00 92.25 294 ILE A CA 1
ATOM 2226 C C . ILE A 1 294 ? -14.966 -23.938 6.628 1.00 92.25 294 ILE A C 1
ATOM 2228 O O . ILE A 1 294 ? -14.749 -22.987 5.869 1.00 92.25 294 ILE A O 1
ATOM 2232 N N . GLY A 1 295 ? -14.225 -24.164 7.706 1.00 89.69 295 GLY A N 1
ATOM 2233 C CA . GLY A 1 295 ? -13.133 -23.301 8.125 1.00 89.69 295 GLY A CA 1
ATOM 2234 C C . GLY A 1 295 ? -11.903 -24.066 8.569 1.00 89.69 295 GLY A C 1
ATOM 2235 O O . GLY A 1 295 ? -12.006 -25.113 9.202 1.00 89.69 295 GLY A O 1
ATOM 2236 N N . PHE A 1 296 ? -10.742 -23.496 8.271 1.00 89.25 296 PHE A N 1
ATOM 2237 C CA . PHE A 1 296 ? -9.450 -23.956 8.750 1.00 89.25 296 PHE A CA 1
ATOM 2238 C C . PHE A 1 296 ? -8.865 -22.944 9.734 1.00 89.25 296 PHE A C 1
ATOM 2240 O O . PHE A 1 296 ? -8.812 -21.749 9.438 1.00 89.25 296 PHE A O 1
ATOM 2247 N N . PHE A 1 297 ? -8.435 -23.425 10.896 1.00 87.12 297 PHE A N 1
ATOM 2248 C CA . PHE A 1 297 ? -7.848 -22.634 11.974 1.00 87.12 297 PHE A CA 1
ATOM 2249 C C . PHE A 1 297 ? -6.423 -23.127 12.229 1.00 87.12 297 PHE A C 1
ATOM 2251 O O . PHE A 1 297 ? -6.215 -24.286 12.586 1.00 87.12 297 PHE A O 1
ATOM 2258 N N . HIS A 1 298 ? -5.453 -22.234 12.074 1.00 86.81 298 HIS A N 1
ATOM 2259 C CA . HIS A 1 298 ? -4.079 -22.428 12.512 1.00 86.81 298 HIS A CA 1
ATOM 2260 C C . HIS A 1 298 ? -3.913 -21.811 13.898 1.00 86.81 298 HIS A C 1
ATOM 2262 O O . HIS A 1 298 ? -4.170 -20.621 14.066 1.00 86.81 298 HIS A O 1
ATOM 2268 N N . ILE A 1 299 ? -3.518 -22.603 14.892 1.00 83.31 299 ILE A N 1
ATOM 2269 C CA . ILE A 1 299 ? -3.457 -22.183 16.296 1.00 83.31 299 ILE A CA 1
ATOM 2270 C C . ILE A 1 299 ? -2.021 -22.329 16.799 1.00 83.31 299 ILE A C 1
ATOM 2272 O O . ILE A 1 299 ? -1.411 -23.395 16.664 1.00 83.31 299 ILE A O 1
ATOM 2276 N N . GLU A 1 300 ? -1.506 -21.267 17.419 1.00 78.25 300 GLU A N 1
ATOM 2277 C CA . GLU A 1 300 ? -0.150 -21.207 17.959 1.00 78.25 300 GLU A CA 1
ATOM 2278 C C . GLU A 1 300 ? -0.136 -20.758 19.428 1.00 78.25 300 GLU A C 1
ATOM 2280 O O . GLU A 1 300 ? -0.850 -19.842 19.854 1.00 78.25 300 GLU A O 1
ATOM 2285 N N . THR A 1 301 ? 0.688 -21.443 20.225 1.00 66.81 301 THR A N 1
ATOM 2286 C CA . THR A 1 301 ? 0.966 -21.088 21.620 1.00 66.81 301 THR A CA 1
ATOM 2287 C C . THR A 1 301 ? 2.240 -20.261 21.698 1.00 66.81 301 THR A C 1
ATOM 2289 O O . THR A 1 301 ? 3.313 -20.773 21.376 1.00 66.81 301 THR A O 1
ATOM 2292 N N . PHE A 1 302 ? 2.147 -19.035 22.204 1.00 59.25 302 PHE A N 1
ATOM 2293 C CA . PHE A 1 302 ? 3.309 -18.181 22.435 1.00 59.25 302 PHE A CA 1
ATOM 2294 C C . PHE A 1 302 ? 3.851 -18.473 23.840 1.00 59.25 302 PHE A C 1
ATOM 2296 O O . PHE A 1 302 ? 3.242 -18.084 24.837 1.00 59.25 302 PHE A O 1
ATOM 2303 N N . GLN A 1 303 ? 4.949 -19.227 23.945 1.00 55.56 303 GLN A N 1
ATOM 2304 C CA . GLN A 1 303 ? 5.625 -19.483 25.221 1.00 55.56 303 GLN A CA 1
ATOM 2305 C C . GLN A 1 303 ? 7.082 -19.006 25.178 1.00 55.56 303 GLN A C 1
ATOM 2307 O O . GLN A 1 303 ? 7.715 -19.024 24.126 1.00 55.56 303 GLN A O 1
ATOM 2312 N N . ASN A 1 304 ? 7.582 -18.592 26.345 1.00 45.72 304 ASN A N 1
ATOM 2313 C CA . ASN A 1 304 ? 8.951 -18.160 26.606 1.00 45.72 304 ASN A CA 1
ATOM 2314 C C . ASN A 1 304 ? 9.782 -19.340 27.146 1.00 45.72 304 ASN A C 1
ATOM 2316 O O . ASN A 1 304 ? 9.285 -20.042 28.021 1.00 45.72 304 ASN A O 1
ATOM 2320 N N . LYS A 1 305 ? 11.016 -19.485 26.633 1.00 45.16 305 LYS A N 1
ATOM 2321 C CA . LYS A 1 305 ? 12.142 -20.334 27.089 1.00 45.16 305 LYS A CA 1
ATOM 2322 C C . LYS A 1 305 ? 11.797 -21.773 27.544 1.00 45.16 305 LYS A C 1
ATOM 2324 O O . LYS A 1 305 ? 11.350 -21.991 28.659 1.00 45.16 305 LYS A O 1
ATOM 2329 N N . GLU A 1 306 ? 12.171 -22.719 26.680 1.00 46.56 306 GLU A N 1
ATOM 2330 C CA . GLU A 1 306 ? 12.182 -24.189 26.826 1.00 46.56 306 GLU A CA 1
ATOM 2331 C C . GLU A 1 306 ? 10.882 -24.944 26.459 1.00 46.56 306 GLU A C 1
ATOM 2333 O O . GLU A 1 306 ? 9.793 -24.695 26.965 1.00 46.56 306 GLU A O 1
ATOM 2338 N N . ASP A 1 307 ? 11.066 -25.874 25.511 1.00 47.75 307 ASP A N 1
ATOM 2339 C CA . ASP A 1 307 ? 10.134 -26.725 24.759 1.00 47.75 307 ASP A CA 1
ATOM 2340 C C . ASP A 1 307 ? 9.192 -26.096 23.704 1.00 47.75 307 ASP A C 1
ATOM 2342 O O . ASP A 1 307 ? 8.390 -25.194 23.932 1.00 47.75 307 ASP A O 1
ATOM 2346 N N . LYS A 1 308 ? 9.322 -26.629 22.480 1.00 45.69 308 LYS A N 1
ATOM 2347 C CA . LYS A 1 308 ? 8.805 -26.136 21.188 1.00 45.69 308 LYS A CA 1
ATOM 2348 C C . LYS A 1 308 ? 7.315 -25.721 21.215 1.00 45.69 308 LYS A C 1
ATOM 2350 O O . LYS A 1 308 ? 6.498 -26.411 21.830 1.00 45.69 308 LYS A O 1
ATOM 2355 N N . PRO A 1 309 ? 6.917 -24.662 20.474 1.00 51.00 309 PRO A N 1
ATOM 2356 C CA . PRO A 1 309 ? 5.520 -24.235 20.389 1.00 51.00 309 PRO A CA 1
ATOM 2357 C C . PRO A 1 309 ? 4.640 -25.355 19.821 1.00 51.00 309 PRO A C 1
ATOM 2359 O O . PRO A 1 309 ? 4.943 -25.952 18.783 1.00 51.00 309 PRO A O 1
ATOM 2362 N N . LYS A 1 310 ? 3.527 -25.648 20.501 1.00 64.69 310 LYS A N 1
ATOM 2363 C CA . LYS A 1 310 ? 2.561 -26.656 20.054 1.00 64.69 310 LYS A CA 1
ATOM 2364 C C . LYS A 1 310 ? 1.706 -26.049 18.942 1.00 64.69 310 LYS A C 1
ATOM 2366 O O . LYS A 1 310 ? 0.784 -25.286 19.215 1.00 64.69 310 LYS A O 1
ATOM 2371 N N . ARG A 1 311 ? 2.025 -26.387 17.691 1.00 73.44 311 ARG A N 1
ATOM 2372 C CA . ARG A 1 311 ? 1.227 -26.011 16.515 1.00 73.44 311 ARG A CA 1
ATOM 2373 C C . ARG A 1 311 ? 0.046 -26.964 16.367 1.00 73.44 311 ARG A C 1
ATOM 2375 O O . ARG A 1 311 ? 0.234 -28.183 16.298 1.00 73.44 311 ARG A O 1
ATOM 2382 N N . LEU A 1 312 ? -1.151 -26.400 16.270 1.00 79.31 312 LEU A N 1
ATOM 2383 C CA . LEU A 1 312 ? -2.410 -27.126 16.121 1.00 79.31 312 LEU A CA 1
ATOM 2384 C C . LEU A 1 312 ? -3.131 -26.663 14.848 1.00 79.31 312 LEU A C 1
ATOM 2386 O O . LEU A 1 312 ? -3.138 -25.474 14.526 1.00 79.31 312 LEU A O 1
ATOM 2390 N N . GLY A 1 313 ? -3.737 -27.604 14.130 1.00 83.31 313 GLY A N 1
ATOM 2391 C CA . GLY A 1 313 ? -4.631 -27.339 13.007 1.00 83.31 313 GLY A CA 1
ATOM 2392 C C . GLY A 1 313 ? -6.035 -27.812 13.357 1.00 83.31 313 GLY A C 1
ATOM 2393 O O . GLY A 1 313 ? -6.194 -28.915 13.876 1.00 83.31 313 GLY A O 1
ATOM 2394 N N . SER A 1 314 ? -7.050 -26.992 13.095 1.00 85.00 314 SER A N 1
ATOM 2395 C CA . SER A 1 314 ? -8.447 -27.352 13.346 1.00 85.00 314 SER A CA 1
ATOM 2396 C C . SER A 1 314 ? -9.292 -27.167 12.094 1.00 85.00 314 SER A C 1
ATOM 2398 O O . SER A 1 314 ? -9.312 -26.081 11.509 1.00 85.00 314 SER A O 1
ATOM 2400 N N . LEU A 1 315 ? -9.981 -28.232 11.684 1.00 88.62 315 LEU A N 1
ATOM 2401 C CA . LEU A 1 315 ? -10.972 -28.204 10.614 1.00 88.62 315 LEU A CA 1
ATOM 2402 C C . LEU A 1 315 ? -12.362 -28.144 11.245 1.00 88.62 315 LEU A C 1
ATOM 2404 O O . LEU A 1 315 ? -12.694 -28.946 12.116 1.00 88.62 315 LEU A O 1
ATOM 2408 N N . GLN A 1 316 ? -13.165 -27.167 10.834 1.00 90.62 316 GLN A N 1
ATOM 2409 C CA . GLN A 1 316 ? -14.414 -26.838 11.513 1.00 90.62 316 GLN A CA 1
ATOM 2410 C C . GLN A 1 316 ? -15.548 -26.678 10.511 1.00 90.62 316 GLN A C 1
ATOM 2412 O O . GLN A 1 316 ? -15.388 -26.003 9.495 1.00 90.62 316 GLN A O 1
ATOM 2417 N N . LEU A 1 317 ? -16.700 -27.260 10.827 1.00 92.31 317 LEU A N 1
ATOM 2418 C CA . LEU A 1 317 ? -17.933 -27.124 10.059 1.00 92.31 317 LEU A CA 1
ATOM 2419 C C . LEU A 1 317 ? -18.972 -26.390 10.903 1.00 92.31 317 LEU A C 1
ATOM 2421 O O . LEU A 1 317 ? -19.137 -26.688 12.087 1.00 92.31 317 LEU A O 1
ATOM 2425 N N . ARG A 1 318 ? -19.652 -25.409 10.306 1.00 93.62 318 ARG A N 1
ATOM 2426 C CA . ARG A 1 318 ? -20.580 -24.520 11.012 1.00 93.62 318 ARG A CA 1
ATOM 2427 C C . ARG A 1 318 ? -21.869 -24.279 10.239 1.00 93.62 318 ARG A C 1
ATOM 2429 O O . ARG A 1 318 ? -21.902 -24.302 9.007 1.00 93.62 318 ARG A O 1
ATOM 2436 N N . VAL A 1 319 ? -22.909 -23.964 10.999 1.00 94.75 319 VAL A N 1
ATOM 2437 C CA . VAL A 1 319 ? -24.169 -23.384 10.543 1.00 94.75 319 VAL A CA 1
ATOM 2438 C C . VAL A 1 319 ? -24.370 -22.080 11.308 1.00 94.75 319 VAL A C 1
ATOM 2440 O O . VAL A 1 319 ? -24.335 -22.068 12.539 1.00 94.75 319 VAL A O 1
ATOM 2443 N N . ASN A 1 320 ? -24.579 -20.978 10.589 1.00 95.12 320 ASN A N 1
ATOM 2444 C CA . ASN A 1 320 ? -24.771 -19.654 11.171 1.00 95.12 320 ASN A CA 1
ATOM 2445 C C . ASN A 1 320 ? -26.130 -19.066 10.785 1.00 95.12 320 ASN A C 1
ATOM 2447 O O . ASN A 1 320 ? -26.629 -19.266 9.678 1.00 95.12 320 ASN A O 1
ATOM 2451 N N . THR A 1 321 ? -26.681 -18.262 11.685 1.00 94.44 321 THR A N 1
ATOM 2452 C CA . THR A 1 321 ? -27.834 -17.399 11.441 1.00 94.44 321 THR A CA 1
ATOM 2453 C C . THR A 1 321 ? -27.430 -15.951 11.689 1.00 94.44 321 THR A C 1
ATOM 2455 O O . THR A 1 321 ? -26.879 -15.623 12.737 1.00 94.44 321 THR A O 1
ATOM 2458 N N . ASP A 1 322 ? -27.705 -15.070 10.735 1.00 94.25 322 ASP A N 1
ATOM 2459 C CA . ASP A 1 322 ? -27.464 -13.634 10.846 1.00 94.25 322 ASP A CA 1
ATOM 2460 C C . ASP A 1 322 ? -28.801 -12.885 10.825 1.00 94.25 322 ASP A C 1
ATOM 2462 O O . ASP A 1 322 ? -29.625 -13.079 9.926 1.00 94.25 322 ASP A O 1
ATOM 2466 N N . TYR A 1 323 ? -28.970 -11.977 11.781 1.00 94.19 323 TYR A N 1
ATOM 2467 C CA . TYR A 1 323 ? -30.082 -11.044 11.868 1.00 94.19 323 TYR A CA 1
ATOM 2468 C C . TYR A 1 323 ? -29.608 -9.611 11.609 1.00 94.19 323 TYR A C 1
ATOM 2470 O O . TYR A 1 323 ? -28.742 -9.069 12.304 1.00 94.19 323 TYR A O 1
ATOM 2478 N N . GLN A 1 324 ? -30.185 -8.967 10.600 1.00 92.19 324 GLN A N 1
ATOM 2479 C CA . GLN A 1 324 ? -29.860 -7.599 10.227 1.00 92.19 324 GLN A CA 1
ATOM 2480 C C . GLN A 1 324 ? -30.686 -6.602 11.053 1.00 92.19 324 GLN A C 1
ATOM 2482 O O . GLN A 1 324 ? -31.871 -6.389 10.794 1.00 92.19 324 GLN A O 1
ATOM 2487 N N . ILE A 1 325 ? -30.037 -5.955 12.027 1.00 89.94 325 ILE A N 1
ATOM 2488 C CA . ILE A 1 325 ? -30.657 -4.964 12.920 1.00 89.94 325 ILE A CA 1
ATOM 2489 C C . ILE A 1 325 ? -30.953 -3.673 12.146 1.00 89.94 325 ILE A C 1
ATOM 2491 O O . ILE A 1 325 ? -32.050 -3.123 12.229 1.00 89.94 325 ILE A O 1
ATOM 2495 N N . ASN A 1 326 ? -29.979 -3.187 11.370 1.00 87.56 326 ASN A N 1
ATOM 2496 C CA . ASN A 1 326 ? -30.127 -2.013 10.509 1.00 87.56 326 ASN A CA 1
ATOM 2497 C C . ASN A 1 326 ? -29.229 -2.123 9.253 1.00 87.56 326 ASN A C 1
ATOM 2499 O O . ASN A 1 326 ? -28.670 -3.177 8.950 1.00 87.56 326 ASN A O 1
ATOM 2503 N N . ASN A 1 327 ? -29.084 -1.043 8.481 1.00 82.62 327 ASN A N 1
ATOM 2504 C CA . ASN A 1 327 ? -28.293 -1.063 7.240 1.00 82.62 327 ASN A CA 1
ATOM 2505 C C . ASN A 1 327 ? -26.778 -1.266 7.453 1.00 82.62 327 ASN A C 1
ATOM 2507 O O . ASN A 1 327 ? -26.081 -1.617 6.500 1.00 82.62 327 ASN A O 1
ATOM 2511 N N . TYR A 1 328 ? -26.289 -1.079 8.681 1.00 85.81 328 TYR A N 1
ATOM 2512 C CA . TYR A 1 328 ? -24.871 -1.091 9.044 1.00 85.81 328 TYR A CA 1
ATOM 2513 C C . TYR A 1 328 ? -24.509 -2.146 10.090 1.00 85.81 328 TYR A C 1
ATOM 2515 O O . TYR A 1 328 ? -23.352 -2.520 10.174 1.00 85.81 328 TYR A O 1
ATOM 2523 N N . LEU A 1 329 ? -25.458 -2.625 10.887 1.00 90.31 329 LEU A N 1
ATOM 2524 C CA . LEU A 1 329 ? -25.224 -3.522 12.010 1.00 90.31 329 LEU A CA 1
ATOM 2525 C C . LEU A 1 329 ? -26.064 -4.787 11.852 1.00 90.31 329 LEU A C 1
ATOM 2527 O O . LEU A 1 329 ? -27.269 -4.736 11.589 1.00 90.31 329 LEU A O 1
ATOM 2531 N N . SER A 1 330 ? -25.416 -5.921 12.066 1.00 91.50 330 SER A N 1
ATOM 2532 C CA . SER A 1 330 ? -26.034 -7.241 12.139 1.00 91.50 330 SER A CA 1
ATOM 2533 C C . SER A 1 330 ? -25.510 -7.990 13.355 1.00 91.50 330 SER A C 1
ATOM 2535 O O . SER A 1 330 ? -24.372 -7.779 13.764 1.00 91.50 330 SER A O 1
ATOM 2537 N N . ALA A 1 331 ? -26.346 -8.840 13.933 1.00 94.56 331 ALA A N 1
ATOM 2538 C CA . ALA A 1 331 ? -25.953 -9.799 14.955 1.00 94.56 331 ALA A CA 1
ATOM 2539 C C . ALA A 1 331 ? -26.006 -11.198 14.348 1.00 94.56 331 ALA A C 1
ATOM 2541 O O . ALA A 1 331 ? -26.834 -11.456 13.475 1.00 94.56 331 ALA A O 1
ATOM 2542 N N . PHE A 1 332 ? -25.136 -12.096 14.788 1.00 94.50 332 PHE A N 1
ATOM 2543 C CA . PHE A 1 332 ? -25.134 -13.468 14.302 1.00 94.50 332 PHE A CA 1
ATOM 2544 C C . PHE A 1 332 ? -24.855 -14.457 15.424 1.00 94.50 332 PHE A C 1
ATOM 2546 O O . PHE A 1 332 ? -24.188 -14.137 16.409 1.00 94.50 332 PHE A O 1
ATOM 2553 N N . ALA A 1 333 ? -25.369 -15.666 15.241 1.00 95.12 333 ALA A N 1
ATOM 2554 C CA . ALA A 1 333 ? -25.107 -16.816 16.087 1.00 95.12 333 ALA A CA 1
ATOM 2555 C C . ALA A 1 333 ? -24.701 -17.996 15.205 1.00 95.12 333 ALA A C 1
ATOM 2557 O O . ALA A 1 333 ? -25.219 -18.167 14.101 1.00 95.12 333 ALA A O 1
ATOM 2558 N N . SER A 1 334 ? -23.761 -18.798 15.683 1.00 93.88 334 SER A N 1
ATOM 2559 C CA . SER A 1 334 ? -23.219 -19.944 14.968 1.00 93.88 334 SER A CA 1
ATOM 2560 C C . SER A 1 334 ? -23.121 -21.141 15.891 1.00 93.88 334 SER A C 1
ATOM 2562 O O . SER A 1 334 ? -22.682 -21.027 17.035 1.00 93.88 334 SER A O 1
ATOM 2564 N N . ILE A 1 335 ? -23.465 -22.300 15.344 1.00 94.56 335 ILE A N 1
ATOM 2565 C CA . ILE A 1 335 ? -23.229 -23.603 15.950 1.00 94.56 335 ILE A CA 1
ATOM 2566 C C . ILE A 1 335 ? -22.400 -24.451 14.991 1.00 94.56 335 ILE A C 1
ATOM 2568 O O . ILE A 1 335 ? -22.533 -24.341 13.773 1.00 94.56 335 ILE A O 1
ATOM 2572 N N . GLY A 1 336 ? -21.520 -25.291 15.514 1.00 91.88 336 GLY A N 1
ATOM 2573 C CA . GLY A 1 336 ? -20.664 -26.110 14.671 1.00 91.88 336 GLY A CA 1
ATOM 2574 C C . GLY A 1 336 ? -19.959 -27.220 15.419 1.00 91.88 336 GLY A C 1
ATOM 2575 O O . GLY A 1 336 ? -20.184 -27.440 16.607 1.00 91.88 336 GLY A O 1
ATOM 2576 N N . TYR A 1 337 ? -19.083 -27.904 14.703 1.00 91.12 337 TYR A N 1
ATOM 2577 C CA . TYR A 1 337 ? -18.234 -28.959 15.226 1.00 91.12 337 TYR A CA 1
ATOM 2578 C C . TYR A 1 337 ? -16.827 -28.784 14.661 1.00 91.12 337 TYR A C 1
ATOM 2580 O O . TYR A 1 337 ? -16.665 -28.518 13.468 1.00 91.12 337 TYR A O 1
ATOM 2588 N N . GLY A 1 338 ? -15.819 -28.893 15.521 1.00 87.56 338 GLY A N 1
ATOM 2589 C CA . GLY A 1 338 ? -14.415 -28.796 15.136 1.00 87.56 338 GLY A CA 1
ATOM 2590 C C . GLY A 1 338 ? -13.635 -30.038 15.527 1.00 87.56 338 GLY A C 1
ATOM 2591 O O . GLY A 1 338 ? -13.816 -30.539 16.634 1.00 87.56 338 GLY A O 1
ATOM 2592 N N . ASP A 1 339 ? -12.759 -30.480 14.629 1.00 86.25 339 ASP A N 1
ATOM 2593 C CA . ASP A 1 339 ? -11.732 -31.497 14.865 1.00 86.25 339 ASP A CA 1
ATOM 2594 C C . ASP A 1 339 ? -10.369 -30.797 14.890 1.00 86.25 339 ASP A C 1
ATOM 2596 O O . ASP A 1 339 ? -9.967 -30.169 13.904 1.00 86.25 339 ASP A O 1
ATOM 2600 N N . THR A 1 340 ? -9.690 -30.838 16.038 1.00 82.94 340 THR A N 1
ATOM 2601 C CA . THR A 1 340 ? -8.413 -30.152 16.267 1.00 82.94 340 THR A CA 1
ATOM 2602 C C . THR A 1 340 ? -7.304 -31.163 16.519 1.00 82.94 340 THR A C 1
ATOM 2604 O O . THR A 1 340 ? -7.375 -31.960 17.456 1.00 82.94 340 THR A O 1
ATOM 2607 N N . ARG A 1 341 ? -6.226 -31.078 15.733 1.00 82.19 341 ARG A N 1
ATOM 2608 C CA . ARG A 1 341 ? -5.105 -32.029 15.731 1.00 82.19 341 ARG A CA 1
ATOM 2609 C C . ARG A 1 341 ? -3.755 -31.326 15.837 1.00 82.19 341 ARG A C 1
ATOM 2611 O O . ARG A 1 341 ? -3.605 -30.171 15.433 1.00 82.19 341 ARG A O 1
ATOM 2618 N N . TYR A 1 342 ? -2.753 -32.032 16.353 1.00 77.12 342 TYR A N 1
ATOM 2619 C CA . TYR A 1 342 ? -1.367 -31.558 16.354 1.00 77.12 342 TYR A CA 1
ATOM 2620 C C . TYR A 1 342 ? -0.722 -31.721 14.974 1.00 77.12 342 TYR A C 1
ATOM 2622 O O . TYR A 1 342 ? -0.919 -32.725 14.300 1.00 77.12 342 TYR A O 1
ATOM 2630 N N . TYR A 1 343 ? 0.107 -30.759 14.555 1.00 69.44 343 TYR A N 1
ATOM 2631 C CA . TYR A 1 343 ? 0.799 -30.857 13.258 1.00 69.44 343 TYR A CA 1
ATOM 2632 C C . TYR A 1 343 ? 1.891 -31.939 13.214 1.00 69.44 343 TYR A C 1
ATOM 2634 O O . TYR A 1 343 ? 2.215 -32.430 12.138 1.00 69.44 343 TYR A O 1
ATOM 2642 N N . HIS A 1 344 ? 2.518 -32.269 14.347 1.00 55.75 344 HIS A N 1
ATOM 2643 C CA . HIS A 1 344 ? 3.655 -33.207 14.405 1.00 55.75 344 HIS A CA 1
ATOM 2644 C C . HIS A 1 344 ? 3.305 -34.579 14.983 1.00 55.75 344 HIS A C 1
ATOM 2646 O O . HIS A 1 344 ? 4.098 -35.510 14.879 1.00 55.75 344 HIS A O 1
ATOM 2652 N N . HIS A 1 345 ? 2.114 -34.723 15.557 1.00 57.94 345 HIS A N 1
ATOM 2653 C CA . HIS A 1 345 ? 1.636 -35.980 16.111 1.00 57.94 345 HIS A CA 1
ATOM 2654 C C . HIS A 1 345 ? 0.234 -36.226 15.566 1.00 57.94 345 HIS A C 1
ATOM 2656 O O . HIS A 1 345 ? -0.615 -35.350 15.677 1.00 57.94 345 HIS A O 1
ATOM 2662 N N . LEU A 1 346 ? -0.028 -37.418 15.026 1.00 52.44 346 LEU A N 1
ATOM 2663 C CA . LEU A 1 346 ? -1.358 -37.843 14.555 1.00 52.44 346 LEU A CA 1
ATOM 2664 C C . LEU A 1 346 ? -2.403 -37.961 15.688 1.00 52.44 346 LEU A C 1
ATOM 2666 O O . LEU A 1 346 ? -3.499 -38.462 15.463 1.00 52.44 346 LEU A O 1
ATOM 2670 N N . ASN A 1 347 ? -2.076 -37.503 16.897 1.00 58.47 347 ASN A N 1
ATOM 2671 C CA . ASN A 1 347 ? -2.953 -37.545 18.054 1.00 58.47 347 ASN A CA 1
ATOM 2672 C C . ASN A 1 347 ? -3.951 -36.382 18.002 1.00 58.47 347 ASN A C 1
ATOM 2674 O O . ASN A 1 347 ? -3.572 -35.215 17.839 1.00 58.47 347 ASN A O 1
ATOM 2678 N N . GLU A 1 348 ? -5.228 -36.711 18.173 1.00 60.50 348 GLU A N 1
ATOM 2679 C CA . GLU A 1 348 ? -6.309 -35.739 18.315 1.00 60.50 348 GLU A CA 1
ATOM 2680 C C . GLU A 1 348 ? -6.122 -34.933 19.607 1.00 60.50 348 GLU A C 1
ATOM 2682 O O . GLU A 1 348 ? -5.794 -35.480 20.661 1.00 60.50 348 GLU A O 1
ATOM 2687 N N . TYR A 1 349 ? -6.286 -33.612 19.522 1.00 63.78 349 TYR A N 1
ATOM 2688 C CA . TYR A 1 349 ? -6.192 -32.730 20.683 1.00 63.78 349 TYR A CA 1
ATOM 2689 C C . TYR A 1 349 ? -7.558 -32.543 21.334 1.00 63.78 349 TYR A C 1
ATOM 2691 O O . TYR A 1 349 ? -7.697 -32.698 22.546 1.00 63.78 349 TYR A O 1
ATOM 2699 N N . ARG A 1 350 ? -8.561 -32.175 20.530 1.00 73.88 350 ARG A N 1
ATOM 2700 C CA . ARG A 1 350 ? -9.920 -31.930 21.008 1.00 73.88 350 ARG A CA 1
ATOM 2701 C C . ARG A 1 350 ? -10.897 -31.923 19.843 1.00 73.88 350 ARG A C 1
ATOM 2703 O O . ARG A 1 350 ? -10.725 -31.130 18.919 1.00 73.88 350 ARG A O 1
ATOM 2710 N N . ASN A 1 351 ? -11.975 -32.687 19.987 1.00 77.75 351 ASN A N 1
ATOM 2711 C CA . ASN A 1 351 ? -13.139 -32.609 19.113 1.00 77.75 351 ASN A CA 1
ATOM 2712 C C . ASN A 1 351 ? -14.324 -32.109 19.937 1.00 77.75 351 ASN A C 1
ATOM 2714 O O . ASN A 1 351 ? -14.506 -32.526 21.085 1.00 77.75 351 ASN A O 1
ATOM 2718 N N . GLY A 1 352 ? -15.115 -31.180 19.408 1.00 80.25 352 GLY A N 1
ATOM 2719 C CA . GLY A 1 352 ? -16.202 -30.624 20.206 1.00 80.25 352 GLY A CA 1
ATOM 2720 C C . GLY A 1 352 ? -17.120 -29.652 19.491 1.00 80.25 352 GLY A C 1
ATOM 2721 O O . GLY A 1 352 ? -16.809 -29.117 18.426 1.00 80.25 352 GLY A O 1
ATOM 2722 N N . ALA A 1 353 ? -18.266 -29.421 20.131 1.00 86.19 353 ALA A N 1
ATOM 2723 C CA . ALA A 1 353 ? -19.249 -28.451 19.687 1.00 86.19 353 ALA A CA 1
ATOM 2724 C C . ALA A 1 353 ? -18.719 -27.016 19.833 1.00 86.19 353 ALA A C 1
ATOM 2726 O O . ALA A 1 353 ? -18.155 -26.621 20.861 1.00 86.19 353 ALA A O 1
ATOM 2727 N N . ILE A 1 354 ? -18.940 -26.228 18.790 1.00 87.38 354 ILE A N 1
ATOM 2728 C CA . ILE A 1 354 ? -18.590 -24.817 18.708 1.00 87.38 354 ILE A CA 1
ATOM 2729 C C . ILE A 1 354 ? -19.882 -24.022 18.821 1.00 87.38 354 ILE A C 1
ATOM 2731 O O . ILE A 1 354 ? -20.813 -24.255 18.056 1.00 87.38 354 ILE A O 1
ATOM 2735 N N . VAL A 1 355 ? -19.928 -23.077 19.755 1.00 90.50 355 VAL A N 1
ATOM 2736 C CA . VAL A 1 355 ? -21.001 -22.084 19.848 1.00 90.50 355 VAL A CA 1
ATOM 2737 C C . VAL A 1 355 ? -20.351 -20.713 19.824 1.00 90.50 355 VAL A C 1
ATOM 2739 O O . VAL A 1 355 ? -19.438 -20.450 20.607 1.00 90.50 355 VAL A O 1
ATOM 2742 N N . GLU A 1 356 ? -20.794 -19.861 18.908 1.00 92.12 356 GLU A N 1
ATOM 2743 C CA . GLU A 1 356 ? -20.271 -18.513 18.697 1.00 92.12 356 GLU A CA 1
ATOM 2744 C C . GLU A 1 356 ? -21.428 -17.524 18.566 1.00 92.12 356 GLU A C 1
ATOM 2746 O O . GLU A 1 356 ? -22.454 -17.821 17.954 1.00 92.12 356 GLU A O 1
ATOM 2751 N N . ALA A 1 357 ? -21.250 -16.327 19.111 1.00 93.75 357 ALA A N 1
ATOM 2752 C CA . ALA A 1 357 ? -22.185 -15.227 18.930 1.00 93.75 357 ALA A CA 1
ATOM 2753 C C . ALA A 1 357 ? -21.423 -13.907 18.827 1.00 93.75 357 ALA A C 1
ATOM 2755 O O . ALA A 1 357 ? -20.381 -13.716 19.463 1.00 93.75 357 ALA A O 1
ATOM 2756 N N . GLY A 1 358 ? -21.943 -12.982 18.026 1.00 93.56 358 GLY A N 1
ATOM 2757 C CA . GLY A 1 358 ? -21.310 -11.683 17.876 1.00 93.56 358 GLY A CA 1
ATOM 2758 C C . GLY A 1 358 ? -22.054 -10.714 16.981 1.00 93.56 358 GLY A C 1
ATOM 2759 O O . GLY A 1 358 ? -23.214 -10.909 16.614 1.00 93.56 358 GLY A O 1
ATOM 2760 N N . ILE A 1 359 ? -21.349 -9.641 16.645 1.00 95.06 359 ILE A N 1
ATOM 2761 C CA . ILE A 1 359 ? -21.849 -8.544 15.826 1.00 95.06 359 ILE A CA 1
ATOM 2762 C C . ILE A 1 359 ? -20.982 -8.363 14.587 1.00 95.06 359 ILE A C 1
ATOM 2764 O O . ILE A 1 359 ? -19.780 -8.633 14.586 1.00 95.06 359 ILE A O 1
ATOM 2768 N N . ALA A 1 360 ? -21.605 -7.880 13.525 1.00 92.31 360 ALA A N 1
ATOM 2769 C CA . ALA A 1 360 ? -20.962 -7.580 12.266 1.00 92.31 360 ALA A CA 1
ATOM 2770 C C . ALA A 1 360 ? -21.384 -6.185 11.792 1.00 92.31 360 ALA A C 1
ATOM 2772 O O . ALA A 1 360 ? -22.577 -5.895 11.643 1.00 92.31 360 ALA A O 1
ATOM 2773 N N . VAL A 1 361 ? -20.389 -5.326 11.574 1.00 91.31 361 VAL A N 1
ATOM 2774 C CA . VAL A 1 361 ? -20.536 -3.951 11.100 1.00 91.31 361 VAL A CA 1
ATOM 2775 C C . VAL A 1 361 ? -20.226 -3.906 9.610 1.00 91.31 361 VAL A C 1
ATOM 2777 O O . VAL A 1 361 ? -19.111 -4.189 9.177 1.00 91.31 361 VAL A O 1
ATOM 2780 N N . ARG A 1 362 ? -21.215 -3.536 8.806 1.00 87.81 362 ARG A N 1
ATOM 2781 C CA . ARG A 1 362 ? -21.099 -3.424 7.358 1.00 87.81 362 ARG A CA 1
ATOM 2782 C C . ARG A 1 362 ? -20.387 -2.138 6.967 1.00 87.81 362 ARG A C 1
ATOM 2784 O O . ARG A 1 362 ? -20.887 -1.036 7.199 1.00 87.81 362 ARG A O 1
ATOM 2791 N N . TYR A 1 363 ? -19.265 -2.289 6.276 1.00 80.69 363 TYR A N 1
ATOM 2792 C CA . TYR A 1 363 ? -18.575 -1.188 5.629 1.00 80.69 363 TYR A CA 1
ATOM 2793 C C . TYR A 1 363 ? -19.307 -0.806 4.337 1.00 80.69 363 TYR A C 1
ATOM 2795 O O . TYR A 1 363 ? -19.406 -1.598 3.395 1.00 80.69 363 TYR A O 1
ATOM 2803 N N . ASN A 1 364 ? -19.841 0.414 4.285 1.00 63.19 364 ASN A N 1
ATOM 2804 C CA . ASN A 1 364 ? -20.544 0.920 3.112 1.00 63.19 364 ASN A CA 1
ATOM 2805 C C . ASN A 1 364 ? -19.577 1.760 2.268 1.00 63.19 364 ASN A C 1
ATOM 2807 O O . ASN A 1 364 ? -19.188 2.856 2.676 1.00 63.19 364 ASN A O 1
ATOM 2811 N N . LYS A 1 365 ? -19.194 1.268 1.083 1.00 57.44 365 LYS A N 1
ATOM 2812 C CA . LYS A 1 365 ? -18.468 2.094 0.111 1.00 57.44 365 LYS A CA 1
ATOM 2813 C C . LYS A 1 365 ? -19.388 3.240 -0.300 1.00 57.44 365 LYS A C 1
ATOM 2815 O O . LYS A 1 365 ? -20.367 3.022 -1.013 1.00 57.44 365 LYS A O 1
ATOM 2820 N N . LYS A 1 366 ? -19.073 4.470 0.116 1.00 44.25 366 LYS A N 1
ATOM 2821 C CA . LYS A 1 366 ? -19.623 5.650 -0.557 1.00 44.25 366 LYS A CA 1
ATOM 2822 C C . LYS A 1 366 ? -19.272 5.507 -2.037 1.00 44.25 366 LYS A C 1
ATOM 2824 O O . LYS A 1 366 ? -18.100 5.373 -2.383 1.00 44.25 366 LYS A O 1
ATOM 2829 N N . LYS A 1 367 ? -20.286 5.488 -2.905 1.00 36.91 367 LYS A N 1
ATOM 2830 C CA . LYS A 1 367 ? -20.079 5.704 -4.336 1.00 36.91 367 LYS A CA 1
ATOM 2831 C C . LYS A 1 367 ? -19.544 7.123 -4.473 1.00 36.91 367 LYS A C 1
ATOM 2833 O O . LYS A 1 367 ? -20.323 8.069 -4.472 1.00 36.91 367 LYS A O 1
ATOM 2838 N N . TYR A 1 368 ? -18.230 7.270 -4.543 1.00 34.44 368 TYR A N 1
ATOM 2839 C CA . TYR A 1 368 ? -17.672 8.444 -5.186 1.00 34.44 368 TYR A CA 1
ATOM 2840 C C . TYR A 1 368 ? -18.063 8.317 -6.661 1.00 34.44 368 TYR A C 1
ATOM 2842 O O . TYR A 1 368 ? -17.781 7.270 -7.256 1.00 34.44 368 TYR A O 1
ATOM 2850 N N . PRO A 1 369 ? -18.791 9.282 -7.248 1.00 34.09 369 PRO A N 1
ATOM 2851 C CA . PRO A 1 369 ? -18.875 9.333 -8.694 1.00 34.09 369 PRO A CA 1
ATOM 2852 C C . PRO A 1 369 ? -17.433 9.378 -9.204 1.00 34.09 369 PRO A C 1
ATOM 2854 O O . PRO A 1 369 ? -16.634 10.193 -8.745 1.00 34.09 369 PRO A O 1
ATOM 2857 N N . LEU A 1 370 ? -17.083 8.431 -10.076 1.00 34.31 370 LEU A N 1
ATOM 2858 C CA . LEU A 1 370 ? -15.849 8.502 -10.847 1.00 34.31 370 LEU A CA 1
ATOM 2859 C C . LEU A 1 370 ? -15.783 9.910 -11.444 1.00 34.31 370 LEU A C 1
ATOM 2861 O O . LEU A 1 370 ? -16.748 10.332 -12.083 1.00 34.31 370 LEU A O 1
ATOM 2865 N N . MET A 1 371 ? -14.686 10.626 -11.192 1.00 32.09 371 MET A N 1
ATOM 2866 C CA . MET A 1 371 ? -14.350 11.866 -11.886 1.00 32.09 371 MET A CA 1
ATOM 2867 C C . MET A 1 371 ? -14.220 11.552 -13.379 1.00 32.09 371 MET A C 1
ATOM 2869 O O . MET A 1 371 ? -13.148 11.236 -13.882 1.00 32.09 371 MET A O 1
ATOM 2873 N N . ALA A 1 372 ? -15.348 11.572 -14.076 1.00 30.55 372 ALA A N 1
ATOM 2874 C CA . ALA A 1 372 ? -15.416 11.675 -15.514 1.00 30.55 372 ALA A CA 1
ATOM 2875 C C . ALA A 1 372 ? -15.580 13.164 -15.827 1.00 30.55 372 ALA A C 1
ATOM 2877 O O . ALA A 1 372 ? -16.607 13.751 -15.495 1.00 30.55 372 ALA A O 1
ATOM 2878 N N . GLY A 1 373 ? -14.546 13.754 -16.428 1.00 33.88 373 GLY A N 1
ATOM 2879 C CA . GLY A 1 373 ? -14.607 15.060 -17.082 1.00 33.88 373 GLY A CA 1
ATOM 2880 C C . GLY A 1 373 ? -14.622 16.265 -16.145 1.00 33.88 373 GLY A C 1
ATOM 2881 O O . GLY A 1 373 ? -15.660 16.892 -15.962 1.00 33.88 373 GLY A O 1
ATOM 2882 N N . TYR A 1 374 ? -13.455 16.654 -15.628 1.00 30.88 374 TYR A N 1
ATOM 2883 C CA . TYR A 1 374 ? -13.217 18.063 -15.311 1.00 30.88 374 TYR A CA 1
ATOM 2884 C C . TYR A 1 374 ? -12.596 18.703 -16.557 1.00 30.88 374 TYR A C 1
ATOM 2886 O O . TYR A 1 374 ? -11.382 18.827 -16.678 1.00 30.88 374 TYR A O 1
ATOM 2894 N N . GLU A 1 375 ? -13.447 18.989 -17.545 1.00 31.22 375 GLU A N 1
ATOM 2895 C CA . GLU A 1 375 ? -13.092 19.922 -18.609 1.00 31.22 375 GLU A CA 1
ATOM 2896 C C . GLU A 1 375 ? -13.002 21.326 -18.013 1.00 31.22 375 GLU A C 1
ATOM 2898 O O . GLU A 1 375 ? -13.926 21.798 -17.343 1.00 31.22 375 GLU A O 1
ATOM 2903 N N . ASP A 1 376 ? -11.885 21.985 -18.307 1.00 34.16 376 ASP A N 1
ATOM 2904 C CA . ASP A 1 376 ? -11.643 23.408 -18.124 1.00 34.16 376 ASP A CA 1
ATOM 2905 C C . ASP A 1 376 ? -12.831 24.251 -18.608 1.00 34.16 376 ASP A C 1
ATOM 2907 O O . ASP A 1 376 ? -12.984 24.555 -19.796 1.00 34.16 376 ASP A O 1
ATOM 2911 N N . LYS A 1 377 ? -13.647 24.729 -17.668 1.00 31.81 377 LYS A N 1
ATOM 2912 C CA . LYS A 1 377 ? -14.476 25.913 -17.889 1.00 31.81 377 LYS A CA 1
ATOM 2913 C C . LYS A 1 377 ? -13.891 27.091 -17.133 1.00 31.81 377 LYS A C 1
ATOM 2915 O O . LYS A 1 377 ? -14.140 27.298 -15.951 1.00 31.81 377 LYS A O 1
ATOM 2920 N N . LYS A 1 378 ? -13.139 27.879 -17.907 1.00 35.81 378 LYS A N 1
ATOM 2921 C CA . LYS A 1 378 ? -12.823 29.296 -17.706 1.00 35.81 378 LYS A CA 1
ATOM 2922 C C . LYS A 1 378 ? -13.924 30.015 -16.920 1.00 35.81 378 LYS A C 1
ATOM 2924 O O . LYS A 1 378 ? -14.993 30.283 -17.467 1.00 35.81 378 LYS A O 1
ATOM 2929 N N . ILE A 1 379 ? -13.616 30.426 -15.696 1.00 30.12 379 ILE A N 1
ATOM 2930 C CA . ILE A 1 379 ? -14.317 31.528 -15.039 1.00 30.12 379 ILE A CA 1
ATOM 2931 C C . ILE A 1 379 ? -13.450 32.768 -15.245 1.00 30.12 379 ILE A C 1
ATOM 2933 O O . ILE A 1 379 ? -12.412 32.949 -14.616 1.00 30.12 379 ILE A O 1
ATOM 2937 N N . LYS A 1 380 ? -13.866 33.592 -16.209 1.00 31.62 380 LYS A N 1
ATOM 2938 C CA . LYS A 1 380 ? -13.387 34.961 -16.369 1.00 31.62 380 LYS A CA 1
ATOM 2939 C C . LYS A 1 380 ? -14.139 35.854 -15.380 1.00 31.62 380 LYS A C 1
ATOM 2941 O O . LYS A 1 380 ? -15.361 35.920 -15.423 1.00 31.62 380 LYS A O 1
ATOM 2946 N N . THR A 1 381 ? -13.348 36.531 -14.556 1.00 30.89 381 THR A N 1
ATOM 2947 C CA . THR A 1 381 ? -13.537 37.895 -14.045 1.00 30.89 381 THR A CA 1
ATOM 2948 C C . THR A 1 381 ? -14.840 38.229 -13.314 1.00 30.89 381 THR A C 1
ATOM 2950 O O . THR A 1 381 ? -15.874 38.526 -13.903 1.00 30.89 381 THR A O 1
ATOM 2953 N N . SER A 1 382 ? -14.718 38.387 -11.999 1.00 27.55 382 SER A N 1
ATOM 2954 C CA . SER A 1 382 ? -15.343 39.500 -11.283 1.00 27.55 382 SER A CA 1
ATOM 2955 C C . SER A 1 382 ? -14.334 40.007 -10.260 1.00 27.55 382 SER A C 1
ATOM 2957 O O . SER A 1 382 ? -14.031 39.357 -9.267 1.00 27.55 382 SER A O 1
ATOM 2959 N N . THR A 1 383 ? -13.734 41.138 -10.607 1.00 33.47 383 THR A N 1
ATOM 2960 C CA . THR A 1 383 ? -12.894 41.980 -9.765 1.00 33.47 383 THR A CA 1
ATOM 2961 C C . THR A 1 383 ? -13.691 42.464 -8.561 1.00 33.47 383 THR A C 1
ATOM 2963 O O . THR A 1 383 ? -14.537 43.344 -8.701 1.00 33.47 383 THR A O 1
ATOM 2966 N N . THR A 1 384 ? -13.377 41.916 -7.393 1.00 28.34 384 THR A N 1
ATOM 2967 C CA . THR A 1 384 ? -13.663 42.514 -6.086 1.00 28.34 384 THR A CA 1
ATOM 2968 C C . THR A 1 384 ? -12.564 42.049 -5.140 1.00 28.34 384 THR A C 1
ATOM 2970 O O . THR A 1 384 ? -12.420 40.855 -4.913 1.00 28.34 384 THR A O 1
ATOM 2973 N N . GLU A 1 385 ? -11.751 43.017 -4.728 1.00 29.94 385 GLU A N 1
ATOM 2974 C CA . GLU A 1 385 ? -10.832 43.068 -3.585 1.00 29.94 385 GLU A CA 1
ATOM 2975 C C . GLU A 1 385 ? -10.298 41.745 -3.007 1.00 29.94 385 GLU A C 1
ATOM 2977 O O . GLU A 1 385 ? -11.020 40.950 -2.405 1.00 29.94 385 GLU A O 1
ATOM 2982 N N . ASN A 1 386 ? -8.970 41.595 -3.114 1.00 32.75 386 ASN A N 1
ATOM 2983 C CA . ASN A 1 386 ? -8.133 40.659 -2.366 1.00 32.75 386 ASN A CA 1
ATOM 2984 C C . ASN A 1 386 ? -8.585 40.547 -0.904 1.00 32.75 386 ASN A C 1
ATOM 2986 O O . ASN A 1 386 ? -8.225 41.364 -0.058 1.00 32.75 386 ASN A O 1
ATOM 2990 N N . THR A 1 387 ? -9.337 39.497 -0.603 1.00 33.81 387 THR A N 1
ATOM 2991 C CA . THR A 1 387 ? -9.551 39.022 0.758 1.00 33.81 387 THR A CA 1
ATOM 2992 C C . THR A 1 387 ? -9.169 37.551 0.799 1.00 33.81 387 THR A C 1
ATOM 2994 O O . THR A 1 387 ? -9.638 36.753 -0.012 1.00 33.81 387 THR A O 1
ATOM 2997 N N . ASP A 1 388 ? -8.258 37.239 1.723 1.00 41.78 388 ASP A N 1
ATOM 2998 C CA . ASP A 1 388 ? -7.702 35.932 2.094 1.00 41.78 388 ASP A CA 1
ATOM 2999 C C . ASP A 1 388 ? -8.704 34.763 1.994 1.00 41.78 388 ASP A C 1
ATOM 3001 O O . ASP A 1 388 ? -9.302 34.343 2.988 1.00 41.78 388 ASP A O 1
ATOM 3005 N N . THR A 1 389 ? -8.888 34.212 0.797 1.00 42.97 389 THR A N 1
ATOM 3006 C CA . THR A 1 389 ? -9.755 33.048 0.539 1.00 42.97 389 THR A CA 1
ATOM 3007 C C . THR A 1 389 ? -8.963 31.754 0.365 1.00 42.97 389 THR A C 1
ATOM 3009 O O . THR A 1 389 ? -9.554 30.679 0.412 1.00 42.97 389 THR A O 1
ATOM 3012 N N . ASP A 1 390 ? -7.633 31.841 0.281 1.00 47.47 390 ASP A N 1
ATOM 3013 C CA . ASP A 1 390 ? -6.751 30.688 0.068 1.00 47.47 390 ASP A CA 1
ATOM 3014 C C . ASP A 1 390 ? -6.274 29.999 1.353 1.00 47.47 390 ASP A C 1
ATOM 3016 O O . ASP A 1 390 ? -5.697 28.921 1.278 1.00 47.47 390 ASP A O 1
ATOM 3020 N N . SER A 1 391 ? -6.522 30.564 2.540 1.00 53.41 391 SER A N 1
ATOM 3021 C CA . SER A 1 391 ? -6.075 29.944 3.793 1.00 53.41 391 SER A CA 1
ATOM 3022 C C . SER A 1 391 ? -6.985 28.784 4.207 1.00 53.41 391 SER A C 1
ATOM 3024 O O . SER A 1 391 ? -8.177 28.991 4.451 1.00 53.41 391 SER A O 1
ATOM 3026 N N . ILE A 1 392 ? -6.404 27.593 4.425 1.00 58.38 392 ILE A N 1
ATOM 3027 C CA . ILE A 1 392 ? -7.074 26.417 5.029 1.00 58.38 392 ILE A CA 1
ATOM 3028 C C . ILE A 1 392 ? -7.871 26.763 6.312 1.00 58.38 392 ILE A C 1
ATOM 3030 O O . ILE A 1 392 ? -8.833 26.064 6.628 1.00 58.38 392 ILE A O 1
ATOM 3034 N N . TYR A 1 393 ? -7.541 27.854 7.023 1.00 58.62 393 TYR A N 1
ATOM 3035 C CA . TYR A 1 393 ? -8.130 28.261 8.313 1.00 58.62 393 TYR A CA 1
ATOM 3036 C C . TYR A 1 393 ? -8.855 29.624 8.296 1.00 58.62 393 TYR A C 1
ATOM 3038 O O . TYR A 1 393 ? -8.915 30.311 9.318 1.00 58.62 393 TYR A O 1
ATOM 3046 N N . ALA A 1 394 ? -9.420 30.040 7.156 1.00 50.81 394 ALA A N 1
ATOM 3047 C CA . ALA A 1 394 ? -9.926 31.402 6.913 1.00 50.81 394 ALA A CA 1
ATOM 3048 C C . ALA A 1 394 ? -10.860 32.022 7.987 1.00 50.81 394 ALA A C 1
ATOM 3050 O O . ALA A 1 394 ? -10.935 33.248 8.081 1.00 50.81 394 ALA A O 1
ATOM 3051 N N . TYR A 1 395 ? -11.570 31.238 8.811 1.00 50.12 395 TYR A N 1
ATOM 3052 C CA . TYR A 1 395 ? -12.478 31.781 9.837 1.00 50.12 395 TYR A CA 1
ATOM 3053 C C . TYR A 1 395 ? -11.858 31.892 11.245 1.00 50.12 395 TYR A C 1
ATOM 3055 O O . TYR A 1 395 ? -12.188 32.825 11.972 1.00 50.12 395 TYR A O 1
ATOM 3063 N N . ASN A 1 396 ? -10.934 30.999 11.620 1.00 51.12 396 ASN A N 1
ATOM 3064 C CA . ASN A 1 396 ? -10.316 30.939 12.958 1.00 51.12 396 ASN A CA 1
ATOM 3065 C C . ASN A 1 396 ? -8.830 31.310 12.961 1.00 51.12 396 ASN A C 1
ATOM 3067 O O . ASN A 1 396 ? -8.086 30.927 13.862 1.00 51.12 396 ASN A O 1
ATOM 3071 N N . ALA A 1 397 ? -8.392 32.067 11.959 1.00 55.97 397 ALA A N 1
ATOM 3072 C CA . ALA A 1 397 ? -7.018 32.516 11.890 1.00 55.97 397 ALA A CA 1
ATOM 3073 C C . ALA A 1 397 ? -6.628 33.303 13.167 1.00 55.97 397 ALA A C 1
ATOM 3075 O O . ALA A 1 397 ? -7.402 34.162 13.599 1.00 55.97 397 ALA A O 1
ATOM 3076 N N . PRO A 1 398 ? -5.437 33.065 13.754 1.00 52.28 398 PRO A N 1
ATOM 3077 C CA . PRO A 1 398 ? -5.032 33.650 15.041 1.00 52.28 398 PRO A CA 1
ATOM 3078 C C . PRO A 1 398 ? -5.133 35.180 15.091 1.00 52.28 398 PRO A C 1
ATOM 3080 O O . PRO A 1 398 ? -5.460 35.756 16.119 1.00 52.28 398 PRO A O 1
ATOM 3083 N N . TYR A 1 399 ? -4.948 35.852 13.949 1.00 53.88 399 TYR A N 1
ATOM 3084 C CA . TYR A 1 399 ? -5.060 37.308 13.831 1.00 53.88 399 TYR A CA 1
ATOM 3085 C C . TYR A 1 399 ? -6.492 37.857 13.999 1.00 53.88 399 TYR A C 1
ATOM 3087 O O . TYR A 1 399 ? -6.658 39.064 14.148 1.00 53.88 399 TYR A O 1
ATOM 3095 N N . ARG A 1 400 ? -7.526 37.000 13.962 1.00 54.16 400 ARG A N 1
ATOM 3096 C CA . ARG A 1 400 ? -8.937 37.364 14.204 1.00 54.16 400 ARG A CA 1
ATOM 3097 C C . ARG A 1 400 ? -9.411 37.028 15.622 1.00 54.16 400 ARG A C 1
ATOM 3099 O O . ARG A 1 400 ? -10.548 37.350 15.962 1.00 54.16 400 ARG A O 1
ATOM 3106 N N . GLN A 1 401 ? -8.582 36.374 16.438 1.00 64.88 401 GLN A N 1
ATOM 3107 C CA . GLN A 1 401 ? -8.891 36.061 17.835 1.00 64.88 401 GLN A CA 1
ATOM 3108 C C . GLN A 1 401 ? -8.348 37.155 18.764 1.00 64.88 401 GLN A C 1
ATOM 3110 O O . GLN A 1 401 ? -7.302 37.749 18.508 1.00 64.88 401 GLN A O 1
ATOM 3115 N N . GLY A 1 402 ? -9.063 37.435 19.857 1.00 72.50 402 GLY A N 1
ATOM 3116 C CA . GLY A 1 402 ? -8.555 38.315 20.908 1.00 72.50 402 GLY A CA 1
ATOM 3117 C C . GLY A 1 402 ? -7.340 37.677 21.582 1.00 72.50 402 GLY A C 1
ATOM 3118 O O . GLY A 1 402 ? -7.407 36.526 22.004 1.00 72.50 402 GLY A O 1
ATOM 3119 N N . LYS A 1 403 ? -6.230 38.414 21.679 1.00 84.44 403 LYS A N 1
ATOM 3120 C CA . LYS A 1 403 ? -5.001 37.923 22.316 1.00 84.44 403 LYS A CA 1
ATOM 3121 C C . LYS A 1 403 ? -5.110 38.042 23.833 1.00 84.44 403 LYS A C 1
ATOM 3123 O O . LYS A 1 403 ? -5.329 39.137 24.353 1.00 84.44 403 LYS A O 1
ATOM 3128 N N . HIS A 1 404 ? -4.907 36.940 24.551 1.00 87.44 404 HIS A N 1
ATOM 3129 C CA . HIS A 1 404 ? -4.992 36.913 26.014 1.00 87.44 404 HIS A CA 1
ATOM 3130 C C . HIS A 1 404 ? -3.644 36.585 26.668 1.00 87.44 404 HIS A C 1
ATOM 3132 O O . HIS A 1 404 ? -3.437 35.489 27.182 1.00 87.44 404 HIS A O 1
ATOM 3138 N N . LEU A 1 405 ? -2.740 37.572 26.694 1.00 88.06 405 LEU A N 1
ATOM 3139 C CA . LEU A 1 405 ? -1.380 37.426 27.233 1.00 88.06 405 LEU A CA 1
ATOM 3140 C C . LEU A 1 405 ? -1.349 36.900 28.675 1.00 88.06 405 LEU A C 1
ATOM 3142 O O . LEU A 1 405 ? -0.696 35.901 28.959 1.00 88.06 405 LEU A O 1
ATOM 3146 N N . TRP A 1 406 ? -2.102 37.538 29.572 1.00 87.19 406 TRP A N 1
ATOM 3147 C CA . TRP A 1 406 ? -2.114 37.191 30.995 1.00 87.19 406 TRP A CA 1
ATOM 3148 C C . TRP A 1 406 ? -2.644 35.785 31.282 1.00 87.19 406 TRP A C 1
ATOM 3150 O O . TRP A 1 406 ? -2.197 35.164 32.240 1.00 87.19 406 TRP A O 1
ATOM 3160 N N . LYS A 1 407 ? -3.556 35.270 30.445 1.00 88.31 407 LYS A N 1
ATOM 3161 C CA . LYS A 1 407 ? -4.040 33.889 30.567 1.00 88.31 407 LYS A CA 1
ATOM 3162 C C . LYS A 1 407 ? -2.937 32.897 30.225 1.00 88.31 407 LYS A C 1
ATOM 3164 O O . LYS A 1 407 ? -2.673 32.015 31.027 1.00 88.31 407 LYS A O 1
ATOM 3169 N N . GLY A 1 408 ? -2.232 33.118 29.112 1.00 88.62 408 GLY A N 1
ATOM 3170 C CA . GLY A 1 408 ? -1.078 32.297 28.740 1.00 88.62 408 GLY A CA 1
ATOM 3171 C C . GLY A 1 408 ? -0.001 32.278 29.830 1.00 88.62 408 GLY A C 1
ATOM 3172 O O . GLY A 1 408 ? 0.493 31.211 30.172 1.00 88.62 408 GLY A O 1
ATOM 3173 N N . ILE A 1 409 ? 0.313 33.433 30.438 1.00 88.06 409 ILE A N 1
ATOM 3174 C CA . ILE A 1 409 ? 1.308 33.510 31.528 1.00 88.06 409 ILE A CA 1
ATOM 3175 C C . ILE A 1 409 ? 0.821 32.712 32.742 1.00 88.06 409 ILE A C 1
ATOM 3177 O O . ILE A 1 409 ? 1.556 31.878 33.264 1.00 88.06 409 ILE A O 1
ATOM 3181 N N . ALA A 1 410 ? -0.426 32.935 33.168 1.00 89.81 410 ALA A N 1
ATOM 3182 C CA . ALA A 1 410 ? -1.006 32.244 34.314 1.00 89.81 410 ALA A CA 1
ATOM 3183 C C . ALA A 1 410 ? -1.087 30.724 34.103 1.00 89.81 410 ALA A C 1
ATOM 3185 O O . ALA A 1 410 ? -0.817 29.968 35.030 1.00 89.81 410 ALA A O 1
ATOM 3186 N N . GLU A 1 411 ? -1.425 30.272 32.895 1.00 90.81 411 GLU A N 1
ATOM 3187 C CA . GLU A 1 411 ? -1.453 28.856 32.526 1.00 90.81 411 GLU A CA 1
ATOM 3188 C C . GLU A 1 411 ? -0.051 28.240 32.525 1.00 90.81 411 GLU A C 1
ATOM 3190 O O . GLU A 1 411 ? 0.130 27.183 33.119 1.00 90.81 411 GLU A O 1
ATOM 3195 N N . THR A 1 412 ? 0.953 28.902 31.937 1.00 89.62 412 THR A N 1
ATOM 3196 C CA . THR A 1 412 ? 2.350 28.430 31.958 1.00 89.62 412 THR A CA 1
ATOM 3197 C C . THR A 1 412 ? 2.886 28.319 33.384 1.00 89.62 412 THR A C 1
ATOM 3199 O O . THR A 1 412 ? 3.449 27.292 33.752 1.00 89.62 412 THR A O 1
ATOM 3202 N N . THR A 1 413 ? 2.663 29.331 34.225 1.00 86.62 413 THR A N 1
ATOM 3203 C CA . THR A 1 413 ? 3.021 29.257 35.649 1.00 86.62 413 THR A CA 1
ATOM 3204 C C . THR A 1 413 ? 2.222 28.185 36.381 1.00 86.62 413 THR A C 1
ATOM 3206 O O . THR A 1 413 ? 2.786 27.445 37.183 1.00 86.62 413 THR A O 1
ATOM 3209 N N . GLY A 1 414 ? 0.933 28.049 36.075 1.00 84.25 414 GLY A N 1
ATOM 3210 C CA . GLY A 1 414 ? 0.066 27.022 36.641 1.00 84.25 414 GLY A CA 1
ATOM 3211 C C . GLY A 1 414 ? 0.528 25.601 36.317 1.00 84.25 414 GLY A C 1
ATOM 3212 O O . GLY A 1 414 ? 0.485 24.755 37.205 1.00 84.25 414 GLY A O 1
ATOM 3213 N N . ILE A 1 415 ? 1.019 25.350 35.097 1.00 86.44 415 ILE A N 1
ATOM 3214 C CA . ILE A 1 415 ? 1.614 24.065 34.703 1.00 86.44 415 ILE A CA 1
ATOM 3215 C C . ILE A 1 415 ? 2.811 23.745 35.607 1.00 86.44 415 ILE A C 1
ATOM 3217 O O . ILE A 1 415 ? 2.829 22.675 36.210 1.00 86.44 415 ILE A O 1
ATOM 3221 N N . ASN A 1 416 ? 3.757 24.677 35.781 1.00 84.94 416 ASN A N 1
ATOM 3222 C CA . ASN A 1 416 ? 4.940 24.438 36.625 1.00 84.94 416 ASN A CA 1
ATOM 3223 C C . ASN A 1 416 ? 4.552 24.197 38.075 1.00 84.94 416 ASN A C 1
ATOM 3225 O O . ASN A 1 416 ? 5.038 23.259 38.692 1.00 84.94 416 ASN A O 1
ATOM 3229 N N . VAL A 1 417 ? 3.644 25.009 38.615 1.00 81.62 417 VAL A N 1
ATOM 3230 C CA . VAL A 1 417 ? 3.168 24.835 39.990 1.00 81.62 417 VAL A CA 1
ATOM 3231 C C . VAL A 1 417 ? 2.480 23.480 40.159 1.00 81.62 417 VAL A C 1
ATOM 3233 O O . VAL A 1 417 ? 2.710 22.809 41.160 1.00 81.62 417 VAL A O 1
ATOM 3236 N N . ALA A 1 418 ? 1.652 23.058 39.200 1.00 77.06 418 ALA A N 1
ATOM 3237 C CA . ALA A 1 418 ? 0.940 21.787 39.271 1.00 77.06 418 ALA A CA 1
ATOM 3238 C C . ALA A 1 418 ? 1.893 20.588 39.233 1.00 77.06 418 ALA A C 1
ATOM 3240 O O . ALA A 1 418 ? 1.762 19.699 40.075 1.00 77.06 418 ALA A O 1
ATOM 3241 N N . VAL A 1 419 ? 2.851 20.581 38.300 1.00 78.19 419 VAL A N 1
ATOM 3242 C CA . VAL A 1 419 ? 3.835 19.496 38.175 1.00 78.19 419 VAL A CA 1
ATOM 3243 C C . VAL A 1 419 ? 4.756 19.472 39.396 1.00 78.19 419 VAL A C 1
ATOM 3245 O O . VAL A 1 419 ? 4.828 18.449 40.064 1.00 78.19 419 VAL A O 1
ATOM 3248 N N . HIS A 1 420 ? 5.302 20.616 39.819 1.00 78.75 420 HIS A N 1
ATOM 3249 C CA . HIS A 1 420 ? 6.132 20.697 41.026 1.00 78.75 420 HIS A CA 1
ATOM 3250 C C . HIS A 1 420 ? 5.380 20.239 42.289 1.00 78.75 420 HIS A C 1
ATOM 3252 O O . HIS A 1 420 ? 5.926 19.518 43.119 1.00 78.75 420 HIS A O 1
ATOM 3258 N N . CYS A 1 421 ? 4.109 20.624 42.465 1.00 72.56 421 CYS A N 1
ATOM 3259 C CA . CYS A 1 421 ? 3.300 20.142 43.589 1.00 72.56 421 CYS A CA 1
ATOM 3260 C C . CYS A 1 421 ? 3.060 18.629 43.526 1.00 72.56 421 CYS A C 1
ATOM 3262 O O . CYS A 1 421 ? 3.053 17.975 44.568 1.00 72.56 421 CYS A O 1
ATOM 3264 N N . PHE A 1 422 ? 2.843 18.071 42.335 1.00 70.81 422 PHE A N 1
ATOM 3265 C CA . PHE A 1 422 ? 2.682 16.632 42.162 1.00 70.81 422 PHE A CA 1
ATOM 3266 C C . PHE A 1 422 ? 3.977 15.885 42.504 1.00 70.81 422 PHE A C 1
ATOM 3268 O O . PHE A 1 422 ? 3.949 14.968 43.325 1.00 70.81 422 PHE A O 1
ATOM 3275 N N . ASP A 1 423 ? 5.112 16.332 41.973 1.00 72.81 423 ASP A N 1
ATOM 3276 C CA . ASP A 1 423 ? 6.409 15.690 42.199 1.00 72.81 423 ASP A CA 1
ATOM 3277 C C . ASP A 1 423 ? 6.832 15.788 43.666 1.00 72.81 423 ASP A C 1
ATOM 3279 O O . ASP A 1 423 ? 7.244 14.801 44.275 1.00 72.81 423 ASP A O 1
ATOM 3283 N N . ARG A 1 424 ? 6.614 16.949 44.292 1.00 74.88 424 ARG A N 1
ATOM 3284 C CA . ARG A 1 424 ? 6.959 17.181 45.696 1.00 74.88 424 ARG A CA 1
ATOM 3285 C C . ARG A 1 424 ? 6.049 16.458 46.684 1.00 74.88 424 ARG A C 1
ATOM 3287 O O . ARG A 1 424 ? 6.538 15.905 47.662 1.00 74.88 424 ARG A O 1
ATOM 3294 N N . PHE A 1 425 ? 4.728 16.525 46.502 1.00 75.00 425 PHE A N 1
ATOM 3295 C CA . PHE A 1 425 ? 3.776 16.048 47.517 1.00 75.00 425 PHE A CA 1
ATOM 3296 C C . PHE A 1 425 ? 3.213 14.655 47.237 1.00 75.00 425 PHE A C 1
ATOM 3298 O O . PHE A 1 425 ? 2.735 14.012 48.171 1.00 75.00 425 PHE A O 1
ATOM 3305 N N . VAL A 1 426 ? 3.223 14.195 45.982 1.00 74.25 426 VAL A N 1
ATOM 3306 C CA . VAL A 1 426 ? 2.648 12.898 45.591 1.00 74.25 426 VAL A CA 1
ATOM 3307 C C . VAL A 1 426 ? 3.739 11.882 45.280 1.00 74.25 426 VAL A C 1
ATOM 3309 O O . VAL A 1 426 ? 3.686 10.779 45.820 1.00 74.25 426 VAL A O 1
ATOM 3312 N N . MET A 1 427 ? 4.710 12.233 44.431 1.00 65.94 427 MET A N 1
ATOM 3313 C CA . MET A 1 427 ? 5.822 11.330 44.091 1.00 65.94 427 MET A CA 1
ATOM 3314 C C . MET A 1 427 ? 6.956 11.378 45.125 1.00 65.94 427 MET A C 1
ATOM 3316 O O . MET A 1 427 ? 7.670 10.394 45.281 1.00 65.94 427 MET A O 1
ATOM 3320 N N . ASN A 1 428 ? 7.050 12.470 45.896 1.00 74.94 428 ASN A N 1
ATOM 3321 C CA . ASN A 1 428 ? 8.092 12.709 46.897 1.00 74.94 428 ASN A CA 1
ATOM 3322 C C . ASN A 1 428 ? 9.503 12.568 46.301 1.00 74.94 428 ASN A C 1
ATOM 3324 O O . ASN A 1 428 ? 10.377 11.930 46.887 1.00 74.94 428 ASN A O 1
ATOM 3328 N N . GLU A 1 429 ? 9.692 13.155 45.121 1.00 72.12 429 GLU A N 1
ATOM 3329 C CA . GLU A 1 429 ? 10.965 13.153 44.406 1.00 72.12 429 GLU A CA 1
ATOM 3330 C C . GLU A 1 429 ? 11.969 14.106 45.061 1.00 72.12 429 GLU A C 1
ATOM 3332 O O . GLU A 1 429 ? 11.616 15.205 45.505 1.00 72.12 429 GLU A O 1
ATOM 3337 N N . ASP A 1 430 ? 13.238 13.700 45.102 1.00 70.75 430 ASP A N 1
ATOM 3338 C CA . ASP A 1 430 ? 14.298 14.473 45.756 1.00 70.75 430 ASP A CA 1
ATOM 3339 C C . ASP A 1 430 ? 14.594 15.783 45.006 1.00 70.75 430 ASP A C 1
ATOM 3341 O O . ASP A 1 430 ? 14.802 16.819 45.644 1.00 70.75 430 ASP A O 1
ATOM 3345 N N . PHE A 1 431 ? 14.505 15.781 43.669 1.00 70.38 431 PHE A N 1
ATOM 3346 C CA . PHE A 1 431 ? 14.771 16.967 42.847 1.00 70.38 431 PHE A CA 1
ATOM 3347 C C . PHE A 1 431 ? 13.749 18.103 43.056 1.00 70.38 431 PHE A C 1
ATOM 3349 O O . PHE A 1 431 ? 14.091 19.277 42.923 1.00 70.38 431 PHE A O 1
ATOM 3356 N N . ALA A 1 432 ? 12.511 17.780 43.454 1.00 63.22 432 ALA A N 1
ATOM 3357 C CA . ALA A 1 432 ? 11.408 18.731 43.636 1.00 63.22 432 ALA A CA 1
ATOM 3358 C C . ALA A 1 432 ? 11.359 19.369 45.047 1.00 63.22 432 ALA A C 1
ATOM 3360 O O . ALA A 1 432 ? 10.446 20.137 45.383 1.00 63.22 432 ALA A O 1
ATOM 3361 N N . GLN A 1 433 ? 12.335 19.085 45.919 1.00 76.69 433 GLN A N 1
ATOM 3362 C CA . GLN A 1 433 ? 12.404 19.626 47.287 1.00 76.69 433 GLN A CA 1
ATOM 3363 C C . GLN A 1 433 ? 12.996 21.048 47.346 1.00 76.69 433 GLN A C 1
ATOM 3365 O O . GLN A 1 433 ? 13.836 21.378 48.185 1.00 76.69 433 GLN A O 1
ATOM 3370 N N . VAL A 1 434 ? 12.511 21.933 46.474 1.00 77.12 434 VAL A N 1
ATOM 3371 C CA . VAL A 1 434 ? 13.019 23.300 46.298 1.00 77.12 434 VAL A CA 1
ATOM 3372 C C . VAL A 1 434 ? 12.766 24.188 47.523 1.00 77.12 434 VAL A C 1
ATOM 3374 O O . VAL A 1 434 ? 11.714 24.119 48.174 1.00 77.12 434 VAL A O 1
ATOM 3377 N N . ASN A 1 435 ? 13.714 25.071 47.838 1.00 78.75 435 ASN A N 1
ATOM 3378 C CA . ASN A 1 435 ? 13.559 26.144 48.818 1.00 78.75 435 ASN A CA 1
ATOM 3379 C C . ASN A 1 435 ? 14.177 27.461 48.300 1.00 78.75 435 ASN A C 1
ATOM 3381 O O . ASN A 1 435 ? 14.833 27.499 47.264 1.00 78.75 435 ASN A O 1
ATOM 3385 N N . LEU A 1 436 ? 13.984 28.575 49.016 1.00 76.56 436 LEU A N 1
ATOM 3386 C CA . LEU A 1 436 ? 14.501 29.883 48.577 1.00 76.56 436 LEU A CA 1
ATOM 3387 C C . LEU A 1 436 ? 16.034 29.923 48.433 1.00 76.56 436 LEU A C 1
ATOM 3389 O O . LEU A 1 436 ? 16.555 30.737 47.674 1.00 76.56 436 LEU A O 1
ATOM 3393 N N . HIS A 1 437 ? 16.756 29.053 49.144 1.00 74.25 437 HIS A N 1
ATOM 3394 C CA . HIS A 1 437 ? 18.207 28.950 49.043 1.00 74.25 437 HIS A CA 1
ATOM 3395 C C . HIS A 1 437 ? 18.637 28.232 47.757 1.00 74.25 437 HIS A C 1
ATOM 3397 O O . HIS A 1 437 ? 19.562 28.704 47.102 1.00 74.25 437 HIS A O 1
ATOM 3403 N N . THR A 1 438 ? 17.945 27.160 47.353 1.00 77.12 438 THR A N 1
ATOM 3404 C CA . THR A 1 438 ? 18.237 26.437 46.101 1.00 77.12 438 THR A CA 1
ATOM 3405 C C . THR A 1 438 ? 17.903 27.278 44.869 1.00 77.12 438 THR A C 1
ATOM 3407 O O . THR A 1 438 ? 18.710 27.353 43.954 1.00 77.12 438 THR A O 1
ATOM 3410 N N . ILE A 1 439 ? 16.806 28.044 44.887 1.00 77.38 439 ILE A N 1
ATOM 3411 C CA . ILE A 1 439 ? 16.481 28.987 43.796 1.00 77.38 439 ILE A CA 1
ATOM 3412 C C . ILE A 1 439 ? 17.581 30.051 43.647 1.00 77.38 439 ILE A C 1
ATOM 3414 O O . ILE A 1 439 ? 18.055 30.333 42.547 1.00 77.38 439 ILE A O 1
ATOM 3418 N N . HIS A 1 440 ? 18.031 30.636 44.762 1.00 76.44 440 HIS A N 1
ATOM 3419 C CA . HIS A 1 440 ? 19.132 31.601 44.738 1.00 76.44 440 HIS A CA 1
ATOM 3420 C C . HIS A 1 440 ? 20.447 30.958 44.261 1.00 76.44 440 HIS A C 1
ATOM 3422 O O . HIS A 1 440 ? 21.221 31.583 43.532 1.00 76.44 440 HIS A O 1
ATOM 3428 N N . HIS A 1 441 ?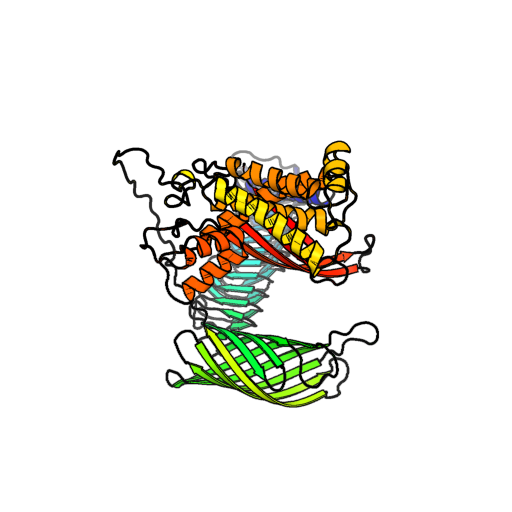 20.704 29.709 44.650 1.00 77.25 441 HIS A N 1
ATOM 3429 C CA . HIS A 1 441 ? 21.854 28.935 44.191 1.00 77.25 441 HIS A CA 1
ATOM 3430 C C . HIS A 1 441 ? 21.827 28.740 42.667 1.00 77.25 441 HIS A C 1
ATOM 3432 O O . HIS A 1 441 ? 22.803 29.086 42.004 1.00 77.25 441 HIS A O 1
ATOM 3438 N N . ASN A 1 442 ? 20.692 28.330 42.103 1.00 78.44 442 ASN A N 1
ATOM 3439 C CA . ASN A 1 442 ? 20.518 28.089 40.667 1.00 78.44 442 ASN A CA 1
ATOM 3440 C C . ASN A 1 442 ? 20.676 29.360 39.825 1.00 78.44 442 ASN A C 1
ATOM 3442 O O . ASN A 1 442 ? 21.337 29.348 38.788 1.00 78.44 442 ASN A O 1
ATOM 3446 N N . ILE A 1 443 ? 20.150 30.491 40.305 1.00 75.94 443 ILE A N 1
ATOM 3447 C CA . ILE A 1 443 ? 20.310 31.793 39.636 1.00 75.94 443 ILE A CA 1
ATOM 3448 C C . ILE A 1 443 ? 21.782 32.249 39.622 1.00 75.94 443 ILE A C 1
ATOM 3450 O O . ILE A 1 443 ? 22.201 32.946 38.699 1.00 75.94 443 ILE A O 1
ATOM 3454 N N . THR A 1 444 ? 22.574 31.874 40.634 1.00 73.38 444 THR A N 1
ATOM 3455 C CA . THR A 1 444 ? 23.965 32.338 40.795 1.00 73.38 444 THR A CA 1
ATOM 3456 C C . THR A 1 444 ? 25.016 31.394 40.210 1.00 73.38 444 THR A C 1
ATOM 3458 O O . THR A 1 444 ? 26.066 31.876 39.788 1.00 73.38 444 THR A O 1
ATOM 3461 N N . HIS A 1 445 ? 24.759 30.083 40.163 1.00 68.31 445 HIS A N 1
ATOM 3462 C CA . HIS A 1 445 ? 25.714 29.078 39.672 1.00 68.31 445 HIS A CA 1
ATOM 3463 C C . HIS A 1 445 ? 25.730 28.950 38.140 1.00 68.31 445 HIS A C 1
ATOM 3465 O O . HIS A 1 445 ? 26.738 28.521 37.580 1.00 68.31 445 HIS A O 1
ATOM 3471 N N . GLY A 1 446 ? 24.678 29.414 37.457 1.00 61.38 446 GLY A N 1
ATOM 3472 C CA . GLY A 1 446 ? 24.594 29.396 35.996 1.00 61.38 446 GLY A CA 1
ATOM 3473 C C . GLY A 1 446 ? 24.276 28.010 35.431 1.00 61.38 446 GLY A C 1
ATOM 3474 O O . GLY A 1 446 ? 24.014 27.070 36.174 1.00 61.38 446 GLY A O 1
ATOM 3475 N N . PHE A 1 447 ? 24.256 27.904 34.100 1.00 74.75 447 PHE A N 1
ATOM 3476 C CA . PHE A 1 447 ? 23.818 26.682 33.432 1.00 74.75 447 PHE A CA 1
ATOM 3477 C C . PHE A 1 447 ? 24.925 25.630 33.315 1.00 74.75 447 PHE A C 1
ATOM 3479 O O . PHE A 1 447 ? 26.057 25.948 32.937 1.00 74.75 447 PHE A O 1
ATOM 3486 N N . VAL A 1 448 ? 24.561 24.373 33.548 1.00 77.50 448 VAL A N 1
ATOM 3487 C CA . VAL A 1 448 ? 25.405 23.191 33.347 1.00 77.50 448 VAL A CA 1
ATOM 3488 C C . VAL A 1 448 ? 24.904 22.362 32.162 1.00 77.50 448 VAL A C 1
ATOM 3490 O O . VAL A 1 448 ? 23.857 22.638 31.581 1.00 77.50 448 VAL A O 1
ATOM 3493 N N . TRP A 1 449 ? 25.691 21.377 31.740 1.00 71.00 449 TRP A N 1
ATOM 3494 C CA . TRP A 1 449 ? 25.254 20.377 30.769 1.00 71.00 449 TRP A CA 1
ATOM 3495 C C . TRP A 1 449 ? 25.051 19.059 31.506 1.00 71.00 449 TRP A C 1
ATOM 3497 O O . TRP A 1 449 ? 26.014 18.566 32.100 1.00 71.00 449 TRP A O 1
ATOM 3507 N N . ASP A 1 450 ? 23.843 18.503 31.459 1.00 66.06 450 ASP A N 1
ATOM 3508 C CA . ASP A 1 450 ? 23.514 17.253 32.146 1.00 66.06 450 ASP A CA 1
ATOM 3509 C C . ASP A 1 450 ? 23.522 16.033 31.195 1.00 66.06 450 ASP A C 1
ATOM 3511 O O . ASP A 1 450 ? 23.435 16.159 29.969 1.00 66.06 450 ASP A O 1
ATOM 3515 N N . ASN A 1 451 ? 23.702 14.834 31.755 1.00 63.06 451 ASN A N 1
ATOM 3516 C CA . ASN A 1 451 ? 23.756 13.543 31.062 1.00 63.06 451 ASN A CA 1
ATOM 3517 C C . ASN A 1 451 ? 22.448 12.758 31.205 1.00 63.06 451 ASN A C 1
ATOM 3519 O O . ASN A 1 451 ? 22.458 11.533 31.381 1.00 63.06 451 ASN A O 1
ATOM 3523 N N . ASP A 1 452 ? 21.334 13.471 31.133 1.00 61.03 452 ASP A N 1
ATOM 3524 C CA . ASP A 1 452 ? 20.034 12.915 31.442 1.00 61.03 452 ASP A CA 1
ATOM 3525 C C . ASP A 1 452 ? 19.561 11.866 30.412 1.00 61.03 452 ASP A C 1
ATOM 3527 O O . ASP A 1 452 ? 20.021 11.811 29.259 1.00 61.03 452 ASP A O 1
ATOM 3531 N N . GLN A 1 453 ? 18.668 10.959 30.827 1.00 56.00 453 GLN A N 1
ATOM 3532 C CA . GLN A 1 453 ? 18.281 9.812 29.991 1.00 56.00 453 GLN A CA 1
ATOM 3533 C C . GLN A 1 453 ? 17.562 10.245 28.699 1.00 56.00 453 GLN A C 1
ATOM 3535 O O . GLN A 1 453 ? 16.758 11.173 28.670 1.00 56.00 453 GLN A O 1
ATOM 3540 N N . PHE A 1 454 ? 17.771 9.491 27.611 1.00 54.81 454 PHE A N 1
ATOM 3541 C CA . PHE A 1 454 ? 17.190 9.767 26.286 1.00 54.81 454 PHE A CA 1
ATOM 3542 C C . PHE A 1 454 ? 15.660 9.968 26.301 1.00 54.81 454 PHE A C 1
ATOM 3544 O O . PHE A 1 454 ? 15.142 10.790 25.549 1.00 54.81 454 PHE A O 1
ATOM 3551 N N . SER A 1 455 ? 14.921 9.237 27.144 1.00 54.53 455 SER A N 1
ATOM 3552 C CA . SER A 1 455 ? 13.462 9.388 27.275 1.00 54.53 455 SER A CA 1
ATOM 3553 C C . SER A 1 455 ? 13.047 10.738 27.854 1.00 54.53 455 SER A C 1
ATOM 3555 O O . SER A 1 455 ? 12.017 11.286 27.456 1.00 54.53 455 SER A O 1
ATOM 3557 N N . THR A 1 456 ? 13.844 11.272 28.774 1.00 58.91 456 THR A N 1
ATOM 3558 C CA . THR A 1 456 ? 13.600 12.557 29.423 1.00 58.91 456 THR A CA 1
ATOM 3559 C C . THR A 1 456 ? 13.880 13.674 28.417 1.00 58.91 456 THR A C 1
ATOM 3561 O O . THR A 1 456 ? 12.965 14.416 28.047 1.00 58.91 456 THR A O 1
ATOM 3564 N N . ASN A 1 457 ? 15.072 13.662 27.808 1.00 59.22 457 ASN A N 1
ATOM 3565 C CA . ASN A 1 457 ? 15.540 14.727 26.910 1.00 59.22 457 ASN A CA 1
ATOM 3566 C C . ASN A 1 457 ? 14.853 14.763 25.545 1.00 59.22 457 ASN A C 1
ATOM 3568 O O . ASN A 1 457 ? 14.678 15.838 24.978 1.00 59.22 457 ASN A O 1
ATOM 3572 N N . LEU A 1 458 ? 14.432 13.622 24.990 1.00 65.38 458 LEU A N 1
ATOM 3573 C CA . LEU A 1 458 ? 13.836 13.586 23.647 1.00 65.38 458 LEU A CA 1
ATOM 3574 C C . LEU A 1 458 ? 12.317 13.395 23.629 1.00 65.38 458 LEU A C 1
ATOM 3576 O O . LEU A 1 458 ? 11.725 13.460 22.549 1.00 65.38 458 LEU A O 1
ATOM 3580 N N . PHE A 1 459 ? 11.665 13.198 24.779 1.00 70.81 459 PHE A N 1
ATOM 3581 C CA . PHE A 1 459 ? 10.205 13.067 24.827 1.00 70.81 459 PHE A CA 1
ATOM 3582 C C . PHE A 1 459 ? 9.544 13.873 25.947 1.00 70.81 459 PHE A C 1
ATOM 3584 O O . PHE A 1 459 ? 8.677 14.693 25.641 1.00 70.81 459 PHE A O 1
ATOM 3591 N N . ALA A 1 460 ? 9.939 13.686 27.211 1.00 74.62 460 ALA A N 1
ATOM 3592 C CA . ALA A 1 460 ? 9.292 14.368 28.337 1.00 74.62 460 ALA A CA 1
ATOM 3593 C C . ALA A 1 460 ? 9.472 15.895 28.266 1.00 74.62 460 ALA A C 1
ATOM 3595 O O . ALA A 1 460 ? 8.480 16.625 28.277 1.00 74.62 460 ALA A O 1
ATOM 3596 N N . HIS A 1 461 ? 10.707 16.364 28.068 1.00 82.50 461 HIS A N 1
ATOM 3597 C CA . HIS A 1 461 ? 11.027 17.785 27.906 1.00 82.50 461 HIS A CA 1
ATOM 3598 C C . HIS A 1 461 ? 10.297 18.425 26.708 1.00 82.50 461 HIS A C 1
ATOM 3600 O O . HIS A 1 461 ? 9.552 19.390 26.906 1.00 82.50 461 HIS A O 1
ATOM 3606 N N . PRO A 1 462 ? 10.378 17.880 25.473 1.00 84.69 462 PRO A N 1
ATOM 3607 C CA . PRO A 1 462 ? 9.579 18.373 24.349 1.00 84.69 462 PRO A CA 1
ATOM 3608 C C . PRO A 1 462 ? 8.062 18.373 24.596 1.00 84.69 462 PRO A C 1
ATOM 3610 O O . PRO A 1 462 ? 7.364 19.288 24.159 1.00 84.69 462 PRO A O 1
ATOM 3613 N N . TYR A 1 463 ? 7.520 17.367 25.290 1.00 84.12 463 TYR A N 1
ATOM 3614 C CA . TYR A 1 463 ? 6.093 17.321 25.613 1.00 84.12 463 TYR A CA 1
ATOM 3615 C C . TYR A 1 463 ? 5.697 18.408 26.621 1.00 84.12 463 TYR A C 1
ATOM 3617 O O . TYR A 1 463 ? 4.676 19.074 26.438 1.00 84.12 463 TYR A O 1
ATOM 3625 N N . HIS A 1 464 ? 6.518 18.640 27.642 1.00 85.19 464 HIS A N 1
ATOM 3626 C CA . HIS A 1 464 ? 6.292 19.696 28.628 1.00 85.19 464 HIS A CA 1
ATOM 3627 C C . HIS A 1 464 ? 6.380 21.088 27.989 1.00 85.19 464 HIS A C 1
ATOM 3629 O O . HIS A 1 464 ? 5.492 21.925 28.157 1.00 85.19 464 HIS A O 1
ATOM 3635 N N . GLY A 1 465 ? 7.369 21.293 27.116 1.00 89.12 465 GLY A N 1
ATOM 3636 C CA . GLY A 1 465 ? 7.501 22.508 26.313 1.00 89.12 465 GLY A CA 1
ATOM 3637 C C . GLY A 1 465 ? 6.320 22.764 25.372 1.00 89.12 465 GLY A C 1
ATOM 3638 O O . GLY A 1 465 ? 5.938 23.916 25.155 1.00 89.12 465 GLY A O 1
ATOM 3639 N N . ASN A 1 466 ? 5.690 21.706 24.849 1.00 92.81 466 ASN A N 1
ATOM 3640 C CA . ASN A 1 466 ? 4.447 21.808 24.079 1.00 92.81 466 ASN A CA 1
ATOM 3641 C C . ASN A 1 466 ? 3.322 22.422 24.930 1.00 92.81 466 ASN A C 1
ATOM 3643 O O . ASN A 1 466 ? 2.613 23.300 24.435 1.00 92.81 466 ASN A O 1
ATOM 3647 N N . LEU A 1 467 ? 3.174 22.033 26.201 1.00 92.06 467 LEU A N 1
ATOM 3648 C CA . LEU A 1 467 ? 2.145 22.604 27.078 1.00 92.06 467 LEU A CA 1
ATOM 3649 C C . LEU A 1 467 ? 2.344 24.115 27.262 1.00 92.06 467 LEU A C 1
ATOM 3651 O O . LEU A 1 467 ? 1.388 24.878 27.117 1.00 92.06 467 LEU A O 1
ATOM 3655 N N . TYR A 1 468 ? 3.582 24.562 27.481 1.00 93.38 468 TYR A N 1
ATOM 3656 C CA . TYR A 1 468 ? 3.901 25.989 27.566 1.00 93.38 468 TYR A CA 1
ATOM 3657 C C . TYR A 1 468 ? 3.646 26.734 26.257 1.00 93.38 468 TYR A C 1
ATOM 3659 O O . TYR A 1 468 ? 3.096 27.830 26.259 1.00 93.38 468 TYR A O 1
ATOM 3667 N N . TYR A 1 469 ? 4.032 26.155 25.121 1.00 95.00 469 TYR A N 1
ATOM 3668 C CA . TYR A 1 469 ? 3.773 26.758 23.818 1.00 95.00 469 TYR A CA 1
ATOM 3669 C C . TYR A 1 469 ? 2.265 26.903 23.569 1.00 95.00 469 TYR A C 1
ATOM 3671 O O . TYR A 1 469 ? 1.776 27.949 23.132 1.00 95.00 469 TYR A O 1
ATOM 3679 N N . ASN A 1 470 ? 1.501 25.853 23.880 1.00 93.62 470 ASN A N 1
ATOM 3680 C CA . ASN A 1 470 ? 0.071 25.813 23.629 1.00 93.62 470 ASN A CA 1
ATOM 3681 C C . ASN A 1 470 ? -0.770 26.617 24.624 1.00 93.62 470 ASN A C 1
ATOM 3683 O O . ASN A 1 470 ? -1.886 26.989 24.252 1.00 93.62 470 ASN A O 1
ATOM 3687 N N . SER A 1 471 ? -0.265 26.958 25.813 1.00 92.69 471 SER A N 1
ATOM 3688 C CA . SER A 1 471 ? -0.929 27.926 26.703 1.00 92.69 471 SER A CA 1
ATOM 3689 C C . SER A 1 471 ? -1.077 29.290 26.012 1.00 92.69 471 SER A C 1
ATOM 3691 O O . SER A 1 471 ? -2.143 29.902 26.025 1.00 92.69 471 SER A O 1
ATOM 3693 N N . ALA A 1 472 ? -0.047 29.731 25.286 1.00 91.50 472 ALA A N 1
ATOM 3694 C CA . ALA A 1 472 ? -0.075 30.950 24.487 1.00 91.50 472 ALA A CA 1
ATOM 3695 C C . ALA A 1 472 ? -0.833 30.765 23.167 1.00 91.50 472 ALA A C 1
ATOM 3697 O O . ALA A 1 472 ? -1.735 31.545 22.836 1.00 91.50 472 ALA A O 1
ATOM 3698 N N . ARG A 1 473 ? -0.509 29.697 22.428 1.00 90.31 473 ARG A N 1
ATOM 3699 C CA . ARG A 1 473 ? -1.045 29.448 21.085 1.00 90.31 473 ARG A CA 1
ATOM 3700 C C . ARG A 1 473 ? -2.562 29.261 21.076 1.00 90.31 473 ARG A C 1
ATOM 3702 O O . ARG A 1 473 ? -3.231 29.707 20.145 1.00 90.31 473 ARG A O 1
ATOM 3709 N N . SER A 1 474 ? -3.125 28.626 22.107 1.00 89.25 474 SER A N 1
ATOM 3710 C CA . SER A 1 474 ? -4.579 28.447 22.264 1.00 89.25 474 SER A CA 1
ATOM 3711 C C . SER A 1 474 ? -5.315 29.681 22.794 1.00 89.25 474 SER A C 1
ATOM 3713 O O . SER A 1 474 ? -6.527 29.773 22.615 1.00 89.25 474 SER A O 1
ATOM 3715 N N . ASN A 1 475 ? -4.590 30.659 23.342 1.00 88.25 475 ASN A N 1
ATOM 3716 C CA . ASN A 1 475 ? -5.099 31.965 23.771 1.00 88.25 475 ASN A CA 1
ATOM 3717 C C . ASN A 1 475 ? -4.958 33.058 22.682 1.00 88.25 475 ASN A C 1
ATOM 3719 O O . ASN A 1 475 ? -4.930 34.257 22.983 1.00 88.25 475 ASN A O 1
ATOM 3723 N N . GLY A 1 476 ? -4.870 32.649 21.410 1.00 82.69 476 GLY A N 1
ATOM 3724 C CA . GLY A 1 476 ? -4.923 33.533 20.239 1.00 82.69 476 GLY A CA 1
ATOM 3725 C C . GLY A 1 476 ? -3.580 34.106 19.775 1.00 82.69 476 GLY A C 1
ATOM 3726 O O . GLY A 1 476 ? -3.554 34.905 18.839 1.00 82.69 476 GLY A O 1
ATOM 3727 N N . MET A 1 477 ? -2.457 33.722 20.389 1.00 88.00 477 MET A N 1
ATOM 3728 C CA . MET A 1 477 ? -1.130 34.175 19.953 1.00 88.00 477 MET A CA 1
ATOM 3729 C C . MET A 1 477 ? -0.691 33.483 18.654 1.00 88.00 477 MET A C 1
ATOM 3731 O O . MET A 1 477 ? -1.091 32.354 18.356 1.00 88.00 477 MET A O 1
ATOM 3735 N N . SER A 1 478 ? 0.127 34.172 17.856 1.00 88.12 478 SER A N 1
ATOM 3736 C CA . SER A 1 478 ? 0.745 33.606 16.649 1.00 88.12 478 SER A CA 1
ATOM 3737 C C . SER A 1 478 ? 1.906 32.658 16.978 1.00 88.12 478 SER A C 1
ATOM 3739 O O . SER A 1 478 ? 2.314 32.537 18.135 1.00 88.12 478 SER A O 1
ATOM 3741 N N . PHE A 1 479 ? 2.459 31.996 15.954 1.00 89.06 479 PHE A N 1
ATOM 3742 C CA . PHE A 1 479 ? 3.555 31.036 16.119 1.00 89.06 479 PHE A CA 1
ATOM 3743 C C . PHE A 1 479 ? 4.757 31.636 16.867 1.00 89.06 479 PHE A C 1
ATOM 3745 O O . PHE A 1 479 ? 5.193 31.099 17.884 1.00 89.06 479 PHE A O 1
ATOM 3752 N N . TRP A 1 480 ? 5.246 32.789 16.399 1.00 88.31 480 TRP A N 1
ATOM 3753 C CA . TRP A 1 480 ? 6.409 33.466 16.979 1.00 88.31 480 TRP A CA 1
ATOM 3754 C C . TRP A 1 480 ? 6.116 34.122 18.328 1.00 88.31 480 TRP A C 1
ATOM 3756 O O . TRP A 1 480 ? 6.997 34.184 19.174 1.00 88.31 480 TRP A O 1
ATOM 3766 N N . GLU A 1 481 ? 4.880 34.567 18.563 1.00 90.06 481 GLU A N 1
ATOM 3767 C CA . GLU A 1 481 ? 4.468 35.112 19.865 1.00 90.06 481 GLU A CA 1
ATOM 3768 C C . GLU A 1 481 ? 4.347 34.025 20.942 1.00 90.06 481 GLU A C 1
ATOM 3770 O O . GLU A 1 481 ? 4.491 34.318 22.125 1.00 90.06 481 GLU A O 1
ATOM 3775 N N . SER A 1 482 ? 4.107 32.775 20.536 1.00 92.44 482 SER A N 1
ATOM 3776 C CA . SER A 1 482 ? 3.986 31.631 21.448 1.00 92.44 482 SER A CA 1
ATOM 3777 C C . SER A 1 482 ? 5.348 31.020 21.806 1.00 92.44 482 SER A C 1
ATOM 3779 O O . SER A 1 482 ? 5.497 30.431 22.873 1.00 92.44 482 SER A O 1
ATOM 3781 N N . ALA A 1 483 ? 6.371 31.187 20.959 1.00 92.69 483 ALA A N 1
ATOM 3782 C CA . ALA A 1 483 ? 7.708 30.630 21.190 1.00 92.69 483 ALA A CA 1
ATOM 3783 C C . ALA A 1 483 ? 8.372 31.087 22.516 1.00 92.69 483 ALA A C 1
ATOM 3785 O O . ALA A 1 483 ? 8.911 30.230 23.221 1.00 92.69 483 ALA A O 1
ATOM 3786 N N . PRO A 1 484 ? 8.288 32.369 22.937 1.00 93.94 484 PRO A N 1
ATOM 3787 C CA . PRO A 1 484 ? 8.811 32.812 24.231 1.00 93.94 484 PRO A CA 1
ATOM 3788 C C . PRO A 1 484 ? 8.183 32.120 25.444 1.00 93.94 484 PRO A C 1
ATOM 3790 O O . PRO A 1 484 ? 8.823 32.060 26.487 1.00 93.94 484 PRO A O 1
ATOM 3793 N N . PHE A 1 485 ? 6.961 31.590 25.334 1.00 93.62 485 PHE A N 1
ATOM 3794 C CA . PHE A 1 485 ? 6.320 30.877 26.441 1.00 93.62 485 PHE A CA 1
ATOM 3795 C C . PHE A 1 485 ? 6.956 29.513 26.683 1.00 93.62 485 PHE A C 1
ATOM 3797 O O . PHE A 1 485 ? 7.127 29.140 27.839 1.00 93.62 485 PHE A O 1
ATOM 3804 N N . ALA A 1 486 ? 7.365 28.809 25.621 1.00 91.81 486 ALA A N 1
ATOM 3805 C CA . ALA A 1 486 ? 8.124 27.566 25.744 1.00 91.81 486 ALA A CA 1
ATOM 3806 C C . ALA A 1 486 ? 9.472 27.807 26.437 1.00 91.81 486 ALA A C 1
ATOM 3808 O O . ALA A 1 486 ? 9.791 27.126 27.409 1.00 91.81 486 ALA A O 1
ATOM 3809 N N . LEU A 1 487 ? 10.200 28.841 26.001 1.00 91.69 487 LEU A N 1
ATOM 3810 C CA . LEU A 1 487 ? 11.473 29.230 26.608 1.00 91.69 487 LEU A CA 1
ATOM 3811 C C . LEU A 1 487 ? 11.302 29.684 28.063 1.00 91.69 487 LEU A C 1
ATOM 3813 O O . LEU A 1 487 ? 11.998 29.203 28.948 1.00 91.69 487 LEU A O 1
ATOM 3817 N N . GLY A 1 488 ? 10.370 30.602 28.324 1.00 89.56 488 GLY A N 1
ATOM 3818 C CA . GLY A 1 488 ? 10.145 31.164 29.655 1.00 89.56 488 GLY A CA 1
ATOM 3819 C C . GLY A 1 488 ? 9.603 30.145 30.656 1.00 89.56 488 GLY A C 1
ATOM 3820 O O . GLY A 1 488 ? 10.028 30.144 31.807 1.00 89.56 488 GLY A O 1
ATOM 3821 N N . GLY A 1 489 ? 8.708 29.253 30.219 1.00 89.19 489 GLY A N 1
ATOM 3822 C CA . GLY A 1 489 ? 8.203 28.149 31.036 1.00 89.19 489 GLY A CA 1
ATOM 3823 C C . GLY A 1 489 ? 9.303 27.158 31.406 1.00 89.19 489 GLY A C 1
ATOM 3824 O O . GLY A 1 489 ? 9.400 26.763 32.567 1.00 89.19 489 GLY A O 1
ATOM 3825 N N . SER A 1 490 ? 10.174 26.832 30.445 1.00 88.31 490 SER A N 1
ATOM 3826 C CA . SER A 1 490 ? 11.347 25.990 30.683 1.00 88.31 490 SER A CA 1
ATOM 3827 C C . SER A 1 490 ? 12.329 26.666 31.637 1.00 88.31 490 SER A C 1
ATOM 3829 O O . SER A 1 490 ? 12.660 26.077 32.652 1.00 88.31 490 SER A O 1
ATOM 3831 N N . LEU A 1 491 ? 12.711 27.927 31.402 1.00 85.56 491 LEU A N 1
ATOM 3832 C CA . LEU A 1 491 ? 13.584 28.680 32.314 1.00 85.56 491 LEU A CA 1
ATOM 3833 C C . LEU A 1 491 ? 13.031 28.723 33.738 1.00 85.56 491 LEU A C 1
ATOM 3835 O O . LEU A 1 491 ? 13.778 28.544 34.692 1.00 85.56 491 LEU A O 1
ATOM 3839 N N . MET A 1 492 ? 11.729 28.966 33.891 1.00 85.62 492 MET A N 1
ATOM 3840 C CA . MET A 1 492 ? 11.064 28.963 35.191 1.00 85.62 492 MET A CA 1
ATOM 3841 C C . MET A 1 492 ? 11.118 27.587 35.868 1.00 85.62 492 MET A C 1
ATOM 3843 O O . MET A 1 492 ? 11.237 27.536 37.087 1.00 85.62 492 MET A O 1
ATOM 3847 N N . TRP A 1 493 ? 11.021 26.488 35.116 1.00 84.19 493 TRP A N 1
ATOM 3848 C CA . TRP A 1 493 ? 11.166 25.135 35.659 1.00 84.19 493 TRP A CA 1
ATOM 3849 C C . TRP A 1 493 ? 12.604 24.865 36.113 1.00 84.19 493 TRP A C 1
ATOM 3851 O O . TRP A 1 493 ? 12.827 24.590 37.282 1.00 84.19 493 TRP A O 1
ATOM 3861 N N . GLU A 1 494 ? 13.579 25.091 35.242 1.00 80.81 494 GLU A N 1
ATOM 3862 C CA . GLU A 1 494 ? 15.003 24.859 35.524 1.00 80.81 494 GLU A CA 1
ATOM 3863 C C . GLU A 1 494 ? 15.519 25.704 36.703 1.00 80.81 494 GLU A C 1
ATOM 3865 O O . GLU A 1 494 ? 16.353 25.285 37.498 1.00 80.81 494 GLU A O 1
ATOM 3870 N N . THR A 1 495 ? 15.028 26.940 36.842 1.00 79.81 495 THR A N 1
ATOM 3871 C CA . THR A 1 495 ? 15.515 27.857 37.889 1.00 79.81 495 THR A CA 1
ATOM 3872 C C . THR A 1 495 ? 14.758 27.752 39.208 1.00 79.81 495 THR A C 1
ATOM 3874 O O . THR A 1 495 ? 15.341 28.038 40.255 1.00 79.81 495 THR A O 1
ATOM 3877 N N . CYS A 1 496 ? 13.476 27.373 39.180 1.00 80.69 496 CYS A N 1
ATOM 3878 C CA . CYS A 1 496 ? 12.602 27.424 40.356 1.00 80.69 496 CYS A CA 1
ATOM 3879 C C . CYS A 1 496 ? 11.903 26.099 40.689 1.00 80.69 496 CYS A C 1
ATOM 3881 O O . CYS A 1 496 ? 11.257 26.020 41.733 1.00 80.69 496 CYS A O 1
ATOM 3883 N N . GLY A 1 497 ? 11.955 25.108 39.803 1.00 73.50 497 GLY A N 1
ATOM 3884 C CA . GLY A 1 497 ? 11.283 23.813 39.925 1.00 73.50 497 GLY A CA 1
ATOM 3885 C C . GLY A 1 497 ? 12.185 22.687 40.426 1.00 73.50 497 GLY A C 1
ATOM 3886 O O . GLY A 1 497 ? 11.665 21.693 40.924 1.00 73.50 497 GLY A O 1
ATOM 3887 N N . GLU A 1 498 ? 13.505 22.871 40.378 1.00 73.50 498 GLU A N 1
ATOM 3888 C CA . GLU A 1 498 ? 14.488 21.840 40.722 1.00 73.50 498 GLU A CA 1
ATOM 3889 C C . GLU A 1 498 ? 15.547 22.362 41.705 1.00 73.50 498 GLU A C 1
ATOM 3891 O O . GLU A 1 498 ? 15.787 23.568 41.819 1.00 73.50 498 GLU A O 1
ATOM 3896 N N . ILE A 1 499 ? 16.149 21.455 42.481 1.00 72.12 499 ILE A N 1
ATOM 3897 C CA . ILE A 1 499 ? 17.294 21.764 43.361 1.00 72.12 499 ILE A CA 1
ATOM 3898 C C . ILE A 1 499 ? 18.635 21.717 42.624 1.00 72.12 499 ILE A C 1
ATOM 3900 O O . ILE A 1 499 ? 19.631 22.215 43.149 1.00 72.12 499 ILE A O 1
ATOM 3904 N N . GLU A 1 500 ? 18.661 21.080 41.456 1.00 71.31 500 GLU A N 1
ATOM 3905 C CA . GLU A 1 500 ? 19.853 20.900 40.637 1.00 71.31 500 GLU A CA 1
ATOM 3906 C C . GLU A 1 500 ? 20.114 22.151 39.782 1.00 71.31 500 GLU A C 1
ATOM 3908 O O . GLU A 1 500 ? 19.189 22.935 39.545 1.00 71.31 500 GLU A O 1
ATOM 3913 N N . PRO A 1 501 ? 21.368 22.409 39.364 1.00 70.25 501 PRO A N 1
ATOM 3914 C CA . PRO A 1 501 ? 21.677 23.574 38.547 1.00 70.25 501 PRO A CA 1
ATOM 3915 C C . PRO A 1 501 ? 20.994 23.494 37.167 1.00 70.25 501 PRO A C 1
ATOM 3917 O O . PRO A 1 501 ? 21.021 22.426 36.561 1.00 70.25 501 PRO A O 1
ATOM 3920 N N . PRO A 1 502 ? 20.480 24.615 36.621 1.00 76.88 502 PRO A N 1
ATOM 3921 C CA . PRO A 1 502 ? 19.783 24.649 35.333 1.00 76.88 502 PRO A CA 1
ATOM 3922 C C . PRO A 1 502 ? 20.574 24.002 34.191 1.00 76.88 502 PRO A C 1
ATOM 3924 O O . PRO A 1 502 ? 21.748 24.336 33.992 1.00 76.88 502 PRO A O 1
ATOM 3927 N N . ALA A 1 503 ? 19.938 23.169 33.371 1.00 79.94 503 ALA A N 1
ATOM 3928 C CA . ALA A 1 503 ? 20.606 22.466 32.280 1.00 79.94 503 ALA A CA 1
ATOM 3929 C C . ALA A 1 503 ? 20.372 23.129 30.907 1.00 79.94 503 ALA A C 1
ATOM 3931 O O . ALA A 1 503 ? 19.251 23.443 30.498 1.00 79.94 503 ALA A O 1
ATOM 3932 N N . ILE A 1 504 ? 21.448 23.360 30.137 1.00 79.56 504 ILE A N 1
ATOM 3933 C CA . ILE A 1 504 ? 21.353 23.982 28.796 1.00 79.56 504 ILE A CA 1
ATOM 3934 C C . ILE A 1 504 ? 20.630 23.049 27.818 1.00 79.56 504 ILE A C 1
ATOM 3936 O O . ILE A 1 504 ? 19.819 23.497 27.004 1.00 79.56 504 ILE A O 1
ATOM 3940 N N . ASN A 1 505 ? 20.953 21.757 27.857 1.00 77.06 505 ASN A N 1
ATOM 3941 C CA . ASN A 1 505 ? 20.352 20.738 26.998 1.00 77.06 505 ASN A CA 1
ATOM 3942 C C . ASN A 1 505 ? 18.840 20.638 27.211 1.00 77.06 505 ASN A C 1
ATOM 3944 O O . ASN A 1 505 ? 18.108 20.577 26.221 1.00 77.06 505 ASN A O 1
ATOM 3948 N N . ASP A 1 506 ? 18.379 20.724 28.453 1.00 80.31 506 ASP A N 1
ATOM 3949 C CA . ASP A 1 506 ? 16.970 20.520 28.799 1.00 80.31 506 ASP A CA 1
ATOM 3950 C C . ASP A 1 506 ? 16.154 21.767 28.491 1.00 80.31 506 ASP A C 1
ATOM 3952 O O . ASP A 1 506 ? 15.082 21.680 27.880 1.00 80.31 506 ASP A O 1
ATOM 3956 N N . LEU A 1 507 ? 16.750 22.943 28.707 1.00 84.19 507 LEU A N 1
ATOM 3957 C CA . LEU A 1 507 ? 16.233 24.208 28.204 1.00 84.19 507 LEU A CA 1
ATOM 3958 C C . LEU A 1 507 ? 16.045 24.191 26.678 1.00 84.19 507 LEU A C 1
ATOM 3960 O O . LEU A 1 507 ? 14.995 24.598 26.167 1.00 84.19 507 LEU A O 1
ATOM 3964 N N . MET A 1 508 ? 17.045 23.723 25.926 1.00 83.44 508 MET A N 1
ATOM 3965 C CA . MET A 1 508 ? 16.969 23.656 24.463 1.00 83.44 508 MET A CA 1
ATOM 3966 C C . MET A 1 508 ? 15.951 22.615 23.987 1.00 83.44 508 MET A C 1
ATOM 3968 O O . MET A 1 508 ? 15.144 22.917 23.103 1.00 83.44 508 MET A O 1
ATOM 3972 N N . ALA A 1 509 ? 15.968 21.411 24.560 1.00 83.12 509 ALA A N 1
ATOM 3973 C CA . ALA A 1 509 ? 15.073 20.322 24.188 1.00 83.12 509 ALA A CA 1
ATOM 3974 C C . ALA A 1 509 ? 13.607 20.669 24.478 1.00 83.12 509 ALA A C 1
ATOM 3976 O O . ALA A 1 509 ? 12.750 20.520 23.600 1.00 83.12 509 ALA A O 1
ATOM 3977 N N . THR A 1 510 ? 13.333 21.219 25.663 1.00 86.31 510 THR A N 1
ATOM 3978 C CA . THR A 1 510 ? 12.005 21.701 26.060 1.00 86.31 510 THR A CA 1
ATOM 3979 C C . THR A 1 510 ? 11.544 22.826 25.142 1.00 86.31 510 THR A C 1
ATOM 3981 O O . THR A 1 510 ? 10.429 22.790 24.626 1.00 86.31 510 THR A O 1
ATOM 3984 N N . THR A 1 511 ? 12.406 23.805 24.858 1.00 89.31 511 THR A N 1
ATOM 3985 C CA . THR A 1 511 ? 12.022 24.965 24.043 1.00 89.31 511 THR A CA 1
ATOM 3986 C C . THR A 1 511 ? 11.772 24.586 22.584 1.00 89.31 511 THR A C 1
ATOM 3988 O O . THR A 1 511 ? 10.665 24.766 22.075 1.00 89.31 511 THR A O 1
ATOM 3991 N N . PHE A 1 512 ? 12.779 24.058 21.883 1.00 89.62 512 PHE A N 1
ATOM 3992 C CA . PHE A 1 512 ? 12.669 23.793 20.446 1.00 89.62 512 PHE A CA 1
ATOM 3993 C C . PHE A 1 512 ? 11.777 22.587 20.154 1.00 89.62 512 PHE A C 1
ATOM 3995 O O . PHE A 1 512 ? 10.923 22.661 19.269 1.00 89.62 512 PHE A O 1
ATOM 4002 N N . GLY A 1 513 ? 11.916 21.502 20.924 1.00 87.12 513 GLY A N 1
ATOM 4003 C CA . GLY A 1 513 ? 11.036 20.339 20.816 1.00 87.12 513 GLY A CA 1
ATOM 4004 C C . GLY A 1 513 ? 9.584 20.696 21.139 1.00 87.12 513 GLY A C 1
ATOM 4005 O O . GLY A 1 513 ? 8.672 20.295 20.412 1.00 87.12 513 GLY A O 1
ATOM 4006 N N . GLY A 1 514 ? 9.380 21.534 22.159 1.00 90.31 514 GLY A N 1
ATOM 4007 C CA . GLY A 1 514 ? 8.070 22.041 22.554 1.00 90.31 514 GLY A CA 1
ATOM 4008 C C . GLY A 1 514 ? 7.387 22.898 21.499 1.00 90.31 514 GLY A C 1
ATOM 4009 O O . GLY A 1 514 ? 6.202 22.700 21.242 1.00 90.31 514 GLY A O 1
ATOM 4010 N N . ILE A 1 515 ? 8.116 23.794 20.826 1.00 93.25 515 ILE A N 1
ATOM 4011 C CA . ILE A 1 515 ? 7.576 24.590 19.711 1.00 93.25 515 ILE A CA 1
ATOM 4012 C C . ILE A 1 515 ? 7.135 23.676 18.556 1.00 93.25 515 ILE A C 1
ATOM 4014 O O . ILE A 1 515 ? 6.027 23.827 18.037 1.00 93.25 515 ILE A O 1
ATOM 4018 N N . CYS A 1 516 ? 7.974 22.707 18.173 1.00 90.94 516 CYS A N 1
ATOM 4019 C CA . CYS A 1 516 ? 7.696 21.793 17.062 1.00 90.94 516 CYS A CA 1
ATOM 4020 C C . CYS A 1 516 ? 6.468 20.908 17.330 1.00 90.94 516 CYS A C 1
ATOM 4022 O O . CYS A 1 516 ? 5.537 20.870 16.525 1.00 90.94 516 CYS A O 1
ATOM 4024 N N . ILE A 1 517 ? 6.435 20.215 18.474 1.00 90.62 517 ILE A N 1
ATOM 4025 C CA . ILE A 1 517 ? 5.299 19.359 18.853 1.00 90.62 517 ILE A CA 1
ATOM 4026 C C . ILE A 1 517 ? 4.059 20.218 19.138 1.00 90.62 517 ILE A C 1
ATOM 4028 O O . ILE A 1 517 ? 2.940 19.846 18.773 1.00 90.62 517 ILE A O 1
ATOM 4032 N N . GLY A 1 518 ? 4.246 21.380 19.763 1.00 91.75 518 GLY A N 1
ATOM 4033 C CA . GLY A 1 518 ? 3.187 22.312 20.125 1.00 91.75 518 GLY A CA 1
ATOM 4034 C C . GLY A 1 518 ? 2.390 22.797 18.920 1.00 91.75 518 GLY A C 1
ATOM 4035 O O . GLY A 1 518 ? 1.165 22.674 18.919 1.00 91.75 518 GLY A O 1
ATOM 4036 N N . GLU A 1 519 ? 3.054 23.271 17.864 1.00 91.62 519 GLU A N 1
ATOM 4037 C CA . GLU A 1 519 ? 2.359 23.758 16.665 1.00 91.62 519 GLU A CA 1
ATOM 4038 C C . GLU A 1 519 ? 1.668 22.622 15.891 1.00 91.62 519 GLU A C 1
ATOM 4040 O O . GLU A 1 519 ? 0.525 22.777 15.451 1.00 91.62 519 GLU A O 1
ATOM 4045 N N . VAL A 1 520 ? 2.306 21.450 15.783 1.00 90.94 520 VAL A N 1
ATOM 4046 C CA . VAL A 1 520 ? 1.712 20.264 15.140 1.00 90.94 520 VAL A CA 1
ATOM 4047 C C . VAL A 1 520 ? 0.440 19.827 15.867 1.00 90.94 520 VAL A C 1
ATOM 4049 O O . VAL A 1 520 ? -0.625 19.702 15.255 1.00 90.94 520 VAL A O 1
ATOM 4052 N N . THR A 1 521 ? 0.511 19.644 17.186 1.00 91.75 521 THR A N 1
ATOM 4053 C CA . THR A 1 521 ? -0.649 19.243 17.998 1.00 91.75 521 THR A CA 1
ATOM 4054 C C . THR A 1 521 ? -1.754 20.297 17.972 1.00 91.75 521 THR A C 1
ATOM 4056 O O . THR A 1 521 ? -2.934 19.949 17.865 1.00 91.75 521 THR A O 1
ATOM 4059 N N . HIS A 1 522 ? -1.401 21.586 17.977 1.00 90.44 522 HIS A N 1
ATOM 4060 C CA . HIS A 1 522 ? -2.360 22.682 17.864 1.00 90.44 522 HIS A CA 1
ATOM 4061 C C . HIS A 1 522 ? -3.180 22.609 16.570 1.00 90.44 522 HIS A C 1
ATOM 4063 O O . HIS A 1 522 ? -4.416 22.687 16.607 1.00 90.44 522 HIS A O 1
ATOM 4069 N N . ARG A 1 523 ? -2.489 22.444 15.433 1.00 87.62 523 ARG A N 1
ATOM 4070 C CA . ARG A 1 523 ? -3.088 22.399 14.091 1.00 87.62 523 ARG A CA 1
ATOM 4071 C C . ARG A 1 523 ? -3.907 21.133 13.867 1.00 87.62 523 ARG A C 1
ATOM 4073 O O . ARG A 1 523 ? -5.006 21.218 13.317 1.00 87.62 523 ARG A O 1
ATOM 4080 N N . ILE A 1 524 ? -3.432 19.976 14.338 1.00 89.00 524 ILE A N 1
ATOM 4081 C CA . ILE A 1 524 ? -4.192 18.715 14.276 1.00 89.00 524 ILE A CA 1
ATOM 4082 C C . ILE A 1 524 ? -5.468 18.819 15.121 1.00 89.00 524 ILE A C 1
ATOM 4084 O O . ILE A 1 524 ? -6.538 18.400 14.675 1.00 89.00 524 ILE A O 1
ATOM 4088 N N . SER A 1 525 ? -5.394 19.427 16.308 1.00 89.81 525 SER A N 1
ATOM 4089 C CA . SER A 1 525 ? -6.564 19.637 17.168 1.00 89.81 525 SER A CA 1
ATOM 4090 C C . SER A 1 525 ? -7.658 20.461 16.460 1.00 89.81 525 SER A C 1
ATOM 4092 O O . SER A 1 525 ? -8.831 20.078 16.489 1.00 89.81 525 SER A O 1
ATOM 4094 N N . ASP A 1 526 ? -7.294 21.505 15.701 1.00 86.44 526 ASP A N 1
ATOM 4095 C CA . ASP A 1 526 ? -8.251 22.293 14.895 1.00 86.44 526 ASP A CA 1
ATOM 4096 C C . ASP A 1 526 ? -8.953 21.495 13.791 1.00 86.44 526 ASP A C 1
ATOM 4098 O O . ASP A 1 526 ? -10.093 21.796 13.422 1.00 86.44 526 ASP A O 1
ATOM 4102 N N . ILE A 1 527 ? -8.304 20.464 13.249 1.00 85.31 527 ILE A N 1
ATOM 4103 C CA . ILE A 1 527 ? -8.923 19.590 12.244 1.00 85.31 527 ILE A CA 1
ATOM 4104 C C . ILE A 1 527 ? -10.031 18.741 12.882 1.00 85.31 527 ILE A C 1
ATOM 4106 O O . ILE A 1 527 ? -11.068 18.460 12.271 1.00 85.31 527 ILE A O 1
ATOM 4110 N N . ILE A 1 528 ? -9.835 18.331 14.133 1.00 88.06 528 ILE A N 1
ATOM 4111 C CA . ILE A 1 528 ? -10.771 17.465 14.852 1.00 88.06 528 ILE A CA 1
ATOM 4112 C C . ILE A 1 528 ? -12.018 18.252 15.292 1.00 88.06 528 ILE A C 1
ATOM 4114 O O . ILE A 1 528 ? -13.144 17.732 15.198 1.00 88.06 528 ILE A O 1
ATOM 4118 N N . LEU A 1 529 ? -11.842 19.505 15.724 1.00 87.00 529 LEU A N 1
ATOM 4119 C CA . LEU A 1 529 ? -12.906 20.361 16.256 1.00 87.00 529 LEU A CA 1
ATOM 4120 C C . LEU A 1 529 ? -13.994 20.704 15.221 1.00 87.00 529 LEU A C 1
ATOM 4122 O O . LEU A 1 529 ? -13.750 20.856 14.020 1.00 87.00 529 LEU A O 1
ATOM 4126 N N . ASN A 1 530 ? -15.245 20.789 15.693 1.00 85.88 530 ASN A N 1
ATOM 4127 C CA . ASN A 1 530 ? -16.398 21.206 14.888 1.00 85.88 530 ASN A CA 1
ATOM 4128 C C . ASN A 1 530 ? -17.566 21.701 15.763 1.00 85.88 530 ASN A C 1
ATOM 4130 O O . ASN A 1 530 ? -18.413 20.907 16.189 1.00 85.88 530 ASN A O 1
ATOM 4134 N N . ASP A 1 531 ? -17.669 23.018 15.938 1.00 83.06 531 ASP A N 1
ATOM 4135 C CA . ASP A 1 531 ? -18.659 23.648 16.829 1.00 83.06 531 ASP A CA 1
ATOM 4136 C C . ASP A 1 531 ? -20.106 23.580 16.317 1.00 83.06 531 ASP A C 1
ATOM 4138 O O . ASP A 1 531 ? -21.039 23.867 17.070 1.00 83.06 531 ASP A O 1
ATOM 4142 N N . SER A 1 532 ? -20.321 23.180 15.056 1.00 81.06 532 SER A N 1
ATOM 4143 C CA . SER A 1 532 ? -21.668 22.983 14.496 1.00 81.06 532 SER A CA 1
ATOM 4144 C C . SER A 1 532 ? -22.322 21.671 14.943 1.00 81.06 532 SER A C 1
ATOM 4146 O O . SER A 1 532 ? -23.531 21.484 14.782 1.00 81.06 532 SER A O 1
ATOM 4148 N N . GLN A 1 533 ? -21.535 20.727 15.468 1.00 83.44 533 GLN A N 1
ATOM 4149 C CA . GLN A 1 533 ? -22.028 19.417 15.889 1.00 83.44 533 GLN A CA 1
ATOM 4150 C C . GLN A 1 533 ? -22.674 19.477 17.281 1.00 83.44 533 GLN A C 1
ATOM 4152 O O . GLN A 1 533 ? -22.366 20.340 18.102 1.00 83.44 533 GLN A O 1
ATOM 4157 N N . ARG A 1 534 ? -23.576 18.527 17.554 1.00 85.56 534 ARG A N 1
ATOM 4158 C CA . ARG A 1 534 ? -24.298 18.385 18.831 1.00 85.56 534 ARG A CA 1
ATOM 4159 C C . ARG A 1 534 ? -24.234 16.937 19.338 1.00 85.56 534 ARG A C 1
ATOM 4161 O O . ARG A 1 534 ? -23.977 16.016 18.560 1.00 85.56 534 ARG A O 1
ATOM 4168 N N . GLY A 1 535 ? -24.496 16.738 20.632 1.00 88.94 535 GLY A N 1
ATOM 4169 C CA . GLY A 1 535 ? -24.591 15.416 21.269 1.00 88.94 535 GLY A CA 1
ATOM 4170 C C . GLY A 1 535 ? -23.259 14.660 21.361 1.00 88.94 535 GLY A C 1
ATOM 4171 O O . GLY A 1 535 ? -22.187 15.262 21.369 1.00 88.94 535 GLY A O 1
ATOM 4172 N N . PHE A 1 536 ? -23.317 13.324 21.388 1.00 86.75 536 PHE A N 1
ATOM 4173 C CA . PHE A 1 536 ? -22.143 12.457 21.592 1.00 86.75 536 PHE A CA 1
ATOM 4174 C C . PHE A 1 536 ? -21.042 12.637 20.532 1.00 86.75 536 PHE A C 1
ATOM 4176 O O . PHE A 1 536 ? -19.856 12.524 20.825 1.00 86.75 536 PHE A O 1
ATOM 4183 N N . ARG A 1 537 ? -21.412 12.995 19.295 1.00 85.94 537 ARG A N 1
ATOM 4184 C CA . ARG A 1 537 ? -20.442 13.280 18.227 1.00 85.94 537 ARG A CA 1
ATOM 4185 C C . ARG A 1 537 ? -19.600 14.524 18.514 1.00 85.94 537 ARG A C 1
ATOM 4187 O O . ARG A 1 537 ? -18.441 14.561 18.112 1.00 85.94 537 ARG A O 1
ATOM 4194 N N . ARG A 1 538 ? -20.176 15.534 19.175 1.00 87.81 538 ARG A N 1
ATOM 4195 C CA . ARG A 1 538 ? -19.428 16.706 19.645 1.00 87.81 538 ARG A CA 1
ATOM 4196 C C . ARG A 1 538 ? -18.494 16.301 20.776 1.00 87.81 538 ARG A C 1
ATOM 4198 O O . ARG A 1 538 ? -17.309 16.580 20.678 1.00 87.81 538 ARG A O 1
ATOM 4205 N N . PHE A 1 539 ? -19.010 15.570 21.766 1.00 90.06 539 PHE A N 1
ATOM 4206 C CA . PHE A 1 539 ? -18.203 15.054 22.873 1.00 90.06 539 PHE A CA 1
ATOM 4207 C C . PHE A 1 539 ? -16.964 14.298 22.375 1.00 90.06 539 PHE A C 1
ATOM 4209 O O . PHE A 1 539 ? -15.858 14.640 22.764 1.00 90.06 539 PHE A O 1
ATOM 4216 N N . LEU A 1 540 ? -17.121 13.347 21.445 1.00 90.44 540 LEU A N 1
ATOM 4217 C CA . LEU A 1 540 ? -15.985 12.601 20.888 1.00 90.44 540 LEU A CA 1
ATOM 4218 C C . LEU A 1 540 ? -14.955 13.497 20.188 1.00 90.44 540 LEU A C 1
ATOM 4220 O O . LEU A 1 540 ? -13.765 13.205 20.244 1.00 90.44 540 LEU A O 1
ATOM 4224 N N . ARG A 1 541 ? -15.394 14.569 19.517 1.00 90.50 541 ARG A N 1
ATOM 4225 C CA . ARG A 1 541 ? -14.491 15.515 18.846 1.00 90.50 541 ARG A CA 1
ATOM 4226 C C . ARG A 1 541 ? -13.747 16.393 19.840 1.00 90.50 541 ARG A C 1
ATOM 4228 O O . ARG A 1 541 ? -12.542 16.523 19.706 1.00 90.50 541 ARG A O 1
ATOM 4235 N N . GLU A 1 542 ? -14.437 16.948 20.832 1.00 91.44 542 GLU A N 1
ATOM 4236 C CA . GLU A 1 542 ? -13.807 17.728 21.907 1.00 91.44 542 GLU A CA 1
ATOM 4237 C C . GLU A 1 542 ? -12.840 16.856 22.717 1.00 91.44 542 GLU A C 1
ATOM 4239 O O . GLU A 1 542 ? -11.722 17.276 23.000 1.00 91.44 542 GLU A O 1
ATOM 4244 N N . PHE A 1 543 ? -13.218 15.607 23.008 1.00 91.75 543 PHE A N 1
ATOM 4245 C CA . PHE A 1 543 ? -12.359 14.643 23.689 1.00 91.75 543 PHE A CA 1
ATOM 4246 C C . PHE A 1 543 ? -11.108 14.325 22.861 1.00 91.75 543 PHE A C 1
ATOM 4248 O O . PHE A 1 543 ? -9.996 14.491 23.349 1.00 91.75 543 PHE A O 1
ATOM 4255 N N . ALA A 1 544 ? -11.265 13.941 21.589 1.00 91.94 544 ALA A N 1
ATOM 4256 C CA . ALA A 1 544 ? -10.128 13.644 20.718 1.00 91.94 544 ALA A CA 1
ATOM 4257 C C . ALA A 1 544 ? -9.224 14.871 20.492 1.00 91.94 544 ALA A C 1
ATOM 4259 O O . ALA A 1 544 ? -8.004 14.739 20.492 1.00 91.94 544 ALA A O 1
ATOM 4260 N N . ALA A 1 545 ? -9.801 16.068 20.351 1.00 91.19 545 ALA A N 1
ATOM 4261 C CA . ALA A 1 545 ? -9.052 17.315 20.215 1.00 91.19 545 ALA A CA 1
ATOM 4262 C C . ALA A 1 545 ? -8.262 17.665 21.487 1.00 91.19 545 ALA A C 1
ATOM 4264 O O . ALA A 1 545 ? -7.131 18.137 21.379 1.00 91.19 545 ALA A O 1
ATOM 4265 N N . THR A 1 546 ? -8.836 17.396 22.667 1.00 92.31 546 THR A N 1
ATOM 4266 C CA . THR A 1 546 ? -8.177 17.556 23.975 1.00 92.31 546 THR A CA 1
ATOM 4267 C C . THR A 1 546 ? -7.042 16.555 24.159 1.00 92.31 546 THR A C 1
ATOM 4269 O O . THR A 1 546 ? -5.979 16.933 24.629 1.00 92.31 546 THR A O 1
ATOM 4272 N N . VAL A 1 547 ? -7.223 15.295 23.750 1.00 90.56 547 VAL A N 1
ATOM 4273 C CA . VAL A 1 547 ? -6.150 14.284 23.806 1.00 90.56 547 VAL A CA 1
ATOM 4274 C C . VAL A 1 547 ? -4.956 14.697 22.941 1.00 90.56 547 VAL A C 1
ATOM 4276 O O . VAL A 1 547 ? -3.817 14.491 23.340 1.00 90.56 547 VAL A O 1
ATOM 4279 N N . VAL A 1 548 ? -5.205 15.304 21.777 1.00 90.19 548 VAL A N 1
ATOM 4280 C CA . VAL A 1 548 ? -4.135 15.792 20.894 1.00 90.19 548 VAL A CA 1
ATOM 4281 C C . VAL A 1 548 ? -3.479 17.067 21.432 1.00 90.19 548 VAL A C 1
ATOM 4283 O O . VAL A 1 548 ? -2.260 17.177 21.393 1.00 90.19 548 VAL A O 1
ATOM 4286 N N . CYS A 1 549 ? -4.262 18.033 21.921 1.00 92.62 549 CYS A N 1
ATOM 4287 C CA . CYS A 1 549 ? -3.763 19.296 22.468 1.00 92.62 549 CYS A CA 1
ATOM 4288 C C . CYS A 1 549 ? -4.477 19.614 23.798 1.00 92.62 549 CYS A C 1
ATOM 4290 O O . CYS A 1 549 ? -5.528 20.274 23.793 1.00 92.62 549 CYS A O 1
ATOM 4292 N N . PRO A 1 550 ? -3.919 19.165 24.941 1.00 92.44 550 PRO A N 1
ATOM 4293 C CA . PRO A 1 550 ? -4.567 19.289 26.247 1.00 92.44 550 PRO A CA 1
ATOM 4294 C C . PRO A 1 550 ? -4.889 20.730 26.634 1.00 92.44 550 PRO A C 1
ATOM 4296 O O . PRO A 1 550 ? -6.015 21.014 27.040 1.00 92.44 550 PRO A O 1
ATOM 4299 N N . MET A 1 551 ? -3.946 21.656 26.427 1.00 92.44 551 MET A N 1
ATOM 4300 C CA . MET A 1 551 ? -4.129 23.071 26.778 1.00 92.44 551 MET A CA 1
ATOM 4301 C C . MET A 1 551 ? -5.271 23.725 26.008 1.00 92.44 551 MET A C 1
ATOM 4303 O O . MET A 1 551 ? -6.071 24.464 26.575 1.00 92.44 551 MET A O 1
ATOM 4307 N N . LYS A 1 552 ? -5.423 23.392 24.725 1.00 90.38 552 LYS A N 1
ATOM 4308 C CA . LYS A 1 552 ? -6.545 23.884 23.927 1.00 90.38 552 LYS A CA 1
ATOM 4309 C C . LYS A 1 552 ? -7.875 23.319 24.418 1.00 90.38 552 LYS A C 1
ATOM 4311 O O . LYS A 1 552 ? -8.850 24.059 24.498 1.00 90.38 552 LYS A O 1
ATOM 4316 N N . GLY A 1 553 ? -7.916 22.036 24.778 1.00 88.88 553 GLY A N 1
ATOM 4317 C CA . GLY A 1 553 ? -9.091 21.419 25.398 1.00 88.88 553 GLY A CA 1
ATOM 4318 C C . GLY A 1 553 ? -9.477 22.089 26.719 1.00 88.88 553 GLY A C 1
ATOM 4319 O O . GLY A 1 553 ? -10.626 22.490 26.898 1.00 88.88 553 GLY A O 1
ATOM 4320 N N . PHE A 1 554 ? -8.502 22.288 27.607 1.00 90.38 554 PHE A N 1
ATOM 4321 C CA . PHE A 1 554 ? -8.670 22.980 28.886 1.00 90.38 554 PHE A CA 1
ATOM 4322 C C . PHE A 1 554 ? -9.221 24.400 28.704 1.00 90.38 554 PHE A C 1
ATOM 4324 O O . PHE A 1 554 ? -10.255 24.743 29.283 1.00 90.38 554 PHE A O 1
ATOM 4331 N N . ASN A 1 555 ? -8.614 25.186 27.812 1.00 89.81 555 ASN A N 1
ATOM 4332 C CA . ASN A 1 555 ? -9.032 26.563 27.553 1.00 89.81 555 ASN A CA 1
ATOM 4333 C C . ASN A 1 555 ? -10.443 26.646 26.981 1.00 89.81 555 ASN A C 1
ATOM 4335 O O . ASN A 1 555 ? -11.209 27.518 27.383 1.00 89.81 555 ASN A O 1
ATOM 4339 N N . ARG A 1 556 ? -10.835 25.695 26.127 1.00 89.00 556 ARG A N 1
ATOM 4340 C CA . ARG A 1 556 ? -12.208 25.597 25.612 1.00 89.00 556 ARG A CA 1
ATOM 4341 C C . ARG A 1 556 ? -13.226 25.205 26.677 1.00 89.00 556 ARG A C 1
ATOM 4343 O O . ARG A 1 556 ? -14.372 25.648 26.609 1.00 89.00 556 ARG A O 1
ATOM 4350 N N . ILE A 1 557 ? -12.852 24.356 27.634 1.00 88.50 557 ILE A N 1
ATOM 4351 C CA . ILE A 1 557 ? -13.734 23.980 28.747 1.00 88.50 557 ILE A CA 1
ATOM 4352 C C . ILE A 1 557 ? -13.970 25.193 29.649 1.00 88.50 557 ILE A C 1
ATOM 4354 O O . ILE A 1 557 ? -15.122 25.480 29.975 1.00 88.50 557 ILE A O 1
ATOM 4358 N N . ILE A 1 558 ? -12.908 25.926 29.998 1.00 85.75 558 ILE A N 1
ATOM 4359 C CA . ILE A 1 558 ? -12.981 27.109 30.868 1.00 85.75 558 ILE A CA 1
ATOM 4360 C C . ILE A 1 558 ? -13.673 28.286 30.180 1.00 85.75 558 ILE A C 1
ATOM 4362 O O . ILE A 1 558 ? -14.483 28.966 30.807 1.00 85.75 558 ILE A O 1
ATOM 4366 N N . SER A 1 559 ? -13.392 28.533 28.898 1.00 83.94 559 SER A N 1
ATOM 4367 C CA . SER A 1 559 ? -14.033 29.617 28.141 1.00 83.94 559 SER A CA 1
ATOM 4368 C C . SER A 1 559 ? -15.513 29.353 27.849 1.00 83.94 559 SER A C 1
ATOM 4370 O O . SER A 1 559 ? -16.234 30.269 27.458 1.00 83.94 559 SER A O 1
ATOM 4372 N N . GLY A 1 560 ? -15.975 28.111 28.022 1.00 83.56 560 GLY A N 1
ATOM 4373 C CA . GLY A 1 560 ? -17.324 27.674 27.672 1.00 83.56 560 GLY A CA 1
ATOM 4374 C C . GLY A 1 560 ? -17.484 27.251 26.206 1.00 83.56 560 GLY A C 1
ATOM 4375 O O . GLY A 1 560 ? -18.538 26.730 25.829 1.00 83.56 560 GLY A O 1
ATOM 4376 N N . ASP A 1 561 ? -16.449 27.404 25.376 1.00 84.12 561 ASP A N 1
ATOM 4377 C CA . ASP A 1 561 ? -16.492 27.075 23.948 1.00 84.12 561 ASP A CA 1
ATOM 4378 C C . ASP A 1 561 ? -16.703 25.587 23.677 1.00 84.12 561 ASP A C 1
ATOM 4380 O O . ASP A 1 561 ? -17.391 25.233 22.718 1.00 84.12 561 ASP A O 1
ATOM 4384 N N . ALA A 1 562 ? -16.203 24.708 24.552 1.00 85.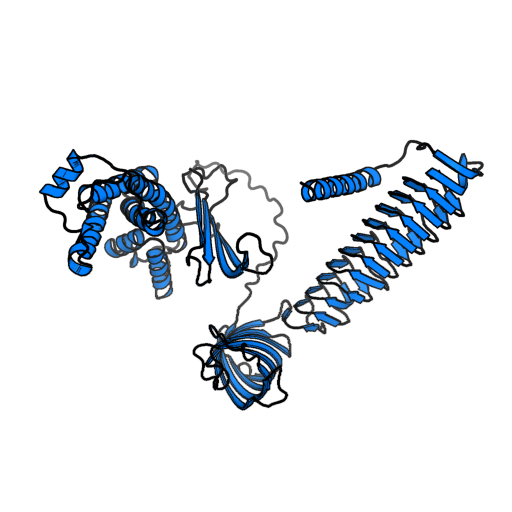75 562 ALA A N 1
ATOM 4385 C CA . ALA A 1 562 ? -16.430 23.263 24.470 1.00 85.75 562 ALA A CA 1
ATOM 4386 C C . ALA A 1 562 ? -17.930 22.910 24.504 1.00 85.75 562 ALA A C 1
ATOM 4388 O O . ALA A 1 562 ? -18.357 21.912 23.913 1.00 85.75 562 ALA A O 1
ATOM 4389 N N . TRP A 1 563 ? -18.752 23.775 25.103 1.00 85.12 563 TRP A N 1
ATOM 4390 C CA . TRP A 1 563 ? -20.193 23.592 25.277 1.00 85.12 563 TRP A CA 1
ATOM 4391 C C . TRP A 1 563 ? -21.034 24.434 24.299 1.00 85.12 563 TRP A C 1
ATOM 4393 O O . TRP A 1 563 ? -22.182 24.087 24.015 1.00 85.12 563 TRP A O 1
ATOM 4403 N N . ALA A 1 564 ? -20.474 25.509 23.733 1.00 83.75 564 ALA A N 1
ATOM 4404 C CA . ALA A 1 564 ? -21.185 26.452 22.869 1.00 83.75 564 ALA A CA 1
ATOM 4405 C C . ALA A 1 564 ? -21.391 25.940 21.427 1.00 83.75 564 ALA A C 1
ATOM 4407 O O . ALA A 1 564 ? -20.440 25.684 20.684 1.00 83.75 564 ALA A O 1
ATOM 4408 N N . VAL A 1 565 ? -22.641 25.820 20.970 1.00 82.88 565 VAL A N 1
ATOM 4409 C CA . VAL A 1 565 ? -22.957 25.415 19.585 1.00 82.88 565 VAL A CA 1
ATOM 4410 C C . VAL A 1 565 ? -23.012 26.633 18.666 1.00 82.88 565 VAL A C 1
ATOM 4412 O O . VAL A 1 565 ? -23.818 27.534 18.882 1.00 82.88 565 VAL A O 1
ATOM 4415 N N . ARG A 1 566 ? -22.193 26.635 17.608 1.00 80.38 566 ARG A N 1
ATOM 4416 C CA . ARG A 1 566 ? -22.076 27.753 16.655 1.00 80.38 566 ARG A CA 1
ATOM 4417 C C . ARG A 1 566 ? -22.665 27.396 15.285 1.00 80.38 566 ARG A C 1
ATOM 4419 O O . ARG A 1 566 ? -22.956 26.235 14.988 1.00 80.38 566 ARG A O 1
ATOM 4426 N N . ASN A 1 567 ? -22.889 28.410 14.445 1.00 73.19 567 ASN A N 1
ATOM 4427 C CA . ASN A 1 567 ? -23.432 28.223 13.095 1.00 73.19 567 ASN A CA 1
ATOM 4428 C C . ASN A 1 567 ? -22.449 27.429 12.205 1.00 73.19 567 ASN A C 1
ATOM 4430 O O . ASN A 1 567 ? -21.244 27.431 12.431 1.00 73.19 567 ASN A O 1
ATOM 4434 N N . LYS A 1 568 ? -22.954 26.782 11.150 1.00 58.75 568 LYS A N 1
ATOM 4435 C CA . LYS A 1 568 ? -22.208 25.938 10.199 1.00 58.75 568 LYS A CA 1
ATOM 4436 C C . LYS A 1 568 ? -21.078 26.671 9.454 1.00 58.75 568 LYS A C 1
ATOM 4438 O O . LYS A 1 568 ? -20.196 26.018 8.899 1.00 58.75 568 LYS A O 1
ATOM 4443 N N . TYR A 1 569 ? -21.107 28.003 9.441 1.00 60.97 569 TYR A N 1
ATOM 4444 C CA . TYR A 1 569 ? -20.055 28.853 8.878 1.00 60.97 569 TYR A CA 1
ATOM 4445 C C . TYR A 1 569 ? -18.880 29.096 9.840 1.00 60.97 569 TYR A C 1
ATOM 4447 O O . TYR A 1 569 ? -17.840 29.574 9.405 1.00 60.97 569 TYR A O 1
ATOM 4455 N N . TYR A 1 570 ? -19.011 28.720 11.117 1.00 59.88 570 TYR A N 1
ATOM 4456 C CA . TYR A 1 570 ? -17.923 28.744 12.092 1.00 59.88 570 TYR A CA 1
ATOM 4457 C C . TYR A 1 570 ? -17.071 27.477 11.935 1.00 59.88 570 TYR A C 1
ATOM 4459 O O . TYR A 1 570 ? -17.298 26.462 12.599 1.00 59.88 570 TYR A O 1
ATOM 4467 N N . LYS A 1 571 ? -16.146 27.500 10.972 1.00 62.88 571 LYS A N 1
ATOM 4468 C CA . LYS A 1 571 ? -15.267 26.367 10.663 1.00 62.88 571 LYS A CA 1
ATOM 4469 C C . LYS A 1 571 ? -13.851 26.637 11.161 1.00 62.88 571 LYS A C 1
ATOM 4471 O O . LYS A 1 571 ? -13.308 27.704 10.903 1.00 62.88 571 LYS A O 1
ATOM 4476 N N . TYR A 1 572 ? -13.244 25.647 11.814 1.00 69.88 572 TYR A N 1
ATOM 4477 C CA . TYR A 1 572 ? -11.830 25.715 12.183 1.00 69.88 572 TYR A CA 1
ATOM 4478 C C . TYR A 1 572 ? -10.956 25.604 10.942 1.00 69.88 572 TYR A C 1
ATOM 4480 O O . TYR A 1 572 ? -10.139 26.479 10.718 1.00 69.88 572 TYR A O 1
ATOM 4488 N N . HIS A 1 573 ? -11.222 24.621 10.083 1.00 67.81 573 HIS A N 1
ATOM 4489 C CA . HIS A 1 573 ? -10.571 24.459 8.786 1.00 67.81 573 HIS A CA 1
ATOM 4490 C C . HIS A 1 573 ? -11.606 24.311 7.665 1.00 67.81 573 HIS A C 1
ATOM 4492 O O . HIS A 1 573 ? -12.780 24.001 7.913 1.00 67.81 573 HIS A O 1
ATOM 4498 N N . ASP A 1 574 ? -11.180 24.475 6.416 1.00 67.50 574 ASP A N 1
ATOM 4499 C CA . ASP A 1 574 ? -12.029 24.143 5.281 1.00 67.50 574 ASP A CA 1
ATOM 4500 C C . ASP A 1 574 ? -12.172 22.623 5.100 1.00 67.50 574 ASP A C 1
ATOM 4502 O O . ASP A 1 574 ? -11.308 21.943 4.555 1.00 67.50 574 ASP A O 1
ATOM 4506 N N . TYR A 1 575 ? -13.324 22.082 5.506 1.00 65.50 575 TYR A N 1
ATOM 4507 C CA . TYR A 1 575 ? -13.674 20.668 5.317 1.00 65.50 575 TYR A CA 1
ATOM 4508 C C . TYR A 1 575 ? -13.688 20.196 3.850 1.00 65.50 575 TYR A C 1
ATOM 4510 O O . TYR A 1 575 ? -13.728 18.987 3.621 1.00 65.50 575 TYR A O 1
ATOM 4518 N N . ASN A 1 576 ? -13.712 21.103 2.866 1.00 63.88 576 ASN A N 1
ATOM 4519 C CA . ASN A 1 576 ? -13.626 20.735 1.450 1.00 63.88 576 ASN A CA 1
ATOM 4520 C C . ASN A 1 576 ? -12.180 20.493 0.988 1.00 63.88 576 ASN A C 1
ATOM 4522 O O . ASN A 1 576 ? -11.970 19.780 0.009 1.00 63.88 576 ASN A O 1
ATOM 4526 N N . ARG A 1 577 ? -11.196 21.042 1.707 1.00 65.00 577 ARG A N 1
ATOM 4527 C CA . ARG A 1 577 ? -9.761 20.915 1.445 1.00 65.00 577 ARG A CA 1
ATOM 4528 C C . ARG A 1 577 ? -9.118 20.199 2.630 1.00 65.00 577 ARG A C 1
ATOM 4530 O O . ARG A 1 577 ? -8.408 20.812 3.416 1.00 65.00 577 ARG A O 1
ATOM 4537 N N . PHE A 1 578 ? -9.443 18.912 2.801 1.00 69.81 578 PHE A N 1
ATOM 4538 C CA . PHE A 1 578 ? -8.915 18.098 3.902 1.00 69.81 578 PHE A CA 1
ATOM 4539 C C . PHE A 1 578 ? -7.385 18.000 3.765 1.00 69.81 578 PHE A C 1
ATOM 4541 O O . PHE A 1 578 ? -6.920 17.327 2.846 1.00 69.81 578 PHE A O 1
ATOM 4548 N N . PRO A 1 579 ? -6.599 18.684 4.616 1.00 75.00 579 PRO A N 1
ATOM 4549 C CA . PRO A 1 579 ? -5.197 18.974 4.327 1.00 75.00 579 PRO A CA 1
ATOM 4550 C C . PRO A 1 579 ? -4.267 17.881 4.861 1.00 75.00 579 PRO A C 1
ATOM 4552 O O . PRO A 1 579 ? -3.114 18.170 5.141 1.00 75.00 579 PRO A O 1
ATOM 4555 N N . VAL A 1 580 ? -4.778 16.669 5.098 1.00 83.75 580 VAL A N 1
ATOM 4556 C CA . VAL A 1 580 ? -4.030 15.599 5.761 1.00 83.75 580 VAL A CA 1
ATOM 4557 C C . VAL A 1 580 ? -4.047 14.342 4.915 1.00 83.75 580 VAL A C 1
ATOM 4559 O O . VAL A 1 580 ? -5.124 13.811 4.628 1.00 83.75 580 VAL A O 1
ATOM 4562 N N . ASP A 1 581 ? -2.859 13.841 4.599 1.00 86.25 581 ASP A N 1
ATOM 4563 C CA . ASP A 1 581 ? -2.654 12.462 4.175 1.00 86.25 581 ASP A CA 1
ATOM 4564 C C . ASP A 1 581 ? -2.162 11.644 5.373 1.00 86.25 581 ASP A C 1
ATOM 4566 O O . ASP A 1 581 ? -1.246 12.048 6.087 1.00 86.25 581 ASP A O 1
ATOM 4570 N N . LEU A 1 582 ? -2.812 10.513 5.635 1.00 88.75 582 LEU A N 1
ATOM 4571 C CA . LEU A 1 582 ? -2.484 9.631 6.749 1.00 88.75 582 LEU A CA 1
ATOM 4572 C C . LEU A 1 582 ? -2.255 8.227 6.208 1.00 88.75 582 LEU A C 1
ATOM 4574 O O . LEU A 1 582 ? -3.175 7.586 5.694 1.00 88.75 582 LEU A O 1
ATOM 4578 N N . SER A 1 583 ? -1.052 7.715 6.427 1.00 92.25 583 SER A N 1
ATOM 4579 C CA . SER A 1 583 ? -0.685 6.347 6.100 1.00 92.25 583 SER A CA 1
ATOM 4580 C C . SER A 1 583 ? -0.304 5.571 7.359 1.00 92.25 583 SER A C 1
ATOM 4582 O O . SER A 1 583 ? 0.349 6.073 8.275 1.00 92.25 583 SER A O 1
ATOM 4584 N N . ILE A 1 584 ? -0.761 4.322 7.413 1.00 93.94 584 ILE A N 1
ATOM 4585 C CA . ILE A 1 584 ? -0.445 3.376 8.481 1.00 93.94 584 ILE A CA 1
ATOM 4586 C C . ILE A 1 584 ? 0.230 2.190 7.816 1.00 93.94 584 ILE A C 1
ATOM 4588 O O . ILE A 1 584 ? -0.377 1.518 6.981 1.00 93.94 584 ILE A O 1
ATOM 4592 N N . SER A 1 585 ? 1.478 1.933 8.184 1.00 94.06 585 SER A N 1
ATOM 4593 C CA . SER A 1 585 ? 2.230 0.773 7.715 1.00 94.06 585 SER A CA 1
ATOM 4594 C C . SER A 1 585 ? 2.420 -0.203 8.864 1.00 94.06 585 SER A C 1
ATOM 4596 O O . SER A 1 585 ? 2.725 0.199 9.981 1.00 94.06 585 SER A O 1
ATOM 4598 N N . VAL A 1 586 ? 2.248 -1.491 8.594 1.00 94.38 586 VAL A N 1
ATOM 4599 C CA . VAL A 1 586 ? 2.541 -2.561 9.551 1.00 94.38 586 VAL A CA 1
ATOM 4600 C C . VAL A 1 586 ? 3.556 -3.475 8.895 1.00 94.38 586 VAL A C 1
ATOM 4602 O O . VAL A 1 586 ? 3.384 -3.858 7.738 1.00 94.38 586 VAL A O 1
ATOM 4605 N N . GLY A 1 587 ? 4.618 -3.798 9.614 1.00 91.00 587 GLY A N 1
ATOM 4606 C CA . GLY A 1 587 ? 5.698 -4.620 9.097 1.00 91.00 587 GLY A CA 1
ATOM 4607 C C . GLY A 1 587 ? 6.377 -5.405 10.200 1.00 91.00 587 GLY A C 1
ATOM 4608 O O . GLY A 1 587 ? 6.036 -5.296 11.375 1.00 91.00 587 GLY A O 1
ATOM 4609 N N . ASP A 1 588 ? 7.349 -6.207 9.800 1.00 88.81 588 ASP A N 1
ATOM 4610 C CA . ASP A 1 588 ? 8.227 -6.917 10.713 1.00 88.81 588 ASP A CA 1
ATOM 4611 C C . ASP A 1 588 ? 9.673 -6.664 10.294 1.00 88.81 588 ASP A C 1
ATOM 4613 O O . ASP A 1 588 ? 10.011 -6.753 9.110 1.00 88.81 588 ASP A O 1
ATOM 4617 N N . ARG A 1 589 ? 10.512 -6.276 11.256 1.00 87.25 589 ARG A N 1
ATOM 4618 C CA . ARG A 1 589 ? 11.924 -5.954 11.034 1.00 87.25 589 ARG A CA 1
ATOM 4619 C C . ARG A 1 589 ? 12.786 -6.966 11.768 1.00 87.25 589 ARG A C 1
ATOM 4621 O O . ARG A 1 589 ? 12.705 -7.060 12.984 1.00 87.25 589 ARG A O 1
ATOM 4628 N N . TYR A 1 590 ? 13.683 -7.639 11.059 1.00 84.75 590 TYR A N 1
ATOM 4629 C CA . TYR A 1 590 ? 14.697 -8.479 11.690 1.00 84.75 590 TYR A CA 1
ATOM 4630 C C . TYR A 1 590 ? 15.937 -7.650 12.054 1.00 84.75 590 TYR A C 1
ATOM 4632 O O . TYR A 1 590 ? 16.581 -7.059 11.185 1.00 84.75 590 TYR A O 1
ATOM 4640 N N . LEU A 1 591 ? 16.256 -7.589 13.343 1.00 80.38 591 LEU A N 1
ATOM 4641 C CA . LEU A 1 591 ? 17.434 -6.937 13.906 1.00 80.38 591 LEU A CA 1
ATOM 4642 C C . LEU A 1 591 ? 18.526 -7.984 14.119 1.00 80.38 591 LEU A C 1
ATOM 4644 O O . LEU A 1 591 ? 18.421 -8.795 15.029 1.00 80.38 591 LEU A O 1
ATOM 4648 N N . ALA A 1 592 ? 19.556 -7.983 13.274 1.00 80.94 592 ALA A N 1
ATOM 4649 C CA . ALA A 1 592 ? 20.675 -8.918 13.369 1.00 80.94 592 ALA A CA 1
ATOM 4650 C C . ALA A 1 592 ? 21.747 -8.444 14.368 1.00 80.94 592 ALA A C 1
ATOM 4652 O O . ALA A 1 592 ? 22.241 -7.321 14.261 1.00 80.94 592 ALA A O 1
ATOM 4653 N N . ASP A 1 593 ? 22.184 -9.330 15.262 1.00 78.62 593 ASP A N 1
ATOM 4654 C CA . ASP A 1 593 ? 23.310 -9.103 16.169 1.00 78.62 593 ASP A CA 1
ATOM 4655 C C . ASP A 1 593 ? 24.629 -9.140 15.386 1.00 78.62 593 ASP A C 1
ATOM 4657 O O . ASP A 1 593 ? 24.966 -10.152 14.766 1.00 78.62 593 ASP A O 1
ATOM 4661 N N . ASN A 1 594 ? 25.414 -8.058 15.437 1.00 72.69 594 ASN A N 1
ATOM 4662 C CA . ASN A 1 594 ? 26.770 -7.985 14.866 1.00 72.69 594 ASN A CA 1
ATOM 4663 C C . ASN A 1 594 ? 26.883 -8.476 13.403 1.00 72.69 594 ASN A C 1
ATOM 4665 O O . ASN A 1 594 ? 27.897 -9.049 13.005 1.00 72.69 594 ASN A O 1
ATOM 4669 N N . GLY A 1 595 ? 25.839 -8.274 12.590 1.00 66.06 595 GLY A N 1
ATOM 4670 C CA . GLY A 1 595 ? 25.823 -8.674 11.178 1.00 66.06 595 GLY A CA 1
ATOM 4671 C C . GLY A 1 595 ? 25.656 -10.180 10.924 1.00 66.06 595 GLY A C 1
ATOM 4672 O O . GLY A 1 595 ? 25.818 -10.624 9.786 1.00 66.06 595 GLY A O 1
ATOM 4673 N N . ALA A 1 596 ? 25.324 -10.978 11.943 1.00 64.56 596 ALA A N 1
ATOM 4674 C CA . ALA A 1 596 ? 25.043 -12.401 11.785 1.00 64.56 596 ALA A CA 1
ATOM 4675 C C . ALA A 1 596 ? 23.657 -12.635 11.152 1.00 64.56 596 ALA A C 1
ATOM 4677 O O . ALA A 1 596 ? 22.639 -12.165 11.647 1.00 64.56 596 ALA A O 1
ATOM 4678 N N . LEU A 1 597 ? 23.594 -13.434 10.080 1.00 67.31 597 LEU A N 1
ATOM 4679 C CA . LEU A 1 597 ? 22.356 -13.661 9.315 1.00 67.31 597 LEU A CA 1
ATOM 4680 C C . LEU A 1 597 ? 21.224 -14.342 10.111 1.00 67.31 597 LEU A C 1
ATOM 4682 O O . LEU A 1 597 ? 20.060 -14.182 9.763 1.00 67.31 597 LEU A O 1
ATOM 4686 N N . PHE A 1 598 ? 21.556 -15.103 11.159 1.00 73.44 598 PHE A N 1
ATOM 4687 C CA . PHE A 1 598 ? 20.611 -15.970 11.887 1.00 73.44 598 PHE A CA 1
ATOM 4688 C C . PHE A 1 598 ? 20.621 -15.768 13.406 1.00 73.44 598 PHE A C 1
ATOM 4690 O O . PHE A 1 598 ? 20.020 -16.551 14.138 1.00 73.44 598 PHE A O 1
ATOM 4697 N N . ARG A 1 599 ? 21.325 -14.741 13.889 1.00 74.94 599 ARG A N 1
ATOM 4698 C CA . ARG A 1 599 ? 21.349 -14.372 15.304 1.00 74.94 599 ARG A CA 1
ATOM 4699 C C . ARG A 1 599 ? 20.819 -12.951 15.415 1.00 74.94 599 ARG A C 1
ATOM 4701 O O . ARG A 1 599 ? 21.501 -12.023 15.002 1.00 74.94 599 ARG A O 1
ATOM 4708 N N . GLY A 1 600 ? 19.578 -12.814 15.854 1.00 75.94 600 GLY A N 1
ATOM 4709 C CA . GLY A 1 600 ? 18.849 -11.556 15.839 1.00 75.94 600 GLY A CA 1
ATOM 4710 C C . GLY A 1 600 ? 17.412 -11.721 16.317 1.00 75.94 600 GLY A C 1
ATOM 4711 O O . GLY A 1 600 ? 16.977 -12.830 16.635 1.00 75.94 600 GLY A O 1
ATOM 4712 N N . GLU A 1 601 ? 16.676 -10.619 16.362 1.00 84.06 601 GLU A N 1
ATOM 4713 C CA . GLU A 1 601 ? 15.311 -10.563 16.876 1.00 84.06 601 GLU A CA 1
ATOM 4714 C C . GLU A 1 601 ? 14.350 -9.959 15.852 1.00 84.06 601 GLU A C 1
ATOM 4716 O O . GLU A 1 601 ? 14.662 -8.987 15.166 1.00 84.06 601 GLU A O 1
ATOM 4721 N N . HIS A 1 602 ? 13.151 -10.529 15.772 1.00 85.00 602 HIS A N 1
ATOM 4722 C CA . HIS A 1 602 ? 12.042 -9.937 15.037 1.00 85.00 602 HIS A CA 1
ATOM 4723 C C . HIS A 1 602 ? 11.405 -8.819 15.867 1.00 85.00 602 HIS A C 1
ATOM 4725 O O . HIS A 1 602 ? 10.997 -9.032 17.007 1.00 85.00 602 HIS A O 1
ATOM 4731 N N . ASN A 1 603 ? 11.301 -7.632 15.281 1.00 86.31 603 ASN A N 1
ATOM 4732 C CA . ASN A 1 603 ? 10.635 -6.471 15.845 1.00 86.31 603 ASN A CA 1
ATOM 4733 C C . ASN A 1 603 ? 9.468 -6.076 14.927 1.00 86.31 603 ASN A C 1
ATOM 4735 O O . ASN A 1 603 ? 9.655 -5.267 14.006 1.00 86.31 603 ASN A O 1
ATOM 4739 N N . PRO A 1 604 ? 8.271 -6.648 15.161 1.00 91.25 604 PRO A N 1
ATOM 4740 C CA . PRO A 1 604 ? 7.047 -6.187 14.532 1.00 91.25 604 PRO A CA 1
ATOM 4741 C C . PRO A 1 604 ? 6.858 -4.706 14.827 1.00 91.25 604 PRO A C 1
ATOM 4743 O O . PRO A 1 604 ? 7.024 -4.277 15.968 1.00 91.25 604 PRO A O 1
ATOM 4746 N N . TYR A 1 605 ? 6.500 -3.921 13.818 1.00 91.25 605 TYR A N 1
ATOM 4747 C CA . TYR A 1 605 ? 6.328 -2.487 13.983 1.00 91.25 605 TYR A CA 1
ATOM 4748 C C . TYR A 1 605 ? 5.069 -1.967 13.296 1.00 91.25 605 TYR A C 1
ATOM 4750 O O . TYR A 1 605 ? 4.610 -2.493 12.278 1.00 91.25 605 TYR A O 1
ATOM 4758 N N . VAL A 1 606 ? 4.526 -0.895 13.863 1.00 94.00 606 VAL A N 1
ATOM 4759 C CA . VAL A 1 606 ? 3.468 -0.073 13.278 1.00 94.00 606 VAL A CA 1
ATOM 4760 C C . VAL A 1 606 ? 4.062 1.310 13.059 1.00 94.00 606 VAL A C 1
ATOM 4762 O O . VAL A 1 606 ? 4.532 1.940 14.000 1.00 94.00 606 VAL A O 1
ATOM 4765 N N . ASN A 1 607 ? 4.046 1.785 11.822 1.00 93.69 607 ASN A N 1
ATOM 4766 C CA . ASN A 1 607 ? 4.465 3.129 11.462 1.00 93.69 607 ASN A CA 1
ATOM 4767 C C . ASN A 1 607 ? 3.250 3.983 11.109 1.00 93.69 607 ASN A C 1
ATOM 4769 O O . ASN A 1 607 ? 2.437 3.589 10.271 1.00 93.69 607 ASN A O 1
ATOM 4773 N N . LEU A 1 608 ? 3.139 5.144 11.741 1.00 92.81 608 LEU A N 1
ATOM 4774 C CA . LEU A 1 608 ? 2.136 6.157 11.453 1.00 92.81 608 LEU A CA 1
ATOM 4775 C C . LEU A 1 608 ? 2.840 7.317 10.762 1.00 92.81 608 LEU A C 1
ATOM 4777 O O . LEU A 1 608 ? 3.666 7.974 11.386 1.00 92.81 608 LEU A O 1
ATOM 4781 N N . PHE A 1 609 ? 2.511 7.577 9.502 1.00 93.38 609 PHE A N 1
ATOM 4782 C CA . PHE A 1 609 ? 3.028 8.727 8.768 1.00 93.38 609 PHE A CA 1
ATOM 4783 C C . PHE A 1 609 ? 1.875 9.653 8.395 1.00 93.38 609 PHE A C 1
ATOM 4785 O O . PHE A 1 609 ? 0.871 9.217 7.828 1.00 93.38 609 PHE A O 1
ATOM 4792 N N . MET A 1 610 ? 2.026 10.926 8.737 1.00 91.62 610 MET A N 1
ATOM 4793 C CA . MET A 1 610 ? 1.079 11.994 8.469 1.00 91.62 610 MET A CA 1
ATOM 4794 C C . MET A 1 610 ? 1.775 13.091 7.675 1.00 91.62 610 MET A C 1
ATOM 4796 O O . MET A 1 610 ? 2.805 13.603 8.105 1.00 91.62 610 MET A O 1
ATOM 4800 N N . GLU A 1 611 ? 1.166 13.501 6.572 1.00 90.31 611 GLU A N 1
ATOM 4801 C CA . GLU A 1 611 ? 1.528 14.709 5.840 1.00 90.31 611 GLU A CA 1
ATOM 4802 C C . GLU A 1 611 ? 0.410 15.735 6.006 1.00 90.31 611 GLU A C 1
ATOM 4804 O O . GLU A 1 611 ? -0.769 15.409 5.865 1.00 90.31 611 GLU A O 1
ATOM 4809 N N . TYR A 1 612 ? 0.781 16.964 6.343 1.00 87.19 612 TYR A N 1
ATOM 4810 C CA . TYR A 1 612 ? -0.120 18.082 6.551 1.00 87.19 612 TYR A CA 1
ATOM 4811 C C . TYR A 1 612 ? 0.217 19.210 5.566 1.00 87.19 612 TYR A C 1
ATOM 4813 O O . TYR A 1 612 ? 1.359 19.667 5.516 1.00 87.19 612 TYR A O 1
ATOM 4821 N N . GLY A 1 613 ? -0.786 19.718 4.849 1.00 81.12 613 GLY A N 1
ATOM 4822 C CA . GLY A 1 613 ? -0.664 20.840 3.915 1.00 81.12 613 GLY A CA 1
ATOM 4823 C C . GLY A 1 613 ? -0.240 20.424 2.503 1.00 81.12 613 GLY A C 1
ATOM 4824 O O . GLY A 1 613 ? -0.335 19.260 2.131 1.00 81.12 613 GLY A O 1
ATOM 4825 N N . ASN A 1 614 ? 0.191 21.392 1.688 1.00 78.00 614 ASN A N 1
ATOM 4826 C CA . ASN A 1 614 ? 0.762 21.141 0.359 1.00 78.00 614 ASN A CA 1
ATOM 4827 C C . ASN A 1 614 ? 2.139 21.822 0.258 1.00 78.00 614 ASN A C 1
ATOM 4829 O O . ASN A 1 614 ? 2.196 23.053 0.332 1.00 78.00 614 ASN A O 1
ATOM 4833 N N . PRO A 1 615 ? 3.232 21.067 0.039 1.00 72.50 615 PRO A N 1
ATOM 4834 C CA . PRO A 1 615 ? 4.580 21.633 0.002 1.00 72.50 615 PRO A CA 1
ATOM 4835 C C . PRO A 1 615 ? 4.825 22.539 -1.213 1.00 72.50 615 PRO A C 1
ATOM 4837 O O . PRO A 1 615 ? 5.724 23.375 -1.175 1.00 72.50 615 PRO A O 1
ATOM 4840 N N . PHE A 1 616 ? 4.021 22.401 -2.271 1.00 73.69 616 PHE A N 1
ATOM 4841 C CA . PHE A 1 616 ? 4.144 23.148 -3.527 1.00 73.69 616 PHE A CA 1
ATOM 4842 C C . PHE A 1 616 ? 3.167 24.323 -3.636 1.00 73.69 616 PHE A C 1
ATOM 4844 O O . PHE A 1 616 ? 3.028 24.900 -4.712 1.00 73.69 616 PHE A O 1
ATOM 4851 N N . ASN A 1 617 ? 2.439 24.650 -2.563 1.00 68.56 617 ASN A N 1
ATOM 4852 C CA . ASN A 1 617 ? 1.544 25.799 -2.577 1.00 68.56 617 ASN A CA 1
ATOM 4853 C C . ASN A 1 617 ? 2.275 27.079 -2.148 1.00 68.56 617 ASN A C 1
ATOM 4855 O O . ASN A 1 617 ? 2.679 27.201 -0.988 1.00 68.56 617 ASN A O 1
ATOM 4859 N N . ASP A 1 618 ? 2.381 28.032 -3.076 1.00 63.56 618 ASP A N 1
ATOM 4860 C CA . ASP A 1 618 ? 3.043 29.325 -2.874 1.00 63.56 618 ASP A CA 1
ATOM 4861 C C . ASP A 1 618 ? 2.190 30.331 -2.080 1.00 63.56 618 ASP A C 1
ATOM 4863 O O . ASP A 1 618 ? 2.723 31.324 -1.584 1.00 63.56 618 ASP A O 1
ATOM 4867 N N . SER A 1 619 ? 0.877 30.101 -1.933 1.00 64.50 619 SER A N 1
ATOM 4868 C CA . SER A 1 619 ? -0.017 31.019 -1.206 1.00 64.50 619 SER A CA 1
ATOM 4869 C C . SER A 1 619 ? -0.053 30.803 0.316 1.00 64.50 619 SER A C 1
ATOM 4871 O O . SER A 1 619 ? -0.536 31.668 1.047 1.00 64.50 619 SER A O 1
ATOM 4873 N N . GLU A 1 620 ? 0.496 29.696 0.828 1.00 67.19 620 GLU A N 1
ATOM 4874 C CA . GLU A 1 620 ? 0.397 29.277 2.240 1.00 67.19 620 GLU A CA 1
ATOM 4875 C C . GLU A 1 620 ? 1.774 29.160 2.917 1.00 67.19 620 GLU A C 1
ATOM 4877 O O . GLU A 1 620 ? 2.183 28.084 3.335 1.00 67.19 620 GLU A O 1
ATOM 4882 N N . ASN A 1 621 ? 2.526 30.257 3.017 1.00 71.69 621 ASN A N 1
ATOM 4883 C CA . ASN A 1 621 ? 3.924 30.249 3.483 1.00 71.69 621 ASN A CA 1
ATOM 4884 C C . ASN A 1 621 ? 4.125 30.577 4.978 1.00 71.69 621 ASN A C 1
ATOM 4886 O O . ASN A 1 621 ? 5.161 31.131 5.338 1.00 71.69 621 ASN A O 1
ATOM 4890 N N . LYS A 1 622 ? 3.160 30.302 5.867 1.00 78.19 622 LYS A N 1
ATOM 4891 C CA . LYS A 1 622 ? 3.370 30.513 7.316 1.00 78.19 622 LYS A CA 1
ATOM 4892 C C . LYS A 1 622 ? 4.078 29.305 7.950 1.00 78.19 622 LYS A C 1
ATOM 4894 O O . LYS A 1 622 ? 3.947 28.192 7.429 1.00 78.19 622 LYS A O 1
ATOM 4899 N N . PRO A 1 623 ? 4.743 29.485 9.111 1.00 83.62 623 PRO A N 1
ATOM 4900 C CA . PRO A 1 623 ? 5.361 28.377 9.827 1.00 83.62 623 PRO A CA 1
ATOM 4901 C C . PRO A 1 623 ? 4.363 27.245 10.077 1.00 83.62 623 PRO A C 1
ATOM 4903 O O . PRO A 1 623 ? 3.266 27.474 10.598 1.00 83.62 623 PRO A O 1
ATOM 4906 N N . TYR A 1 624 ? 4.751 26.030 9.700 1.00 85.44 624 TYR A N 1
ATOM 4907 C CA . TYR A 1 624 ? 3.974 24.795 9.788 1.00 85.44 624 TYR A CA 1
ATOM 4908 C C . TYR A 1 624 ? 2.660 24.795 8.984 1.00 85.44 624 TYR A C 1
ATOM 4910 O O . TYR A 1 624 ? 1.767 23.992 9.252 1.00 85.44 624 TYR A O 1
ATOM 4918 N N . ASP A 1 625 ? 2.527 25.641 7.954 1.00 81.75 625 ASP A N 1
ATOM 4919 C CA . ASP A 1 625 ? 1.487 25.450 6.926 1.00 81.75 625 ASP A CA 1
ATOM 4920 C C . ASP A 1 625 ? 1.720 24.173 6.102 1.00 81.75 625 ASP A C 1
ATOM 4922 O O . ASP A 1 625 ? 0.774 23.618 5.547 1.00 81.75 625 ASP A O 1
ATOM 4926 N N . PHE A 1 626 ? 2.957 23.672 6.098 1.00 85.75 626 PHE A N 1
ATOM 4927 C CA . PHE A 1 626 ? 3.307 22.324 5.668 1.00 85.75 626 PHE A CA 1
ATOM 4928 C C . PHE A 1 626 ? 4.168 21.641 6.736 1.00 85.75 626 PHE A C 1
ATOM 4930 O O . PHE A 1 626 ? 5.147 22.230 7.205 1.00 85.75 626 PHE A O 1
ATOM 4937 N N . PHE A 1 627 ? 3.827 20.405 7.103 1.00 89.69 627 PHE A N 1
ATOM 4938 C CA . PHE A 1 627 ? 4.686 19.547 7.918 1.00 89.69 627 PHE A CA 1
ATOM 4939 C C . PHE A 1 627 ? 4.415 18.068 7.647 1.00 89.69 627 PHE A C 1
ATOM 4941 O O . PHE A 1 627 ? 3.316 17.696 7.245 1.00 89.69 627 PHE A O 1
ATOM 4948 N N . TYR A 1 628 ? 5.392 17.214 7.932 1.00 91.94 628 TYR A N 1
ATOM 4949 C CA . TYR A 1 628 ? 5.154 15.785 8.089 1.00 91.94 628 TYR A CA 1
ATOM 4950 C C . TYR A 1 628 ? 5.529 15.329 9.497 1.00 91.94 628 TYR A C 1
ATOM 4952 O O . TYR A 1 628 ? 6.433 15.875 10.134 1.00 91.94 628 TYR A O 1
ATOM 4960 N N . ALA A 1 629 ? 4.805 14.327 9.979 1.00 91.19 629 ALA A N 1
ATOM 4961 C CA . ALA A 1 629 ? 5.033 13.677 11.254 1.00 91.19 629 ALA A CA 1
ATOM 4962 C C . ALA A 1 629 ? 5.019 12.159 11.052 1.00 91.19 629 ALA A C 1
ATOM 4964 O O . ALA A 1 629 ? 4.048 11.598 10.549 1.00 91.19 629 ALA A O 1
ATOM 4965 N N . GLU A 1 630 ? 6.092 11.495 11.457 1.00 93.00 630 GLU A N 1
ATOM 4966 C CA . GLU A 1 630 ? 6.245 10.047 11.408 1.00 93.00 630 GLU A CA 1
ATOM 4967 C C . GLU A 1 630 ? 6.506 9.512 12.813 1.00 93.00 630 GLU A C 1
ATOM 4969 O O . GLU A 1 630 ? 7.393 9.995 13.512 1.00 93.00 630 GLU A O 1
ATOM 4974 N N . ALA A 1 631 ? 5.735 8.513 13.230 1.00 90.25 631 ALA A N 1
ATOM 4975 C CA . ALA A 1 631 ? 5.897 7.834 14.505 1.00 90.25 631 ALA A CA 1
ATOM 4976 C C . ALA A 1 631 ? 5.938 6.321 14.281 1.00 90.25 631 ALA A C 1
ATOM 4978 O O . ALA A 1 631 ? 4.961 5.720 13.826 1.00 90.25 631 ALA A O 1
ATOM 4979 N N . THR A 1 632 ? 7.059 5.698 14.635 1.00 90.19 632 THR A N 1
ATOM 4980 C CA . THR A 1 632 ? 7.256 4.252 14.521 1.00 90.19 632 THR A CA 1
ATOM 4981 C C . THR A 1 632 ? 7.198 3.600 15.897 1.00 90.19 632 THR A C 1
ATOM 4983 O O . THR A 1 632 ? 8.008 3.902 16.773 1.00 90.19 632 THR A O 1
ATOM 4986 N N . PHE A 1 633 ? 6.290 2.642 16.062 1.00 89.62 633 PHE A N 1
ATOM 4987 C CA . PHE A 1 633 ? 6.125 1.853 17.279 1.00 89.62 633 PHE A CA 1
ATOM 4988 C C . PHE A 1 633 ? 6.616 0.424 17.059 1.00 89.62 633 PHE A C 1
ATOM 4990 O O . PHE A 1 633 ? 6.139 -0.243 16.140 1.00 89.62 633 PHE A O 1
ATOM 4997 N N . GLY A 1 634 ? 7.563 -0.035 17.875 1.00 88.06 634 GLY A N 1
ATOM 4998 C CA . GLY A 1 634 ? 8.103 -1.396 17.852 1.00 88.06 634 GLY A CA 1
ATOM 4999 C C . GLY A 1 634 ? 7.526 -2.262 18.969 1.00 88.06 634 GLY A C 1
ATOM 5000 O O . GLY A 1 634 ? 7.310 -1.792 20.081 1.00 88.06 634 GLY A O 1
ATOM 5001 N N . PHE A 1 635 ? 7.292 -3.541 18.684 1.00 86.06 635 PHE A N 1
ATOM 5002 C CA . PHE A 1 635 ? 6.702 -4.511 19.614 1.00 86.06 635 PHE A CA 1
ATOM 5003 C C . PHE A 1 635 ? 7.669 -5.668 19.906 1.00 86.06 635 PHE A C 1
ATOM 5005 O O . PHE A 1 635 ? 7.298 -6.840 19.849 1.00 86.06 635 PHE A O 1
ATOM 5012 N N . SER A 1 636 ? 8.921 -5.327 20.212 1.00 83.25 636 SER A N 1
ATOM 5013 C CA . SER A 1 636 ? 9.971 -6.252 20.655 1.00 83.25 636 SER A CA 1
ATOM 5014 C C . SER A 1 636 ? 10.280 -6.019 22.135 1.00 83.25 636 SER A C 1
ATOM 5016 O O . SER A 1 636 ? 10.203 -4.894 22.620 1.00 83.25 636 SER A O 1
ATOM 5018 N N . ALA A 1 637 ? 10.627 -7.082 22.865 1.00 74.69 637 ALA A N 1
ATOM 5019 C CA . ALA A 1 637 ? 10.911 -6.987 24.299 1.00 74.69 637 ALA A CA 1
ATOM 5020 C C . ALA A 1 637 ? 12.250 -6.290 24.600 1.00 74.69 637 ALA A C 1
ATOM 5022 O O . ALA A 1 637 ? 12.437 -5.783 25.703 1.00 74.69 637 ALA A O 1
ATOM 5023 N N . ASN A 1 638 ? 13.166 -6.260 23.627 1.00 76.38 638 ASN A N 1
ATOM 5024 C CA . ASN A 1 638 ? 14.510 -5.700 23.782 1.00 76.38 638 ASN A CA 1
ATOM 5025 C C . ASN A 1 638 ? 14.669 -4.332 23.097 1.00 76.38 638 ASN A C 1
ATOM 5027 O O . ASN A 1 638 ? 15.793 -3.867 22.892 1.00 76.38 638 ASN A O 1
ATOM 5031 N N . GLN A 1 639 ? 13.569 -3.696 22.688 1.00 75.06 639 GLN A N 1
ATOM 5032 C CA . GLN A 1 639 ? 13.567 -2.374 22.065 1.00 75.06 639 GLN A CA 1
ATOM 5033 C C . GLN A 1 639 ? 12.535 -1.468 22.750 1.00 75.06 639 GLN A C 1
ATOM 5035 O O . GLN A 1 639 ? 11.513 -1.963 23.229 1.00 75.06 639 GLN A O 1
ATOM 5040 N N . PRO A 1 640 ? 12.772 -0.146 22.800 1.00 76.00 640 PRO A N 1
ATOM 5041 C CA . PRO A 1 640 ? 11.770 0.804 23.270 1.00 76.00 640 PRO A CA 1
ATOM 5042 C C . PRO A 1 640 ? 10.481 0.715 22.443 1.00 76.00 640 PRO A C 1
ATOM 5044 O O . PRO A 1 640 ? 10.528 0.470 21.242 1.00 76.00 640 PRO A O 1
ATOM 5047 N N . LEU A 1 641 ? 9.327 0.968 23.070 1.00 80.00 641 LEU A N 1
ATOM 5048 C CA . LEU A 1 641 ? 8.031 0.951 22.375 1.00 80.00 641 LEU A CA 1
ATOM 5049 C C . LEU A 1 641 ? 7.979 1.976 21.231 1.00 80.00 641 LEU A C 1
ATOM 5051 O O . LEU A 1 641 ? 7.408 1.701 20.180 1.00 80.00 641 LEU A O 1
ATOM 5055 N N . ILE A 1 642 ? 8.563 3.159 21.436 1.00 80.69 642 ILE A N 1
ATOM 5056 C CA . ILE A 1 642 ? 8.706 4.194 20.409 1.00 80.69 642 ILE A CA 1
ATOM 5057 C C . ILE A 1 642 ? 10.094 4.027 19.794 1.00 80.69 642 ILE A C 1
ATOM 5059 O O . ILE A 1 642 ? 11.099 4.392 20.400 1.00 80.69 642 ILE A O 1
ATOM 5063 N N . ASN A 1 643 ? 10.142 3.468 18.588 1.00 80.06 643 ASN A N 1
ATOM 5064 C CA . ASN A 1 643 ? 11.385 3.266 17.846 1.00 80.06 643 ASN A CA 1
ATOM 5065 C C . ASN A 1 643 ? 11.888 4.568 17.202 1.00 80.06 643 ASN A C 1
ATOM 5067 O O . ASN A 1 643 ? 13.083 4.691 16.945 1.00 80.06 643 ASN A O 1
ATOM 5071 N N . GLY A 1 644 ? 10.987 5.506 16.893 1.00 82.69 644 GLY A N 1
ATOM 5072 C CA . GLY A 1 644 ? 11.334 6.781 16.270 1.00 82.69 644 GLY A CA 1
ATOM 5073 C C . GLY A 1 644 ? 10.152 7.741 16.186 1.00 82.69 644 GLY A C 1
ATOM 5074 O O . GLY A 1 644 ? 9.011 7.318 15.992 1.00 82.69 644 GLY A O 1
ATOM 5075 N N . LEU A 1 645 ? 10.445 9.033 16.331 1.00 84.38 645 LEU A N 1
ATOM 5076 C CA . LEU A 1 645 ? 9.520 10.139 16.113 1.00 84.38 645 LEU A CA 1
ATOM 5077 C C . LEU A 1 645 ? 10.238 11.190 15.261 1.00 84.38 645 LEU A C 1
ATOM 5079 O O . LEU A 1 645 ? 11.261 11.731 15.675 1.00 84.38 645 LEU A O 1
ATOM 5083 N N . HIS A 1 646 ? 9.711 11.475 14.075 1.00 89.31 646 HIS A N 1
ATOM 5084 C CA . HIS A 1 646 ? 10.265 12.457 13.151 1.00 89.31 646 HIS A CA 1
ATOM 5085 C C . HIS A 1 646 ? 9.208 13.499 12.825 1.00 89.31 646 HIS A C 1
ATOM 5087 O O . HIS A 1 646 ? 8.155 13.173 12.288 1.00 89.31 646 HIS A O 1
ATOM 5093 N N . ILE A 1 647 ? 9.496 14.758 13.134 1.00 89.00 647 ILE A N 1
ATOM 5094 C CA . ILE A 1 647 ? 8.639 15.890 12.789 1.00 89.00 647 ILE A CA 1
ATOM 5095 C C . ILE A 1 647 ? 9.483 16.864 11.980 1.00 89.00 647 ILE A C 1
ATOM 5097 O O . ILE A 1 647 ? 10.550 17.279 12.430 1.00 89.00 647 ILE A O 1
ATOM 5101 N N . LEU A 1 648 ? 9.001 17.232 10.797 1.00 89.19 648 LEU A N 1
ATOM 5102 C CA . LEU A 1 648 ? 9.603 18.282 9.986 1.00 89.19 648 LEU A CA 1
ATOM 5103 C C . LEU A 1 648 ? 8.513 19.243 9.532 1.00 89.19 648 LEU A C 1
ATOM 5105 O O . LEU A 1 648 ? 7.582 18.842 8.837 1.00 89.19 648 LEU A O 1
ATOM 5109 N N . GLY A 1 649 ? 8.653 20.511 9.899 1.00 85.38 649 GLY A N 1
ATOM 5110 C CA . GLY A 1 649 ? 7.794 21.591 9.429 1.00 85.38 649 GLY A CA 1
ATOM 5111 C C . GLY A 1 649 ? 8.555 22.577 8.554 1.00 85.38 649 GLY A C 1
ATOM 5112 O O . GLY A 1 649 ? 9.737 22.838 8.779 1.00 85.38 649 GLY A O 1
ATOM 5113 N N . ARG A 1 650 ? 7.862 23.151 7.570 1.00 85.06 650 ARG A N 1
ATOM 5114 C CA . ARG A 1 650 ? 8.317 24.348 6.853 1.00 85.06 650 ARG A CA 1
ATOM 5115 C C . ARG A 1 650 ? 8.182 25.550 7.789 1.00 85.06 650 ARG A C 1
ATOM 5117 O O . ARG A 1 650 ? 7.101 25.745 8.333 1.00 85.06 650 ARG A O 1
ATOM 5124 N N . ILE A 1 651 ? 9.244 26.331 7.986 1.00 80.94 651 ILE A N 1
ATOM 5125 C CA . ILE A 1 651 ? 9.214 27.574 8.782 1.00 80.94 651 ILE A CA 1
ATOM 5126 C C . ILE A 1 651 ? 8.939 28.764 7.874 1.00 80.94 651 ILE A C 1
ATOM 5128 O O . ILE A 1 651 ? 9.547 28.801 6.780 1.00 80.94 651 ILE A O 1
#

Sequence (651 aa):
MKLRHLILGFLLLLGIVNSMAQLHHGKHNTNIALGINRKGSDSTLVSKANIGLIANTDSLQGVQIGGLSSIVRRESNGLNIGGLFSFTDGDVHGAQLCGAINSVSGNLSGFQFAFINNTTHSLNGFQLAGFSNISTAPFRGIQLSGITNTAMGVKEGMQISFIANICSSYMRGLQIGAYNYVDTLNGSQIGLINVCNSHPRGVQIGIINYSRDTIAHKIGLVNVNPKTKIDVMYYAGTSSKLNFAMRFRNRSTYSIVGVGTHYMGLDKRFSGALFYRIGQYFDIAPRWSVSSDIGFFHIETFQNKEDKPKRLGSLQLRVNTDYQINNYLSAFASIGYGDTRYYHHLNEYRNGAIVEAGIAVRYNKKKYPLMAGYEDKKIKTSTTENTDTDSIYAYNAPYRQGKHLWKGIAETTGINVAVHCFDRFVMNEDFAQVNLHTIHHNITHGFVWDNDQFSTNLFAHPYHGNLYYNSARSNGMSFWESAPFALGGSLMWETCGEIEPPAINDLMATTFGGICIGEVTHRISDIILNDSQRGFRRFLREFAATVVCPMKGFNRIISGDAWAVRNKYYKYHDYNRFPVDLSISVGDRYLADNGALFRGEHNPYVNLFMEYGNPFNDSENKPYDFFYAEATFGFSANQPLINGLHILGRI

Secondary structure (DSSP, 8-state):
-HHHHHHHHHHHHHHHHHHHHT--S------EEEEEEEE-TT--EEEEEEEEEEEEESEEEEEEEEEEEEEESS-EEEEEEESSEEEESS-EEEEEEESSEEEEEEEEEEEEEESSEEEEEEEEEEEEESSEEEEEEEEEEEEEESSEEEEEEEEEEEEE-SSEEEEEEEEEEEEESSEEEEEEEEEEEEEEEEEEEEEEEEEEEEEEEEES-SS-EEEEEEEE-TT-EEEEEEEEESSEEEEEEEEEE-SSEEEEEEEEEEETT--SS-EEEEEEEEEEEEEEETTEEEEEEEEEEEEEE---SSS----EEEEEEEEEEEEE-SSSEEEEEEEEEEEEEESSS--EEEEEEEEEEEEEEEE----PPP-------------------S-TTTTT-GGGSPP-HHHHHHHHHHHHHHHHHHIIIII--STT---HHHHHHHHHH--B-----HHIIIIIHHHHHHHHHHHHHTTT--HHHHHHHHHHHHHHHHHHT-SSPPBHHHHHIIIIIHHHHHHHHHHHHHHH--TT--THHHHHHHHHHHHH-HHHHHHHHHHSTTT----TT--SS-TTS--EEEEEEEEEEEEEGGG-TTSEEEEEEEEEEEEES-TT-TT--STTSSEEEEEEEE--TTS-SEEEEEEEE--

Foldseek 3Di:
DVVVVVVVVVVVVVVVVVVVVPDDDDDDDDAAWDFDWDQDPVRFTETQETEGQAHEGQEYQHEYAHCAEHEHAEEYAYEAEHAAEYEYAYEYHYEYEYAAEYEYVYEYEEEYEYAHEYEYQEYEYEYEYAHEYEHVAEYEEEYEYAAEYEYCHHPEYEYEYAHEYEHEAEYQYEYEYQEYEYAEYNEEYEHQEYEYAHYPDYEYEHQEYEYCDQPHHYHHQHYDYPPWWKKWWWKAKQQAGIKTWIWTDGPFKIKIWIKGWDGPPDPDPTKIKTKIKIKTKDAPDPFKIKMKIKMKIWMWDDDDDDDDIFIKIKIKIKIKMWGHPDPFKIKMKMKIWMWMDTPVDRDTDDIDIMIMITMITIDDPDPPPPPDDPDDDDDDDDDDDDDPPPDQQNQVQLVPADFDPVQLVCQLVVLLVVVLCCCCPPVVDPFSPDDPVLLVVQVPVAADADPDDPCCLQPVLLVNLLSQLQSRVLRSDDLVRSLVSQLVSLVCCQRGRGSDHRYPSSSCSNRPSNSQLNVVLQLVLLLLADLQDDDPSLVVSLVVSCVSRVSNSVVCVVVVVSPHRDDNVNHRGPPVCNFKDKDKDWDWDWAADPPDPPHTDIWTKIKIKMWGADPPDPSQQDKQNTKIWMWMATDDPPDDRTPDIDIDIRD

Radius of gyration: 34.8 Å; chains: 1; bounding box: 68×81×108 Å